Protein AF-A0A1Y1WA46-F1 (afdb_monomer)

Solvent-accessible surface area (backbone atoms only — not comparable to full-atom values): 32528 Å² total; per-residue (Å²): 135,78,88,81,89,86,88,85,86,88,88,86,87,84,89,87,91,90,84,84,90,85,84,89,85,92,87,79,87,80,86,77,83,84,78,88,76,91,78,93,69,84,84,76,90,78,91,78,88,82,84,89,82,82,90,83,85,89,84,91,80,88,83,84,90,81,93,73,90,75,83,74,86,72,78,56,71,71,57,58,51,51,46,50,51,51,49,46,57,53,45,61,74,39,61,92,44,48,68,56,47,67,73,54,54,39,68,34,69,89,63,50,43,64,75,47,77,94,68,40,56,94,51,101,62,41,62,51,64,69,60,49,49,52,42,43,47,55,36,42,78,74,29,31,91,82,60,15,30,29,38,36,39,32,34,37,41,27,74,64,73,43,27,69,66,79,66,68,62,46,77,50,83,59,58,94,76,49,45,66,65,48,49,53,40,39,48,52,47,46,45,58,56,50,54,51,38,47,77,74,78,40,67,54,23,41,22,32,42,38,38,32,59,43,25,40,40,66,48,53,49,70,56,50,49,51,46,53,54,58,68,49,58,84,42,45,73,36,96,83,44,52,24,33,35,37,36,40,51,94,56,50,47,69,62,43,53,49,54,42,41,78,73,56,34,38,34,38,34,36,64,58,44,61,66,42,65,72,36,18,59,67,32,47,54,83,70,55,71,66,50,46,49,50,47,51,54,48,39,50,73,80,58,46,80,40,42,29,36,36,32,47,41,48,43,49,69,56,44,68,65,52,49,52,51,33,51,51,54,48,58,76,68,59,57,43,26,38,36,54,37,78,59,74,90,48,46,88,84,38,62,59,40,61,76,54,58,75,87,43,34,46,51,74,69,50,31,51,45,45,47,53,53,48,54,51,53,40,43,77,73,56,33,40,84,68,49,92,42,36,32,22,28,73,88,30,59,55,38,45,14,40,76,71,62,42,30,27,73,42,83,92,40,79,34,40,66,65,64,56,30,32,50,35,35,39,49,50,17,58,24,40,23,78,54,31,38,41,26,29,24,80,42,65,68,63,21,45,55,32,33,75,71,76,37,75,38,54,60,34,35,40,78,53,49,76,66,45,52,53,40,34,47,47,36,48,32,33,73,38,60,34,31,37,72,38,42,74,74,52,48,74,71,53,56,77,65,40,60,54,54,51,50,49,36,38,78,71,59,30,31,47,78,50,68,49,82,43,81,55,97,95,38,78,42,64,39,33,44,39,36,41,33,79,89,55,51,17,55,57,44,41,44,56,59,36,48,60,66,42,67,63,64,76,77,46,93,70,87,86,43,54,60,38,102

Organism: NCBI:txid1314790

Mean predicted aligned error: 10.81 Å

pLDDT: mean 82.88, std 23.45, range [22.2, 98.94]

Nearest PDB structures (foldseek):
  1olt-assembly1_A  TM=9.021E-01  e=1.214E-40  Escherichia coli K-12
  9ccb-assembly1_A  TM=7.208E-01  e=1.149E-09  Methanothermobacter marburgensis
  6fd2-assembly1_B  TM=6.438E-01  e=1.276E-07  Streptoalloteichus tenebrarius
  5exi-assembly1_A  TM=5.657E-01  e=6.135E-07  Mycobacterium tuberculosis H37Rv
  7kdy-assembly1_A  TM=5.017E-01  e=7.232E-06  Streptomyces tokunonensis

Foldseek 3Di:
DDDDDDDDDDDDDDDDDDDDDDDDDDDDDDDDDDDDDDDPDDDDDDDDDDDDDDDDDDDDDDDDDDDDDPPPPDPDPVVVVVQVVLLCVLVVVCPLCPVVCVVFQAFFFPPLDVVPPVPQPPDVFFDFPVVVLVLLLVLCQVAQVPQFAEEEEAPAEDCWAFLLDPFQHDHDPCQVVPLVLQLVLLLLLLCLNQVSCCVPPRAGAYQEYEYETHAPLSHDLVSVLVSLCSNCVRHHYDPNHEYEYEHELVSDDLSNLLSVVVSPHQEYEYEPQFQDPVLCVLRVHDDHLVSVLVNLVSNVVSPRDAYEYEYEFQGFQDGLVRLLVRLVSVLVSDGQKYQYYYRDDDCVSPVSNVSDDCVRTDDPSRSVSSVSSNVVSCVVSQWDDQFDRMTGHCPDLSVVLQVVVQWFRHSVGIDSHDHQWYHYTGAQTWTHSLQKIWGAHSDRVLSSVQSVVVHGRTGTMHGDDPLSSLLSVQLGCCRRHQKGWCDPVLQVSADPVLVVVVVVCVVVVQKDWDFDWDDDPNDTTTGTMIGGDPPPRVRLQSSVNSVSSRVPCVVDPDRPGRTSD

Radius of gyration: 28.4 Å; Cα contacts (8 Å, |Δi|>4): 881; chains: 1; bounding box: 71×106×75 Å

Secondary structure (DSSP, 8-state):
--------------------------------PPPP------------PPPP------------------------HHHHHHHHHHHHHHHHTTGGGHHHHHHH--B----SSSS-GGG--SSSSPPPHHHHHHHHHHHHHHHTTTT-EEEEEEE-EESS--TT--S--EE---HHHHHHHHHHHHHHHHHHHHHHHHHHT---EEEEEEEEES-GGGS-HHHHHHHHHHHHTTPEEEEEEEEEEEE-GGG--HHHHHHHHHTTEEEEEEEEE---HHHHHHTT----HHHHHHHHHHHHHHT--EEEEEEEES-TT--HHHHHHHHHHHHHH--SEEEEEEP---TTT-GGGGGS-GGGSPPHHHHHHHHHHHHHHHHHTT-EEEETTEEE-TTSHHHHHHHTT--EEETTEEESS--S-EEEESTT-EEE-SSEEEEE-SSHHHHHHHHHTT---EEEEEEPPHHHHHHHHHHHHHHHHSEEEE-HHHHHHS-HHHHHHHHHHHHTTSEEEEEEEEEETTEEEEEEEEEE--SSHHHHTHHHHHHHT-HHHHHS--TTSPB--

Sequence (565 aa):
MDETVGRTSTFTISFYILLGTVVLSYLIPRLFTAKEKDSTQCPKSVSTQFPEVKDNADAKTSEQTTEGSKIKKHKPARSLEAERKLKKSVLDSLADIEDLVCKYDVPAPRYTSYPPVPFWNKTETAPTQDDWLKVVKKCFDETNDDIGMAIYVHLPYCEQLCHYCACTKVITKYHDKVEDPYIDTVLKEWAIYRDYLISTSGKPNICEIYLGGGTPTFFSPSNLQRLINGLLEGCSLHPSHEFSFEAHPNSTSEEHLQILYDLGFRKLSLGIQDFDPDVQQIINRVQTYETVDNVMNMARRIGYTSICFDLIYGLPNQTMETTQQTITMVGSLQPDRIAYYSYAHVPWVNPRQRNFTEHHLPSKTDKRALYELGKKLFADMGYRDVGMDHFALPTDQLFIGKQNGTLHRNFMGYVAKKTQLLVGLGMSAISDAKYGYAQNEKNVKDYTKRVENGELPLIKGHEMTREDLIIKKAILDVACQGKVVITKELAQLLPDEFYVELKEMKEEGIVEFSGSPVTRDDKVLLEGELVVLSDYLGTIFLRNVCKLFDPTLRKVKYGGFSQAI

Structure (mmCIF, N/CA/C/O backbone):
data_AF-A0A1Y1WA46-F1
#
_entry.id   AF-A0A1Y1WA46-F1
#
loop_
_atom_site.group_PDB
_atom_site.id
_atom_site.type_symbol
_atom_site.label_atom_id
_atom_site.label_alt_id
_atom_site.label_comp_id
_atom_site.label_asym_id
_atom_site.label_entity_id
_atom_site.label_seq_id
_atom_site.pdbx_PDB_ins_code
_atom_site.Cartn_x
_atom_site.Cartn_y
_atom_site.Cartn_z
_atom_site.occupancy
_atom_site.B_iso_or_equiv
_atom_site.auth_seq_id
_atom_site.auth_comp_id
_atom_site.auth_asym_id
_atom_site.auth_atom_id
_atom_site.pdbx_PDB_model_num
ATOM 1 N N . MET A 1 1 ? -4.768 56.664 39.875 1.00 31.95 1 MET A N 1
ATOM 2 C CA . MET A 1 1 ? -3.767 57.360 40.700 1.00 31.95 1 MET A CA 1
ATOM 3 C C . MET A 1 1 ? -2.508 56.519 40.676 1.00 31.95 1 MET A C 1
ATOM 5 O O . MET A 1 1 ? -2.532 55.422 41.213 1.00 31.95 1 MET A O 1
ATOM 9 N N . ASP A 1 2 ? -1.536 57.009 39.909 1.00 30.56 2 ASP A N 1
ATOM 10 C CA . ASP A 1 2 ? -0.076 56.930 40.060 1.00 30.56 2 ASP A CA 1
ATOM 11 C C . ASP A 1 2 ? 0.615 55.629 40.510 1.00 30.56 2 ASP A C 1
ATOM 13 O O . ASP A 1 2 ? 0.498 55.178 41.646 1.00 30.56 2 ASP A O 1
ATOM 17 N N . GLU A 1 3 ? 1.407 55.080 39.576 1.00 33.97 3 GLU A N 1
ATOM 18 C CA . GLU A 1 3 ? 2.885 54.989 39.630 1.00 33.97 3 GLU A CA 1
ATOM 19 C C . GLU A 1 3 ? 3.552 55.343 40.986 1.00 33.97 3 GLU A C 1
ATOM 21 O O . GLU A 1 3 ? 3.301 56.398 41.549 1.00 33.97 3 GLU A O 1
ATOM 26 N N . THR A 1 4 ? 4.513 54.602 41.558 1.00 36.44 4 THR A N 1
ATOM 27 C CA . THR A 1 4 ? 5.897 54.410 41.064 1.00 36.44 4 THR A CA 1
ATOM 28 C C . THR A 1 4 ? 6.763 53.637 42.098 1.00 36.44 4 THR A C 1
ATOM 30 O O . THR A 1 4 ? 6.548 53.790 43.295 1.00 36.44 4 THR A O 1
ATOM 33 N N . VAL A 1 5 ? 7.819 52.944 41.605 1.00 34.16 5 VAL A N 1
ATOM 34 C CA . VAL A 1 5 ? 9.159 52.664 42.226 1.00 34.16 5 VAL A CA 1
ATOM 35 C C . VAL A 1 5 ? 9.195 51.691 43.432 1.00 34.16 5 VAL A C 1
ATOM 37 O O . VAL A 1 5 ? 8.457 51.845 44.386 1.00 34.16 5 VAL A O 1
ATOM 40 N N . GLY A 1 6 ? 10.051 50.666 43.567 1.00 27.52 6 GLY A N 1
ATOM 41 C CA . GLY A 1 6 ? 11.266 50.198 42.889 1.00 27.52 6 GLY A CA 1
ATOM 42 C C . GLY A 1 6 ? 12.272 49.695 43.950 1.00 27.52 6 GLY A C 1
ATOM 43 O O . GLY A 1 6 ? 12.509 50.418 44.911 1.00 27.52 6 GLY A O 1
ATOM 44 N N . ARG A 1 7 ? 12.866 48.492 43.809 1.00 28.58 7 ARG A N 1
ATOM 45 C CA . ARG A 1 7 ? 14.262 48.169 44.217 1.00 28.58 7 ARG A CA 1
ATOM 46 C C . ARG A 1 7 ? 14.667 46.707 43.969 1.00 28.58 7 ARG A C 1
ATOM 48 O O . ARG A 1 7 ? 13.933 45.764 44.227 1.00 28.58 7 ARG A O 1
ATOM 55 N N . THR A 1 8 ? 15.898 46.604 43.490 1.00 28.97 8 THR A N 1
ATOM 56 C CA . THR A 1 8 ? 16.772 45.469 43.167 1.00 28.97 8 THR A CA 1
ATOM 57 C C . THR A 1 8 ? 17.406 44.794 44.391 1.00 28.97 8 THR A C 1
ATOM 59 O O . THR A 1 8 ? 17.786 45.505 45.319 1.00 28.97 8 THR A O 1
ATOM 62 N N . SER A 1 9 ? 17.717 43.491 44.311 1.00 26.94 9 SER A N 1
ATOM 63 C CA . SER A 1 9 ? 18.953 42.937 44.900 1.00 26.94 9 SER A CA 1
ATOM 64 C C . SER A 1 9 ? 19.363 41.589 44.290 1.00 26.94 9 SER A C 1
ATOM 66 O O . SER A 1 9 ? 18.625 40.608 44.318 1.00 26.94 9 SER A O 1
ATOM 68 N N . THR A 1 10 ? 20.582 41.603 43.773 1.00 26.81 10 THR A N 1
ATOM 69 C CA . THR A 1 10 ? 21.476 40.546 43.296 1.00 26.81 10 THR A CA 1
ATOM 70 C C . THR A 1 10 ? 21.852 39.546 44.399 1.00 26.81 10 THR A C 1
ATOM 72 O O . THR A 1 10 ? 22.046 39.947 45.543 1.00 26.81 10 THR A O 1
ATOM 75 N N . PHE A 1 11 ? 22.079 38.277 44.042 1.00 27.33 11 PHE A N 1
ATOM 76 C CA . PHE A 1 11 ? 22.907 37.357 44.830 1.00 27.33 11 PHE A CA 1
ATOM 77 C C . PHE A 1 11 ? 23.934 36.674 43.920 1.00 27.33 11 PHE A C 1
ATOM 79 O O . PHE A 1 11 ? 23.584 35.999 42.955 1.00 27.33 11 PHE A O 1
ATOM 86 N N . THR A 1 12 ? 25.203 36.867 44.269 1.00 24.92 12 THR A N 1
ATOM 87 C CA . THR A 1 12 ? 26.395 36.242 43.692 1.00 24.92 12 THR A CA 1
ATOM 88 C C . THR A 1 12 ? 27.141 35.595 44.852 1.00 24.92 12 THR A C 1
ATOM 90 O O . THR A 1 12 ? 27.498 36.332 45.766 1.00 24.92 12 THR A O 1
ATOM 93 N N . ILE A 1 13 ? 27.417 34.284 44.833 1.00 27.67 13 ILE A N 1
ATOM 94 C CA . ILE A 1 13 ? 28.510 33.675 45.619 1.00 27.67 13 ILE A CA 1
ATOM 95 C C . ILE A 1 13 ? 29.182 32.560 44.799 1.00 27.67 13 ILE A C 1
ATOM 97 O O . ILE A 1 13 ? 28.527 31.768 44.128 1.00 27.67 13 ILE A O 1
ATOM 101 N N . SER A 1 14 ? 30.514 32.587 44.859 1.00 24.19 14 SER A N 1
ATOM 102 C CA . SER A 1 14 ? 31.522 31.927 44.030 1.00 24.19 14 SER A CA 1
ATOM 103 C C . SER A 1 14 ? 31.907 30.485 44.415 1.00 24.19 14 SER A C 1
ATOM 105 O O . SER A 1 14 ? 31.702 30.029 45.534 1.00 24.19 14 SER A O 1
ATOM 107 N N . PHE A 1 15 ? 32.564 29.850 43.436 1.00 23.75 15 PHE A N 1
ATOM 108 C CA . PHE A 1 15 ? 33.422 28.648 43.390 1.00 23.75 15 PHE A CA 1
ATOM 109 C C . PHE A 1 15 ? 34.445 28.423 44.536 1.00 23.75 15 PHE A C 1
ATOM 111 O O . PHE A 1 15 ? 35.015 29.398 45.012 1.00 23.75 15 PHE A O 1
ATOM 118 N N . TYR A 1 16 ? 34.783 27.146 44.846 1.00 24.69 16 TYR A N 1
ATOM 119 C CA . TYR A 1 16 ? 36.100 26.463 44.620 1.00 24.69 16 TYR A CA 1
ATOM 120 C C . TYR A 1 16 ? 36.059 24.957 45.070 1.00 24.69 16 TYR A C 1
ATOM 122 O O . TYR A 1 16 ? 35.662 24.698 46.197 1.00 24.69 16 TYR A O 1
ATOM 130 N N . ILE A 1 17 ? 36.134 23.940 44.179 1.00 24.34 17 ILE A N 1
ATOM 131 C CA . ILE A 1 17 ? 37.219 22.986 43.739 1.00 24.34 17 ILE A CA 1
ATOM 132 C C . ILE A 1 17 ? 37.752 21.902 44.741 1.00 24.34 17 ILE A C 1
ATOM 134 O O . ILE A 1 17 ? 38.137 22.220 45.858 1.00 24.34 17 ILE A O 1
ATOM 138 N N . LEU A 1 18 ? 37.920 20.671 44.184 1.00 23.16 18 LEU A N 1
ATOM 139 C CA . LEU A 1 18 ? 38.728 19.458 44.533 1.00 23.16 18 LEU A CA 1
ATOM 140 C C . LEU A 1 18 ? 37.993 18.395 45.385 1.00 23.16 18 LEU A C 1
ATOM 142 O O . LEU A 1 18 ? 37.372 18.743 46.373 1.00 23.16 18 LEU A O 1
ATOM 146 N N . LEU A 1 19 ? 37.990 17.077 45.123 1.00 23.58 19 LEU A N 1
ATOM 147 C CA . LEU A 1 19 ? 38.799 16.116 44.343 1.00 23.58 19 LEU A CA 1
ATOM 148 C C . LEU A 1 19 ? 37.899 14.873 44.107 1.00 23.58 19 LEU A C 1
ATOM 150 O O . LEU A 1 19 ? 37.212 14.452 45.027 1.00 23.58 19 LEU A O 1
ATOM 154 N N . GLY A 1 20 ? 37.836 14.270 42.917 1.00 22.48 20 GLY A N 1
ATOM 155 C CA . GLY A 1 20 ? 38.660 13.087 42.652 1.00 22.48 20 GLY A CA 1
ATOM 156 C C . GLY A 1 20 ? 37.894 11.923 41.990 1.00 22.48 20 GLY A C 1
ATOM 157 O O . GLY A 1 20 ? 37.098 11.262 42.640 1.00 22.48 20 GLY A O 1
ATOM 158 N N . THR A 1 21 ? 38.261 11.652 40.727 1.00 26.30 21 THR A N 1
ATOM 159 C CA . THR A 1 21 ? 38.381 10.339 40.032 1.00 26.30 21 THR A CA 1
ATOM 160 C C . THR A 1 21 ? 37.163 9.417 39.834 1.00 26.30 21 THR A C 1
ATOM 162 O O . THR A 1 21 ? 36.373 9.247 40.743 1.00 26.30 21 THR A O 1
ATOM 165 N N . VAL A 1 22 ? 36.950 8.666 38.741 1.00 25.00 22 VAL A N 1
ATOM 166 C CA . VAL A 1 22 ? 37.538 8.389 37.399 1.00 25.00 22 VAL A CA 1
ATOM 167 C C . VAL A 1 22 ? 36.406 7.601 36.674 1.00 25.00 22 VAL A C 1
ATOM 169 O O . VAL A 1 22 ? 35.674 6.882 37.344 1.00 25.00 22 VAL A O 1
ATOM 172 N N . VAL A 1 23 ? 36.077 7.825 35.395 1.00 26.11 23 VAL A N 1
ATOM 173 C CA . VAL A 1 23 ? 36.367 6.926 34.251 1.00 26.11 23 VAL A CA 1
ATOM 174 C C . VAL A 1 23 ? 35.982 7.648 32.938 1.00 26.11 23 VAL A C 1
ATOM 176 O O . VAL A 1 23 ? 34.813 7.903 32.662 1.00 26.11 23 VAL A O 1
ATOM 179 N N . LEU A 1 24 ? 37.034 7.997 32.181 1.00 24.20 24 LEU A N 1
ATOM 180 C CA . LEU A 1 24 ? 37.197 8.076 30.714 1.00 24.20 24 LEU A CA 1
ATOM 181 C C . LEU A 1 24 ? 36.238 7.170 29.904 1.00 24.20 24 LEU A C 1
ATOM 183 O O . LEU A 1 24 ? 35.910 6.088 30.358 1.00 24.20 24 LEU A O 1
ATOM 187 N N . SER A 1 25 ? 35.877 7.351 28.636 1.00 24.75 25 SER A N 1
ATOM 188 C CA . SER A 1 25 ? 36.167 8.264 27.520 1.00 24.75 25 SER A CA 1
ATOM 189 C C . SER A 1 25 ? 35.460 7.635 26.310 1.00 24.75 25 SER A C 1
ATOM 191 O O . SER A 1 25 ? 35.390 6.415 26.261 1.00 24.75 25 SER A O 1
ATOM 193 N N . TYR A 1 26 ? 34.987 8.417 25.336 1.00 23.86 26 TYR A N 1
ATOM 194 C CA . TYR A 1 26 ? 35.204 8.222 23.884 1.00 23.86 26 TYR A CA 1
ATOM 195 C C . TYR A 1 26 ? 34.255 9.139 23.098 1.00 23.86 26 TYR A C 1
ATOM 197 O O . TYR A 1 26 ? 33.095 8.823 22.859 1.00 23.86 26 TYR A O 1
ATOM 205 N N . LEU A 1 27 ? 34.788 10.282 22.665 1.00 23.67 27 LEU A N 1
ATOM 206 C CA . LEU A 1 27 ? 34.209 11.164 21.653 1.00 23.67 27 LEU A CA 1
ATOM 207 C C . LEU A 1 27 ? 35.374 11.700 20.813 1.00 23.67 27 LEU A C 1
ATOM 209 O O . LEU A 1 27 ? 36.090 12.597 21.244 1.00 23.67 27 LEU A O 1
ATOM 213 N N . ILE A 1 28 ? 35.592 11.108 19.636 1.00 24.83 28 ILE A N 1
ATOM 214 C CA . ILE A 1 28 ? 36.322 11.725 18.518 1.00 24.83 28 ILE A CA 1
ATOM 215 C C . ILE A 1 28 ? 35.594 11.318 17.227 1.00 24.83 28 ILE A C 1
ATOM 217 O O . ILE A 1 28 ? 35.454 10.118 16.976 1.00 24.83 28 ILE A O 1
ATOM 221 N N . PRO A 1 29 ? 35.162 12.269 16.383 1.00 28.17 29 PRO A N 1
ATOM 222 C CA . PRO A 1 29 ? 34.649 11.970 15.055 1.00 28.17 29 PRO A CA 1
ATOM 223 C C . PRO A 1 29 ? 35.823 11.743 14.090 1.00 28.17 29 PRO A C 1
ATOM 225 O O . PRO A 1 29 ? 36.667 12.620 13.899 1.00 28.17 29 PRO A O 1
ATOM 228 N N . ARG A 1 30 ? 35.902 10.559 13.469 1.00 25.72 30 ARG A N 1
ATOM 229 C CA . ARG A 1 30 ? 36.842 10.311 12.366 1.00 25.72 30 ARG A CA 1
ATOM 230 C C . ARG A 1 30 ? 36.246 10.807 11.051 1.00 25.72 30 ARG A C 1
ATOM 232 O O . ARG A 1 30 ? 35.327 10.203 10.508 1.00 25.72 30 ARG A O 1
ATOM 239 N N . LEU A 1 31 ? 36.845 11.880 10.542 1.00 24.62 31 LEU A N 1
ATOM 240 C CA . LEU A 1 31 ? 36.906 12.224 9.124 1.00 24.62 31 LEU A CA 1
ATOM 241 C C . LEU A 1 31 ? 37.415 11.014 8.325 1.00 24.62 31 LEU A C 1
ATOM 243 O O . LEU A 1 31 ? 38.509 10.518 8.594 1.00 24.62 31 LEU A O 1
ATOM 247 N N . PHE A 1 32 ? 36.651 10.569 7.329 1.00 25.58 32 PHE A N 1
ATOM 248 C CA . PHE A 1 32 ? 37.162 9.729 6.248 1.00 25.58 32 PHE A CA 1
ATOM 249 C C . PHE A 1 32 ? 36.901 10.427 4.919 1.00 25.58 32 PHE A C 1
ATOM 251 O O . PHE A 1 32 ? 35.763 10.601 4.488 1.00 25.58 32 PHE A O 1
ATOM 258 N N . THR A 1 33 ? 37.994 10.840 4.290 1.00 25.30 33 THR A N 1
ATOM 259 C CA . THR A 1 33 ? 38.073 11.232 2.890 1.00 25.30 33 THR A CA 1
ATOM 260 C C . THR A 1 33 ? 37.850 9.996 2.018 1.00 25.30 33 THR A C 1
ATOM 262 O O . THR A 1 33 ? 38.561 8.997 2.133 1.00 25.30 33 THR A O 1
ATOM 265 N N . ALA A 1 34 ? 36.842 10.049 1.149 1.00 24.97 34 ALA A N 1
ATOM 266 C CA . ALA A 1 34 ? 36.646 9.055 0.104 1.00 24.97 34 ALA A CA 1
ATOM 267 C C . ALA A 1 34 ? 37.747 9.232 -0.953 1.00 24.97 34 ALA A C 1
ATOM 269 O O . ALA A 1 34 ? 37.847 10.283 -1.581 1.00 24.97 34 ALA A O 1
ATOM 270 N N . LYS A 1 35 ? 38.590 8.211 -1.126 1.00 24.33 35 LYS A N 1
ATOM 271 C CA . LYS A 1 35 ? 39.428 8.063 -2.318 1.00 24.33 35 LYS A CA 1
ATOM 272 C C . LYS A 1 35 ? 38.575 7.427 -3.410 1.00 24.33 35 LYS A C 1
ATOM 274 O O . LYS A 1 35 ? 38.045 6.335 -3.215 1.00 24.33 35 LYS A O 1
ATOM 279 N N . GLU A 1 36 ? 38.466 8.128 -4.528 1.00 27.05 36 GLU A N 1
ATOM 280 C CA . GLU A 1 36 ? 37.880 7.658 -5.778 1.00 27.05 36 GLU A CA 1
ATOM 281 C C . GLU A 1 36 ? 38.516 6.335 -6.229 1.00 27.05 36 GLU A C 1
ATOM 283 O O . GLU A 1 36 ? 39.741 6.178 -6.245 1.00 27.05 36 GLU A O 1
ATOM 288 N N . LYS A 1 37 ? 37.664 5.391 -6.631 1.00 26.30 37 LYS A N 1
ATOM 289 C CA . LYS A 1 37 ? 37.997 4.363 -7.614 1.00 26.30 37 LYS A CA 1
ATOM 290 C C . LYS A 1 37 ? 36.846 4.283 -8.604 1.00 26.30 37 LYS A C 1
ATOM 292 O O . LYS A 1 37 ? 35.781 3.757 -8.291 1.00 26.30 37 LYS A O 1
ATOM 297 N N . ASP A 1 38 ? 37.109 4.832 -9.781 1.00 27.72 38 ASP A N 1
ATOM 298 C CA . ASP A 1 38 ? 36.383 4.555 -11.010 1.00 27.72 38 ASP A CA 1
ATOM 299 C C . ASP A 1 38 ? 36.326 3.038 -11.237 1.00 27.72 38 ASP A C 1
ATOM 301 O O . ASP A 1 38 ? 37.346 2.346 -11.182 1.00 27.72 38 ASP A O 1
ATOM 305 N N . SER A 1 39 ? 35.126 2.509 -11.458 1.00 27.41 39 SER A N 1
ATOM 306 C CA . SER A 1 39 ? 34.926 1.138 -11.942 1.00 27.41 39 SER A CA 1
ATOM 307 C C . SER A 1 39 ? 33.695 1.075 -12.843 1.00 27.41 39 SER A C 1
ATOM 309 O O . SER A 1 39 ? 32.728 0.366 -12.594 1.00 27.41 39 SER A O 1
ATOM 311 N N . THR A 1 40 ? 33.739 1.838 -13.929 1.00 30.84 40 THR A N 1
ATOM 312 C CA . THR A 1 40 ? 32.910 1.625 -15.116 1.00 30.84 40 THR A CA 1
ATOM 313 C C . THR A 1 40 ? 33.592 0.591 -16.012 1.00 30.84 40 THR A C 1
ATOM 315 O O . THR A 1 40 ? 34.242 0.933 -16.993 1.00 30.84 40 THR A O 1
ATOM 318 N N . GLN A 1 41 ? 33.489 -0.697 -15.670 1.00 25.88 41 GLN A N 1
ATOM 319 C CA . GLN A 1 41 ? 33.748 -1.775 -16.633 1.00 25.88 41 GLN A CA 1
ATOM 320 C C . GLN A 1 41 ? 33.135 -3.104 -16.177 1.00 25.88 41 GLN A C 1
ATOM 322 O O . GLN A 1 41 ? 33.484 -3.655 -15.135 1.00 25.88 41 GLN A O 1
ATOM 327 N N . CYS A 1 42 ? 32.216 -3.615 -16.995 1.00 28.52 42 CYS A N 1
ATOM 328 C CA . CYS A 1 42 ? 31.620 -4.940 -16.867 1.00 28.52 42 CYS A CA 1
ATOM 329 C C . CYS A 1 42 ? 32.702 -6.017 -17.125 1.00 28.52 42 CYS A C 1
ATOM 331 O O . CYS A 1 42 ? 33.397 -5.931 -18.145 1.00 28.52 42 CYS A O 1
ATOM 333 N N . PRO A 1 43 ? 32.913 -7.013 -16.242 1.00 30.69 43 PRO A N 1
ATOM 334 C CA . PRO A 1 43 ? 33.958 -8.009 -16.451 1.00 30.69 43 PRO A CA 1
ATOM 335 C C . PRO A 1 43 ? 33.553 -9.009 -17.541 1.00 30.69 43 PRO A C 1
ATOM 337 O O . PRO A 1 43 ? 32.631 -9.804 -17.372 1.00 30.69 43 PRO A O 1
ATOM 340 N N . LYS A 1 44 ? 34.294 -9.007 -18.656 1.00 29.38 44 LYS A N 1
ATOM 341 C CA . LYS A 1 44 ? 34.264 -10.093 -19.646 1.00 29.38 44 LYS A CA 1
ATOM 342 C C . LYS A 1 44 ? 34.943 -11.339 -19.067 1.00 29.38 44 LYS A C 1
ATOM 344 O O . LYS A 1 44 ? 35.992 -11.253 -18.433 1.00 29.38 44 LYS A O 1
ATOM 349 N N . SER A 1 45 ? 34.331 -12.496 -19.308 1.00 28.14 45 SER A N 1
ATOM 350 C CA . SER A 1 45 ? 34.768 -13.826 -18.874 1.00 28.14 45 SER A CA 1
ATOM 351 C C . SER A 1 45 ? 36.235 -14.126 -19.209 1.00 28.14 45 SER A C 1
ATOM 353 O O . SER A 1 45 ? 36.621 -14.073 -20.377 1.00 28.14 45 SER A O 1
ATOM 355 N N . VAL A 1 46 ? 37.020 -14.537 -18.209 1.00 26.12 46 VAL A N 1
ATOM 356 C CA . VAL A 1 46 ? 38.350 -15.137 -18.401 1.00 26.12 46 VAL A CA 1
ATOM 357 C C . VAL A 1 46 ? 38.308 -16.585 -17.923 1.00 26.12 46 VAL A C 1
ATOM 359 O O . VAL A 1 46 ? 37.968 -16.868 -16.777 1.00 26.12 46 VAL A O 1
ATOM 362 N N . SER A 1 47 ? 38.644 -17.502 -18.829 1.00 26.25 47 SER A N 1
ATOM 363 C CA . SER A 1 47 ? 38.850 -18.923 -18.562 1.00 26.25 47 SER A CA 1
ATOM 364 C C . SER A 1 47 ? 40.142 -19.142 -17.776 1.00 26.25 47 SER A C 1
ATOM 366 O O . SER A 1 47 ? 41.209 -18.737 -18.242 1.00 26.25 47 SER A O 1
ATOM 368 N N . THR A 1 48 ? 40.086 -19.848 -16.650 1.00 26.27 48 THR A N 1
ATOM 369 C CA . THR A 1 48 ? 41.286 -20.344 -15.965 1.00 26.27 48 THR A CA 1
ATOM 370 C C . THR A 1 48 ? 41.195 -21.853 -15.758 1.00 26.27 48 THR A C 1
ATOM 372 O O . THR A 1 48 ? 40.289 -22.375 -15.112 1.00 26.27 48 THR A O 1
ATOM 375 N N . GLN A 1 49 ? 42.143 -22.557 -16.379 1.00 22.20 49 GLN A N 1
ATOM 376 C CA . GLN A 1 49 ? 42.438 -23.970 -16.163 1.00 22.20 49 GLN A CA 1
ATOM 377 C C . GLN A 1 49 ? 43.053 -24.154 -14.766 1.00 22.20 49 GLN A C 1
ATOM 379 O O . GLN A 1 49 ? 43.944 -23.398 -14.381 1.00 22.20 49 GLN A O 1
ATOM 384 N N . PHE A 1 50 ? 42.604 -25.169 -14.027 1.00 27.19 50 PHE A N 1
ATOM 385 C CA . PHE A 1 50 ? 43.234 -25.612 -12.780 1.00 27.19 50 PHE A CA 1
ATOM 386 C C . PHE A 1 50 ? 44.210 -26.766 -13.064 1.00 27.19 50 PHE A C 1
ATOM 388 O O . PHE A 1 50 ? 43.865 -27.637 -13.865 1.00 27.19 50 PHE A O 1
ATOM 395 N N . PRO A 1 51 ? 45.389 -26.825 -12.415 1.00 24.72 51 PRO A N 1
ATOM 396 C CA . PRO A 1 51 ? 46.251 -27.996 -12.476 1.00 24.72 51 PRO A CA 1
ATOM 397 C C . PRO A 1 51 ? 45.845 -29.050 -11.432 1.00 24.72 51 PRO A C 1
ATOM 399 O O . PRO A 1 51 ? 45.453 -28.729 -10.310 1.00 24.72 51 PRO A O 1
ATOM 402 N N . GLU A 1 52 ? 45.972 -30.316 -11.831 1.00 23.41 52 GLU A N 1
ATOM 403 C CA . GLU A 1 52 ? 45.812 -31.518 -11.009 1.00 23.41 52 GLU A CA 1
ATOM 404 C C . GLU A 1 52 ? 46.832 -31.572 -9.861 1.00 23.41 52 GLU A C 1
ATOM 406 O O . GLU A 1 52 ? 48.024 -31.326 -10.060 1.00 23.41 52 GLU A O 1
ATOM 411 N N . VAL A 1 53 ? 46.387 -31.995 -8.673 1.00 26.75 53 VAL A N 1
ATOM 412 C CA . VAL A 1 53 ? 47.273 -32.457 -7.596 1.00 26.75 53 VAL A CA 1
ATOM 413 C C . VAL A 1 53 ? 46.821 -33.842 -7.141 1.00 26.75 53 VAL A C 1
ATOM 415 O O . VAL A 1 53 ? 45.643 -34.082 -6.895 1.00 26.75 53 VAL A O 1
ATOM 418 N N . LYS A 1 54 ? 47.810 -34.737 -7.105 1.00 25.50 54 LYS A N 1
ATOM 419 C CA . LYS A 1 54 ? 47.747 -36.187 -6.920 1.00 25.50 54 LYS A CA 1
ATOM 420 C C . LYS A 1 54 ? 47.371 -36.615 -5.500 1.00 25.50 54 LYS A C 1
ATOM 422 O O . LYS A 1 54 ? 47.790 -35.994 -4.525 1.00 25.50 54 LYS A O 1
ATOM 427 N N . ASP A 1 55 ? 46.686 -37.754 -5.447 1.00 26.23 55 ASP A N 1
ATOM 428 C CA . ASP A 1 55 ? 46.448 -38.594 -4.275 1.00 26.23 55 ASP A CA 1
ATOM 429 C C . ASP A 1 55 ? 47.738 -39.002 -3.550 1.00 26.23 55 ASP A C 1
ATOM 431 O O . ASP A 1 55 ? 48.758 -39.292 -4.180 1.00 26.23 55 ASP A O 1
ATOM 435 N N . ASN A 1 56 ? 47.650 -39.130 -2.224 1.00 26.72 56 ASN A N 1
ATOM 436 C CA . ASN A 1 56 ? 48.446 -40.094 -1.472 1.00 26.72 56 ASN A CA 1
ATOM 437 C C . ASN A 1 56 ? 47.684 -40.590 -0.238 1.00 26.72 56 ASN A C 1
ATOM 439 O O . ASN A 1 56 ? 46.956 -39.848 0.419 1.00 26.72 56 ASN A O 1
ATOM 443 N N . ALA A 1 57 ? 47.856 -41.884 0.002 1.00 26.56 57 ALA A N 1
ATOM 444 C CA . ALA A 1 57 ? 47.040 -42.751 0.829 1.00 26.56 57 ALA A CA 1
ATOM 445 C C . ALA A 1 57 ? 47.492 -42.860 2.301 1.00 26.56 57 ALA A C 1
ATOM 447 O O . ALA A 1 57 ? 48.581 -42.439 2.679 1.00 26.56 57 ALA A O 1
ATOM 448 N N . ASP A 1 58 ? 46.627 -43.556 3.047 1.00 24.98 58 ASP A N 1
ATOM 449 C CA . ASP A 1 58 ? 46.869 -44.388 4.233 1.00 24.98 58 ASP A CA 1
ATOM 450 C C . ASP A 1 58 ? 46.957 -43.750 5.629 1.00 24.98 58 ASP A C 1
ATOM 452 O O . ASP A 1 58 ? 47.991 -43.253 6.062 1.00 24.98 58 ASP A O 1
ATOM 456 N N . ALA A 1 59 ? 45.895 -43.975 6.417 1.00 27.17 59 ALA A N 1
ATOM 457 C CA . ALA A 1 59 ? 46.008 -44.553 7.760 1.00 27.17 59 ALA A CA 1
ATOM 458 C C . ALA A 1 59 ? 44.667 -45.176 8.203 1.00 27.17 59 ALA A C 1
ATOM 460 O O . ALA A 1 59 ? 43.632 -44.514 8.247 1.00 27.17 59 ALA A O 1
ATOM 461 N N . LYS A 1 60 ? 44.703 -46.473 8.531 1.00 25.14 60 LYS A N 1
ATOM 462 C CA . LYS A 1 60 ? 43.621 -47.249 9.156 1.00 25.14 60 LYS A CA 1
ATOM 463 C C . LYS A 1 60 ? 43.568 -46.983 10.662 1.00 25.14 60 LYS A C 1
ATOM 465 O O . LYS A 1 60 ? 44.603 -47.118 11.304 1.00 25.14 60 LYS A O 1
ATOM 470 N N . THR A 1 61 ? 42.363 -46.839 11.213 1.00 26.80 61 THR A N 1
ATOM 471 C CA . THR A 1 61 ? 41.978 -47.386 12.530 1.00 26.80 61 THR A CA 1
ATOM 472 C C . THR A 1 61 ? 40.451 -47.513 12.632 1.00 26.80 61 THR A C 1
ATOM 474 O O . THR A 1 61 ? 39.708 -46.591 12.312 1.00 26.80 61 THR A O 1
ATOM 477 N N . SER A 1 62 ? 40.003 -48.703 13.035 1.00 23.61 62 SER A N 1
ATOM 478 C CA . SER A 1 62 ? 38.651 -49.085 13.483 1.00 23.61 62 SER A CA 1
ATOM 479 C C . SER A 1 62 ? 38.298 -48.368 14.804 1.00 23.61 62 SER A C 1
ATOM 481 O O . SER A 1 62 ? 39.211 -48.049 15.554 1.00 23.61 62 SER A O 1
ATOM 483 N N . GLU A 1 63 ? 37.054 -48.015 15.148 1.00 26.19 63 GLU A N 1
ATOM 484 C CA . GLU A 1 63 ? 35.937 -48.898 15.522 1.00 26.19 63 GLU A CA 1
ATOM 485 C C . GLU A 1 63 ? 34.598 -48.124 15.674 1.00 26.19 63 GLU A C 1
ATOM 487 O O . GLU A 1 63 ? 34.572 -46.983 16.119 1.00 26.19 63 GLU A O 1
ATOM 492 N N . GLN A 1 64 ? 33.507 -48.842 15.367 1.00 24.27 64 GLN A N 1
ATOM 493 C CA . GLN A 1 64 ? 32.184 -48.878 16.027 1.00 24.27 64 GLN A CA 1
ATOM 494 C C . GLN A 1 64 ? 31.188 -47.687 15.976 1.00 24.27 64 GLN A C 1
ATOM 496 O O . GLN A 1 64 ? 31.211 -46.750 16.762 1.00 24.27 64 GLN A O 1
ATOM 501 N N . THR A 1 65 ? 30.200 -47.885 15.087 1.00 25.75 65 THR A N 1
ATOM 502 C CA . THR A 1 65 ? 28.731 -47.779 15.266 1.00 25.75 65 THR A CA 1
ATOM 503 C C . THR A 1 65 ? 28.104 -46.535 15.906 1.00 25.75 65 THR A C 1
ATOM 505 O O . THR A 1 65 ? 28.176 -46.331 17.111 1.00 25.75 65 THR A O 1
ATOM 508 N N . THR A 1 66 ? 27.272 -45.839 15.125 1.00 26.52 66 THR A N 1
ATOM 509 C CA . THR A 1 66 ? 25.873 -45.523 15.488 1.00 26.52 66 THR A CA 1
ATOM 510 C C . THR A 1 66 ? 25.088 -45.132 14.231 1.00 26.52 66 THR A C 1
ATOM 512 O O . THR A 1 66 ? 25.569 -44.387 13.377 1.00 26.52 66 THR A O 1
ATOM 515 N N . GLU A 1 67 ? 23.897 -45.710 14.090 1.00 30.00 67 GLU A N 1
ATOM 516 C CA . GLU A 1 67 ? 22.949 -45.484 13.000 1.00 30.00 67 GLU A CA 1
ATOM 517 C C . GLU A 1 67 ? 22.467 -44.029 12.956 1.00 30.00 67 GLU A C 1
ATOM 519 O O . GLU A 1 67 ? 22.036 -43.459 13.955 1.00 30.00 67 GLU A O 1
ATOM 524 N N . GLY A 1 68 ? 22.489 -43.443 11.761 1.00 26.44 68 GLY A N 1
ATOM 525 C CA . GLY A 1 68 ? 21.902 -42.143 11.471 1.00 26.44 68 GLY A CA 1
ATOM 526 C C . GLY A 1 68 ? 21.615 -42.053 9.980 1.00 26.44 68 GLY A C 1
ATOM 527 O O . GLY A 1 68 ? 22.526 -41.858 9.175 1.00 26.44 68 GLY A O 1
ATOM 528 N N . SER A 1 69 ? 20.347 -42.242 9.614 1.00 26.89 69 SER 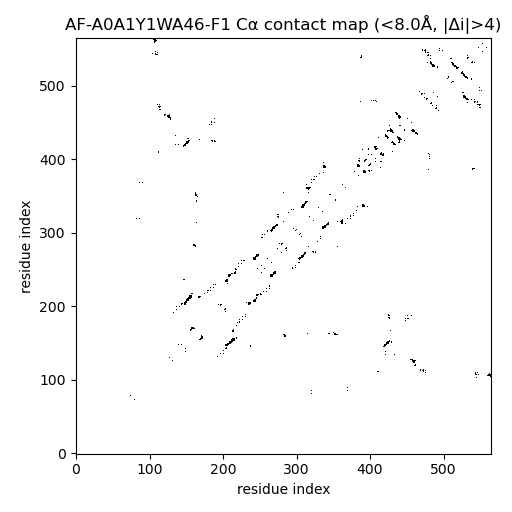A N 1
ATOM 529 C CA . SER A 1 69 ? 19.824 -42.101 8.254 1.00 26.89 69 SER A CA 1
ATOM 530 C C . SER A 1 69 ? 20.169 -40.718 7.685 1.00 26.89 69 SER A C 1
ATOM 532 O O . SER A 1 69 ? 19.519 -39.716 7.977 1.00 26.89 69 SER A O 1
ATOM 534 N N . LYS A 1 70 ? 21.229 -40.648 6.873 1.00 27.94 70 LYS A N 1
ATOM 535 C CA . LYS A 1 70 ? 21.529 -39.490 6.030 1.00 27.94 70 LYS A CA 1
ATOM 536 C C . LYS A 1 70 ? 20.661 -39.583 4.782 1.00 27.94 70 LYS A C 1
ATOM 538 O O . LYS A 1 70 ? 21.021 -40.264 3.822 1.00 27.94 70 LYS A O 1
ATOM 543 N N . ILE A 1 71 ? 19.554 -38.848 4.768 1.00 29.61 71 ILE A N 1
ATOM 544 C CA . ILE A 1 71 ? 18.859 -38.503 3.527 1.00 29.61 71 ILE A CA 1
ATOM 545 C C . ILE A 1 71 ? 19.811 -37.609 2.720 1.00 29.61 71 ILE A C 1
ATOM 547 O O . ILE A 1 71 ? 19.913 -36.403 2.940 1.00 29.61 71 ILE A O 1
ATOM 551 N N . LYS A 1 72 ? 20.568 -38.209 1.798 1.00 30.31 72 LYS A N 1
ATOM 552 C CA . LYS A 1 72 ? 21.294 -37.470 0.762 1.00 30.31 72 LYS A CA 1
ATOM 553 C C . LYS A 1 72 ? 20.260 -36.914 -0.222 1.00 30.31 72 LYS A C 1
ATOM 555 O O . LYS A 1 72 ? 19.756 -37.659 -1.058 1.00 30.31 72 LYS A O 1
ATOM 560 N N . LYS A 1 73 ? 19.967 -35.610 -0.153 1.00 40.78 73 LYS A N 1
ATOM 561 C CA . LYS A 1 73 ? 19.297 -34.868 -1.238 1.00 40.78 73 LYS A CA 1
ATOM 562 C C . LYS A 1 73 ? 20.238 -34.835 -2.459 1.00 40.78 73 LYS A C 1
ATOM 564 O O . LYS A 1 73 ? 20.984 -33.882 -2.652 1.00 40.78 73 LYS A O 1
ATOM 569 N N . HIS A 1 74 ? 20.247 -35.889 -3.274 1.00 38.38 74 HIS A N 1
ATOM 570 C CA . HIS A 1 74 ? 20.777 -35.816 -4.636 1.00 38.38 74 HIS A CA 1
ATOM 571 C C . HIS A 1 74 ? 19.668 -35.256 -5.535 1.00 38.38 74 HIS A C 1
ATOM 573 O O . HIS A 1 74 ? 18.745 -35.987 -5.886 1.00 38.38 74 HIS A O 1
ATOM 579 N N . LYS A 1 75 ? 19.747 -33.973 -5.923 1.00 45.31 75 LYS A N 1
ATOM 580 C CA . LYS A 1 75 ? 18.971 -33.487 -7.077 1.00 45.31 75 LYS A CA 1
ATOM 581 C C . LYS A 1 75 ? 19.463 -34.263 -8.315 1.00 45.31 75 LYS A C 1
ATOM 583 O O . LYS A 1 75 ? 20.668 -34.236 -8.586 1.00 45.31 75 LYS A O 1
ATOM 588 N N . PRO A 1 76 ? 18.605 -35.006 -9.036 1.00 45.22 76 PRO A N 1
ATOM 589 C CA . PRO A 1 76 ? 19.037 -35.793 -10.186 1.00 45.22 76 PRO A CA 1
ATOM 590 C C . PRO A 1 76 ? 19.542 -34.860 -11.294 1.00 45.22 76 PRO A C 1
ATOM 592 O O . PRO A 1 76 ? 18.910 -33.854 -11.591 1.00 45.22 76 PRO A O 1
ATOM 595 N N . ALA A 1 77 ? 20.657 -35.196 -11.953 1.00 49.25 77 ALA A N 1
ATOM 596 C CA . ALA A 1 77 ? 21.300 -34.359 -12.981 1.00 49.25 77 ALA A CA 1
ATOM 597 C C . ALA A 1 77 ? 20.352 -33.874 -14.107 1.00 49.25 77 ALA A C 1
ATOM 599 O O . ALA A 1 77 ? 20.580 -32.823 -14.705 1.00 49.25 77 ALA A O 1
ATOM 600 N N . ARG A 1 78 ? 19.252 -34.605 -14.346 1.00 45.09 78 ARG A N 1
ATOM 601 C CA . ARG A 1 78 ? 18.172 -34.249 -15.279 1.00 45.09 78 ARG A CA 1
ATOM 602 C C . ARG A 1 78 ? 17.396 -32.984 -14.877 1.00 45.09 78 ARG A C 1
ATOM 604 O O . ARG A 1 78 ? 16.974 -32.257 -15.771 1.00 45.09 78 ARG A O 1
ATOM 611 N N . SER A 1 79 ? 17.225 -32.703 -13.579 1.00 58.84 79 SER A N 1
ATOM 612 C CA . SER A 1 79 ? 16.535 -31.490 -13.113 1.00 58.84 79 SER A CA 1
ATOM 613 C C . SER A 1 79 ? 17.414 -30.247 -13.264 1.00 58.84 79 SER A C 1
ATOM 615 O O . SER A 1 79 ? 16.939 -29.220 -13.732 1.00 58.84 79 SER A O 1
ATOM 617 N N . LEU A 1 80 ? 18.723 -30.366 -13.011 1.00 66.06 80 LEU A N 1
ATOM 618 C CA . LEU A 1 80 ? 19.684 -29.267 -13.174 1.00 66.06 80 LEU A CA 1
ATOM 619 C C . LEU A 1 80 ? 19.855 -28.832 -14.638 1.00 66.06 80 LEU A C 1
ATOM 621 O O . LEU A 1 80 ? 20.029 -27.648 -14.918 1.00 66.06 80 LEU A O 1
ATOM 625 N N . GLU A 1 81 ? 19.824 -29.767 -15.591 1.00 71.56 81 GLU A N 1
ATOM 626 C CA . GLU A 1 81 ? 19.907 -29.426 -17.017 1.00 71.56 81 GLU A CA 1
ATOM 627 C C . GLU A 1 81 ? 18.624 -28.747 -17.521 1.00 71.56 81 GLU A C 1
ATOM 629 O O . GLU A 1 81 ? 18.699 -27.773 -18.273 1.00 71.56 81 GLU A O 1
ATOM 634 N N . ALA A 1 82 ? 17.455 -29.222 -17.081 1.00 71.88 82 ALA A N 1
ATOM 635 C CA . ALA A 1 82 ? 16.172 -28.591 -17.383 1.00 71.88 82 ALA A CA 1
ATOM 636 C C . ALA A 1 82 ? 16.095 -27.175 -16.795 1.00 71.88 82 ALA A C 1
ATOM 638 O O . ALA A 1 82 ? 15.718 -26.238 -17.498 1.00 71.88 82 ALA A O 1
ATOM 639 N N . GLU A 1 83 ? 16.547 -27.000 -15.552 1.00 70.62 83 GLU A N 1
ATOM 640 C CA . GLU A 1 83 ? 16.616 -25.701 -14.886 1.00 70.62 83 GLU A CA 1
ATOM 641 C C . GLU A 1 83 ? 17.551 -24.734 -15.626 1.00 70.62 83 GLU A C 1
ATOM 643 O O . GLU A 1 83 ? 17.183 -23.591 -15.897 1.00 70.62 83 GLU A O 1
ATOM 648 N N . ARG A 1 84 ? 18.732 -25.205 -16.049 1.00 75.75 84 ARG A N 1
ATOM 649 C CA . ARG A 1 84 ? 19.662 -24.412 -16.870 1.00 75.75 84 ARG A CA 1
ATOM 650 C C . ARG A 1 84 ? 19.058 -24.017 -18.214 1.00 75.75 84 ARG A C 1
ATOM 652 O O . ARG A 1 84 ? 19.258 -22.882 -18.633 1.00 75.75 84 ARG A O 1
ATOM 659 N N . LYS A 1 85 ? 18.332 -24.916 -18.886 1.00 76.44 85 LYS A N 1
ATOM 660 C CA . LYS A 1 85 ? 17.653 -24.619 -20.160 1.00 76.44 85 LYS A CA 1
ATOM 661 C C . LYS A 1 85 ? 16.531 -23.601 -19.981 1.00 76.44 85 LYS A C 1
ATOM 663 O O . LYS A 1 85 ? 16.453 -22.667 -20.771 1.00 76.44 85 LYS A O 1
ATOM 668 N N . LEU A 1 86 ? 15.712 -23.744 -18.939 1.00 75.25 86 LEU A N 1
ATOM 669 C CA . LEU A 1 86 ? 14.643 -22.796 -18.620 1.00 75.25 86 LEU A CA 1
ATOM 670 C C . LEU A 1 86 ? 15.216 -21.417 -18.283 1.00 75.25 86 LEU A C 1
ATOM 672 O O . LEU A 1 86 ? 14.806 -20.424 -18.877 1.00 75.25 86 LEU A O 1
ATOM 676 N N . LYS A 1 87 ? 16.214 -21.364 -17.393 1.00 74.38 87 LYS A N 1
ATOM 677 C CA . LYS A 1 87 ? 16.930 -20.130 -17.053 1.00 74.38 87 LYS A CA 1
ATOM 678 C C . LYS A 1 87 ? 17.533 -19.486 -18.292 1.00 74.38 87 LYS A C 1
ATOM 680 O O . LYS A 1 87 ? 17.339 -18.296 -18.498 1.00 74.38 87 LYS A O 1
ATOM 685 N N . LYS A 1 88 ? 18.225 -20.264 -19.126 1.00 75.00 88 LYS A N 1
ATOM 686 C CA . LYS A 1 88 ? 18.799 -19.761 -20.372 1.00 75.00 88 LYS A CA 1
ATOM 687 C C . LYS A 1 88 ? 17.716 -19.197 -21.291 1.00 75.00 88 LYS A C 1
ATOM 689 O O . LYS A 1 88 ? 17.862 -18.079 -21.735 1.00 75.00 88 LYS A O 1
ATOM 694 N N . SER A 1 89 ? 16.601 -19.897 -21.498 1.00 74.81 89 SER A N 1
ATOM 695 C CA . SER A 1 89 ? 15.499 -19.393 -22.329 1.00 74.81 89 SER A CA 1
ATOM 696 C C . SER A 1 89 ? 14.900 -18.080 -21.813 1.00 74.81 89 SER A C 1
ATOM 698 O O . SER A 1 89 ? 14.524 -17.240 -22.624 1.00 74.81 89 SER A O 1
ATOM 700 N N . VAL A 1 90 ? 14.785 -17.911 -20.492 1.00 73.25 90 VAL A N 1
ATOM 701 C CA . VAL A 1 90 ? 14.292 -16.667 -19.878 1.00 73.25 90 VAL A CA 1
ATOM 702 C C . VAL A 1 90 ? 15.325 -15.546 -20.020 1.00 73.25 90 VAL A C 1
ATOM 704 O O . VAL A 1 90 ? 14.978 -14.438 -20.410 1.00 73.25 90 VAL A O 1
ATOM 707 N N . LEU A 1 91 ? 16.602 -15.825 -19.756 1.00 70.19 91 LEU A N 1
ATOM 708 C CA . LEU A 1 91 ? 17.671 -14.833 -19.894 1.00 70.19 91 LEU A CA 1
ATOM 709 C C . LEU A 1 91 ? 17.937 -14.449 -21.354 1.00 70.19 91 LEU A C 1
ATOM 711 O O . LEU A 1 91 ? 18.175 -13.282 -21.628 1.00 70.19 91 LEU A O 1
ATOM 715 N N . ASP A 1 92 ? 17.836 -15.388 -22.293 1.00 73.25 92 ASP A N 1
ATOM 716 C CA . ASP A 1 92 ? 17.977 -15.121 -23.727 1.00 73.25 92 ASP A CA 1
ATOM 717 C C . ASP A 1 92 ? 16.876 -14.150 -24.198 1.00 73.25 92 ASP A C 1
ATOM 719 O O . ASP A 1 92 ? 17.146 -13.286 -25.024 1.00 73.25 92 ASP A O 1
ATOM 723 N N . SER A 1 93 ? 15.666 -14.209 -23.618 1.00 66.50 93 SER A N 1
ATOM 724 C CA . SER A 1 93 ? 14.610 -13.213 -23.885 1.00 66.50 93 SER A CA 1
ATOM 725 C C . SER A 1 93 ? 14.878 -11.825 -23.285 1.00 66.50 93 SER A C 1
ATOM 727 O O . SER A 1 93 ? 14.200 -10.867 -23.642 1.00 66.50 93 SER A O 1
ATOM 729 N N . LEU A 1 94 ? 15.866 -11.709 -22.391 1.00 65.81 94 LEU A N 1
ATOM 730 C CA . LEU A 1 94 ? 16.320 -10.451 -21.791 1.00 65.81 94 LEU A CA 1
ATOM 731 C C . LEU A 1 94 ? 17.611 -9.911 -22.414 1.00 65.81 94 LEU A C 1
ATOM 733 O O . LEU A 1 94 ? 17.998 -8.792 -22.084 1.00 65.81 94 LEU A O 1
ATOM 737 N N . ALA A 1 95 ? 18.292 -10.683 -23.268 1.00 65.00 95 ALA A N 1
ATOM 738 C CA . ALA A 1 95 ? 19.599 -10.314 -23.813 1.00 65.00 95 ALA A CA 1
ATOM 739 C C . ALA A 1 95 ? 19.559 -8.958 -24.538 1.00 65.00 95 ALA A C 1
ATOM 741 O O . ALA A 1 95 ? 20.498 -8.174 -24.442 1.00 65.00 95 ALA A O 1
ATOM 742 N N . ASP A 1 96 ? 18.426 -8.647 -25.167 1.00 70.88 96 ASP A N 1
ATOM 743 C CA . ASP A 1 96 ? 18.203 -7.392 -25.886 1.00 70.88 96 ASP A CA 1
ATOM 744 C C . ASP A 1 96 ? 18.037 -6.171 -24.957 1.00 70.88 96 ASP A C 1
ATOM 746 O O . ASP A 1 96 ? 18.025 -5.036 -25.430 1.00 70.88 96 ASP A O 1
ATOM 750 N N . ILE A 1 97 ? 17.914 -6.375 -23.636 1.00 78.56 97 ILE A N 1
ATOM 751 C CA . ILE A 1 97 ? 17.694 -5.307 -22.644 1.00 78.56 97 ILE A CA 1
ATOM 752 C C . ILE A 1 97 ? 18.680 -5.340 -21.470 1.00 78.56 97 ILE A C 1
ATOM 754 O O . ILE A 1 97 ? 18.540 -4.547 -20.538 1.00 78.56 97 ILE A O 1
ATOM 758 N N . GLU A 1 98 ? 19.670 -6.236 -21.480 1.00 80.19 98 GLU A N 1
ATOM 759 C CA . GLU A 1 98 ? 20.622 -6.408 -20.372 1.00 80.19 98 GLU A CA 1
ATOM 760 C C . GLU A 1 98 ? 21.401 -5.116 -20.083 1.00 80.19 98 GLU A C 1
ATOM 762 O O . GLU A 1 98 ? 21.526 -4.710 -18.924 1.00 80.19 98 GLU A O 1
ATOM 767 N N . ASP A 1 99 ? 21.831 -4.416 -21.135 1.00 85.12 99 ASP A N 1
ATOM 768 C CA . ASP A 1 99 ? 22.513 -3.125 -21.020 1.00 85.12 99 ASP A CA 1
ATOM 769 C C . ASP A 1 99 ? 21.607 -2.056 -20.385 1.00 85.12 99 ASP A C 1
ATOM 771 O O . ASP A 1 99 ? 22.049 -1.306 -19.509 1.00 85.12 99 ASP A O 1
ATOM 775 N N . LEU A 1 100 ? 20.319 -2.026 -20.750 1.00 88.06 100 LEU A N 1
ATOM 776 C CA . LEU A 1 100 ? 19.338 -1.103 -20.166 1.00 88.06 100 LEU A CA 1
ATOM 777 C C . LEU A 1 100 ? 19.076 -1.426 -18.695 1.00 88.06 100 LEU A C 1
ATOM 779 O O . LEU A 1 100 ? 19.046 -0.524 -17.857 1.00 88.06 100 LEU A O 1
ATOM 783 N N . VAL A 1 101 ? 18.932 -2.708 -18.353 1.00 84.44 101 VAL A N 1
ATOM 784 C CA . VAL A 1 101 ? 18.791 -3.146 -16.960 1.00 84.44 101 VAL A CA 1
ATOM 785 C C . VAL A 1 101 ? 20.019 -2.731 -16.156 1.00 84.44 101 VAL A C 1
ATOM 787 O O . VAL A 1 101 ? 19.869 -2.137 -15.093 1.00 84.44 101 VAL A O 1
ATOM 790 N N . CYS A 1 102 ? 21.231 -2.943 -16.668 1.00 85.06 102 CYS A N 1
ATOM 791 C CA . CYS A 1 102 ? 22.452 -2.518 -15.985 1.00 85.06 102 CYS A CA 1
ATOM 792 C C . CYS A 1 102 ? 22.532 -0.990 -15.812 1.00 85.06 102 CYS A C 1
ATOM 794 O O . CYS A 1 102 ? 22.983 -0.519 -14.766 1.00 85.06 102 CYS A O 1
ATOM 796 N N . LYS A 1 103 ? 22.095 -0.213 -16.813 1.00 89.25 103 LYS A N 1
ATOM 797 C CA . LYS A 1 103 ? 22.067 1.260 -16.772 1.00 89.25 103 LYS A CA 1
ATOM 798 C C . LYS A 1 103 ? 21.071 1.785 -15.735 1.00 89.25 103 LYS A C 1
ATOM 800 O O . LYS A 1 103 ? 21.373 2.735 -15.010 1.00 89.25 103 LYS A O 1
ATOM 805 N N . TYR A 1 104 ? 19.885 1.184 -15.665 1.00 90.06 104 TYR A N 1
ATOM 806 C CA . TYR A 1 104 ? 18.751 1.713 -14.907 1.00 90.06 104 TYR A CA 1
ATOM 807 C C . TYR A 1 104 ? 18.464 0.993 -13.584 1.00 90.06 104 TYR A C 1
ATOM 809 O O . TYR A 1 104 ? 17.616 1.475 -12.827 1.00 90.06 104 TYR A O 1
ATOM 817 N N . ASP A 1 105 ? 19.183 -0.081 -13.243 1.00 87.38 105 ASP A N 1
ATOM 818 C CA . ASP A 1 105 ? 19.138 -0.739 -11.926 1.00 87.38 105 ASP A CA 1
ATOM 819 C C . ASP A 1 105 ? 19.841 0.122 -10.862 1.00 87.38 105 ASP A C 1
ATOM 821 O O . ASP A 1 105 ? 20.915 -0.191 -10.344 1.00 87.38 105 ASP A O 1
ATOM 825 N N . VAL A 1 106 ? 19.241 1.281 -10.591 1.00 87.56 106 VAL A N 1
ATOM 826 C CA . VAL A 1 106 ? 19.729 2.292 -9.655 1.00 87.56 106 VAL A CA 1
ATOM 827 C C . VAL A 1 106 ? 18.729 2.485 -8.516 1.00 87.56 106 VAL A C 1
ATOM 829 O O . VAL A 1 106 ? 17.529 2.275 -8.705 1.00 87.56 106 VAL A O 1
ATOM 832 N N . PRO A 1 107 ? 19.164 2.953 -7.331 1.00 86.50 107 PRO A N 1
ATOM 833 C CA . PRO A 1 107 ? 18.242 3.258 -6.246 1.00 86.50 107 PRO A CA 1
ATOM 834 C C . PRO A 1 107 ? 17.197 4.300 -6.670 1.00 86.50 107 PRO A C 1
ATOM 836 O O . PRO A 1 107 ? 17.542 5.396 -7.130 1.00 86.50 107 PRO A O 1
ATOM 839 N N . ALA A 1 108 ? 15.919 3.965 -6.491 1.00 88.06 108 ALA A N 1
ATOM 840 C CA . ALA A 1 108 ? 14.797 4.854 -6.777 1.00 88.06 108 ALA A CA 1
ATOM 841 C C . ALA A 1 108 ? 13.658 4.646 -5.764 1.00 88.06 108 ALA A C 1
ATOM 843 O O . ALA A 1 108 ? 13.396 3.506 -5.351 1.00 88.06 108 ALA A O 1
ATOM 844 N N . PRO A 1 109 ? 12.948 5.716 -5.359 1.00 89.12 109 PRO A N 1
ATOM 845 C CA . PRO A 1 109 ? 11.759 5.582 -4.535 1.00 89.12 109 PRO A CA 1
ATOM 846 C C . PRO A 1 109 ? 10.731 4.657 -5.191 1.00 89.12 109 PRO A C 1
ATOM 848 O O . PRO A 1 109 ? 10.559 4.632 -6.406 1.00 89.12 109 PRO A O 1
ATOM 851 N N . ARG A 1 110 ? 9.965 3.943 -4.364 1.00 86.88 110 ARG A N 1
ATOM 852 C CA . ARG A 1 110 ? 8.761 3.227 -4.820 1.00 86.88 110 ARG A CA 1
ATOM 853 C C . ARG A 1 110 ? 7.586 4.165 -5.121 1.00 86.88 110 ARG A C 1
ATOM 855 O O . ARG A 1 110 ? 6.513 3.685 -5.472 1.00 86.88 110 ARG A O 1
ATOM 862 N N . TYR A 1 111 ? 7.783 5.471 -4.913 1.00 90.81 111 TYR A N 1
ATOM 863 C CA . TYR A 1 111 ? 6.784 6.524 -5.089 1.00 90.81 111 TYR A CA 1
ATOM 864 C C . TYR A 1 111 ? 5.423 6.174 -4.471 1.00 90.81 111 TYR A C 1
ATOM 866 O O . TYR A 1 111 ? 4.373 6.438 -5.041 1.00 90.81 111 TYR A O 1
ATOM 874 N N . THR A 1 112 ? 5.450 5.585 -3.269 1.00 88.62 112 THR A N 1
ATOM 875 C CA . 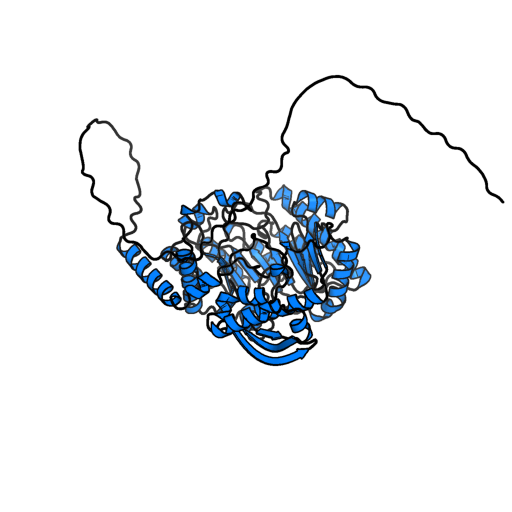THR A 1 112 ? 4.266 5.475 -2.397 1.00 88.62 112 THR A CA 1
ATOM 876 C C . THR A 1 112 ? 3.813 6.851 -1.907 1.00 88.62 112 THR A C 1
ATOM 878 O O . THR A 1 112 ? 2.662 7.030 -1.535 1.00 88.62 112 THR A O 1
ATOM 881 N N . SER A 1 113 ? 4.728 7.824 -1.932 1.00 91.69 113 SER A N 1
ATOM 882 C CA . SER A 1 113 ? 4.463 9.245 -1.771 1.00 91.69 113 SER A CA 1
ATOM 883 C C . SER A 1 113 ? 5.444 10.066 -2.595 1.00 91.69 113 SER A C 1
ATOM 885 O O . SER A 1 113 ? 6.571 9.636 -2.867 1.00 91.69 113 SER A O 1
ATOM 887 N N . TYR A 1 114 ? 5.032 11.286 -2.919 1.00 93.12 114 TYR A N 1
ATOM 888 C CA . TYR A 1 114 ? 5.938 12.361 -3.297 1.00 93.12 114 TYR A CA 1
ATOM 889 C C . TYR A 1 114 ? 5.665 13.595 -2.418 1.00 93.12 114 TYR A C 1
ATOM 891 O O . TYR A 1 114 ? 4.492 13.960 -2.302 1.00 93.12 114 TYR A O 1
ATOM 899 N N . PRO A 1 115 ? 6.692 14.220 -1.810 1.00 92.88 115 PRO A N 1
ATOM 900 C CA . PRO A 1 115 ? 8.064 13.717 -1.732 1.00 92.88 115 PRO A CA 1
ATOM 901 C C . PRO A 1 115 ? 8.146 12.366 -0.990 1.00 92.88 115 PRO A C 1
ATOM 903 O O . PRO A 1 115 ? 7.266 12.047 -0.179 1.00 92.88 115 PRO A O 1
ATOM 906 N N . PRO A 1 116 ? 9.168 11.536 -1.254 1.00 91.88 116 PRO A N 1
ATOM 907 C CA . PRO A 1 116 ? 9.409 10.322 -0.475 1.00 91.88 116 PRO A CA 1
ATOM 908 C C . PRO A 1 116 ? 9.657 10.612 1.017 1.00 91.88 116 PRO A C 1
ATOM 910 O O . PRO A 1 116 ? 10.302 11.602 1.360 1.00 91.88 116 PRO A O 1
ATOM 913 N N . VAL A 1 117 ? 9.225 9.703 1.903 1.00 90.19 117 VAL A N 1
ATOM 914 C CA . VAL A 1 117 ? 9.308 9.840 3.379 1.00 90.19 117 VAL A CA 1
ATOM 915 C C . VAL A 1 117 ? 10.670 10.315 3.918 1.00 90.19 117 VAL A C 1
ATOM 917 O O . VAL A 1 117 ? 10.676 11.135 4.843 1.00 90.19 117 VAL A O 1
ATOM 920 N N . PRO A 1 118 ? 11.842 9.866 3.412 1.00 87.81 118 PRO A N 1
ATOM 921 C CA . PRO A 1 118 ? 13.134 10.379 3.880 1.00 87.81 118 PRO A CA 1
ATOM 922 C C . PRO A 1 118 ? 13.286 11.903 3.773 1.00 87.81 118 PRO A C 1
ATOM 924 O O . PRO A 1 118 ? 13.992 12.492 4.588 1.00 87.81 118 PRO A O 1
ATOM 927 N N . PHE A 1 119 ? 12.575 12.539 2.840 1.00 88.12 119 PHE A N 1
ATOM 928 C CA . PHE A 1 119 ? 12.650 13.975 2.568 1.00 88.12 119 PHE A CA 1
ATOM 929 C C . PHE A 1 119 ? 11.612 14.820 3.322 1.00 88.12 119 PHE A C 1
ATOM 931 O O . PHE A 1 119 ? 11.595 16.037 3.164 1.00 88.12 119 PHE A O 1
ATOM 938 N N . TRP A 1 120 ? 10.780 14.213 4.174 1.00 87.88 120 TRP A N 1
ATOM 939 C CA . TRP A 1 120 ? 9.793 14.912 5.013 1.00 87.88 120 TRP A CA 1
ATOM 940 C C . TRP A 1 120 ? 10.444 15.626 6.209 1.00 87.88 120 TRP A C 1
ATOM 942 O O . TRP A 1 120 ? 10.156 15.301 7.345 1.00 87.88 120 TRP A O 1
ATOM 952 N N . ASN A 1 121 ? 11.423 16.497 5.998 1.00 64.38 121 ASN A N 1
ATOM 953 C CA . ASN A 1 121 ? 12.203 17.097 7.094 1.00 64.38 121 ASN A CA 1
ATOM 954 C C . ASN A 1 121 ? 12.631 18.535 6.772 1.00 64.38 121 ASN A C 1
ATOM 956 O O . ASN A 1 121 ? 13.712 18.963 7.166 1.00 64.38 121 ASN A O 1
ATOM 960 N N . LYS A 1 122 ? 11.822 19.296 6.021 1.00 57.91 122 LYS A N 1
ATOM 961 C CA . LYS A 1 122 ? 12.119 20.727 5.825 1.00 57.91 122 LYS A CA 1
ATOM 962 C C . LYS A 1 122 ? 12.029 21.515 7.146 1.00 57.91 122 LYS A C 1
ATOM 964 O O . LYS A 1 122 ? 12.627 22.579 7.244 1.00 57.91 122 LYS A O 1
ATOM 969 N N . THR A 1 123 ? 11.343 20.975 8.156 1.00 53.66 123 THR A N 1
ATOM 970 C CA . THR A 1 123 ? 11.265 21.504 9.522 1.00 53.66 123 THR A CA 1
ATOM 971 C C . THR A 1 123 ? 11.790 20.458 10.509 1.00 53.66 123 THR A C 1
ATOM 973 O O . THR A 1 123 ? 11.477 19.276 10.382 1.00 53.66 123 THR A O 1
ATOM 976 N N . GLU A 1 124 ? 12.593 20.869 11.495 1.00 59.38 124 GLU A N 1
ATOM 977 C CA . GLU A 1 124 ? 13.145 19.970 12.531 1.00 59.38 124 GLU A CA 1
ATOM 978 C C . GLU A 1 124 ? 12.070 19.409 13.487 1.00 59.38 124 GLU A C 1
ATOM 980 O O . GLU A 1 124 ? 12.347 18.523 14.293 1.00 59.38 124 GLU A O 1
ATOM 985 N N . THR A 1 125 ? 10.833 19.903 13.391 1.00 68.38 125 THR A N 1
ATOM 986 C CA . THR A 1 125 ? 9.708 19.564 14.266 1.00 68.38 125 THR A CA 1
ATOM 987 C C . THR A 1 125 ? 8.550 18.935 13.493 1.00 68.38 125 THR A C 1
ATOM 989 O O . THR A 1 125 ? 8.246 19.340 12.367 1.00 68.38 125 THR A O 1
ATOM 992 N N . ALA A 1 126 ? 7.875 17.971 14.129 1.00 82.56 126 ALA A N 1
ATOM 993 C CA . ALA A 1 126 ? 6.602 17.417 13.670 1.00 82.56 126 ALA A CA 1
ATOM 994 C C . ALA A 1 126 ? 5.529 18.520 13.524 1.00 82.56 126 ALA A C 1
ATOM 996 O O . ALA A 1 126 ? 5.611 19.530 14.231 1.00 82.56 126 ALA A O 1
ATOM 997 N N . PRO A 1 127 ? 4.523 18.346 12.642 1.00 89.81 127 PRO A N 1
ATOM 998 C CA . PRO A 1 127 ? 3.404 19.280 12.570 1.00 89.81 127 PRO A CA 1
ATOM 999 C C . PRO A 1 127 ? 2.665 19.341 13.911 1.00 89.81 127 PRO A C 1
ATOM 1001 O O . PRO A 1 127 ? 2.529 18.329 14.605 1.00 89.81 127 PRO A O 1
ATOM 1004 N N . THR A 1 128 ? 2.173 20.528 14.268 1.00 93.50 128 THR A N 1
ATOM 1005 C CA . THR A 1 128 ? 1.277 20.668 15.419 1.00 93.50 128 THR A CA 1
ATOM 1006 C C . THR A 1 128 ? -0.059 19.985 15.117 1.00 93.50 128 THR A C 1
ATOM 1008 O O . THR A 1 128 ? -0.449 19.846 13.954 1.00 93.50 128 THR A O 1
ATOM 1011 N N . GLN A 1 129 ? -0.776 19.568 16.162 1.00 96.06 129 GLN A N 1
ATOM 1012 C CA . GLN A 1 129 ? -2.113 18.990 16.016 1.00 96.06 129 GLN A CA 1
ATOM 1013 C C . GLN A 1 129 ? -3.061 19.938 15.271 1.00 96.06 129 GLN A C 1
ATOM 1015 O O . GLN A 1 129 ? -3.726 19.512 14.332 1.00 96.06 129 GLN A O 1
ATOM 1020 N N . ASP A 1 130 ? -3.081 21.220 15.639 1.00 96.38 130 ASP A N 1
ATOM 1021 C CA . ASP A 1 130 ? -3.977 22.206 15.030 1.00 96.38 130 ASP A CA 1
ATOM 1022 C C . ASP A 1 130 ? -3.666 22.435 13.551 1.00 96.38 130 ASP A C 1
ATOM 1024 O O . ASP A 1 130 ? -4.580 22.509 12.729 1.00 96.38 130 ASP A O 1
ATOM 1028 N N . ASP A 1 131 ? -2.387 22.536 13.185 1.00 95.00 131 ASP A N 1
ATOM 1029 C CA . ASP A 1 131 ? -2.006 22.744 11.787 1.00 95.00 131 ASP A CA 1
ATOM 1030 C C . ASP A 1 131 ? -2.302 21.506 10.943 1.00 95.00 131 ASP A C 1
ATOM 1032 O O . ASP A 1 131 ? -2.828 21.623 9.834 1.00 95.00 131 ASP A O 1
ATOM 1036 N N . TRP A 1 132 ? -2.064 20.312 11.490 1.00 97.31 132 TRP A N 1
ATOM 1037 C CA . TRP A 1 132 ? -2.430 19.071 10.821 1.00 97.31 132 TRP A CA 1
ATOM 1038 C C . TRP A 1 132 ? -3.947 18.939 10.632 1.00 97.31 132 TRP A C 1
ATOM 1040 O O . TRP A 1 132 ? -4.411 18.633 9.532 1.00 97.31 132 TRP A O 1
ATOM 1050 N N . LEU A 1 133 ? -4.740 19.238 11.661 1.00 98.25 133 LEU A N 1
ATOM 1051 C CA . LEU A 1 133 ? -6.198 19.189 11.578 1.00 98.25 133 LEU A CA 1
ATOM 1052 C C . LEU A 1 133 ? -6.759 20.199 10.566 1.00 98.25 133 LEU A C 1
ATOM 1054 O O . LEU A 1 133 ? -7.700 19.861 9.848 1.00 98.25 133 LEU A O 1
ATOM 1058 N N . LYS A 1 134 ? -6.156 21.387 10.409 1.00 97.75 134 LYS A N 1
ATOM 1059 C CA . LYS A 1 134 ? -6.525 22.335 9.334 1.00 97.75 134 LYS A CA 1
ATOM 1060 C C . LYS A 1 134 ? -6.282 21.748 7.941 1.00 97.75 134 LYS A C 1
ATOM 1062 O O . LYS A 1 134 ? -7.118 21.922 7.053 1.00 97.75 134 LYS A O 1
ATOM 1067 N N . VAL A 1 135 ? -5.161 21.049 7.742 1.00 97.31 135 VAL A N 1
ATOM 1068 C CA . VAL A 1 135 ? -4.840 20.370 6.473 1.00 97.31 135 VAL A CA 1
ATOM 1069 C C . VAL A 1 135 ? -5.860 19.267 6.178 1.00 97.31 135 VAL A C 1
ATOM 1071 O O . VAL A 1 135 ? -6.402 19.213 5.070 1.00 97.31 135 VAL A O 1
ATOM 1074 N N . VAL A 1 136 ? -6.170 18.439 7.179 1.00 98.38 136 VAL A N 1
ATOM 1075 C CA . VAL A 1 136 ? -7.193 17.386 7.090 1.00 98.38 136 VAL A CA 1
ATOM 1076 C C . VAL A 1 136 ? -8.555 17.984 6.753 1.00 98.38 136 VAL A C 1
ATOM 1078 O O . VAL A 1 136 ? -9.175 17.550 5.784 1.00 98.38 136 VAL A O 1
ATOM 1081 N N . LYS A 1 137 ? -8.989 19.021 7.481 1.00 98.25 137 LYS A N 1
ATOM 1082 C CA . LYS A 1 137 ? -10.267 19.706 7.250 1.00 98.25 137 LYS A CA 1
ATOM 1083 C C . LYS A 1 137 ? -10.377 20.243 5.832 1.00 98.25 137 LYS A C 1
ATOM 1085 O O . LYS A 1 137 ? -11.383 20.029 5.174 1.00 98.25 137 LYS A O 1
ATOM 1090 N N . LYS A 1 138 ? -9.333 20.910 5.335 1.00 98.00 138 LYS A N 1
ATOM 1091 C CA . LYS A 1 138 ? -9.338 21.457 3.976 1.00 98.00 138 LYS A CA 1
ATOM 1092 C C . LYS A 1 138 ? -9.569 20.361 2.935 1.00 98.00 138 LYS A C 1
ATOM 1094 O O . LYS A 1 138 ? -10.366 20.537 2.022 1.00 98.00 138 LYS A O 1
ATOM 1099 N N . CYS A 1 139 ? -8.877 19.228 3.062 1.00 97.31 139 CYS A N 1
ATOM 1100 C CA . CYS A 1 139 ? -9.074 18.109 2.143 1.00 97.31 139 CYS A CA 1
ATOM 1101 C C . CYS A 1 139 ? -10.459 17.462 2.313 1.00 97.31 139 CYS A C 1
ATOM 1103 O O . CYS A 1 139 ? -11.090 17.098 1.321 1.00 97.31 139 CYS A O 1
ATOM 1105 N N . PHE A 1 140 ? -10.938 17.368 3.554 1.00 98.12 140 PHE A N 1
ATOM 1106 C CA . PHE A 1 140 ? -12.266 16.874 3.898 1.00 98.12 140 PHE A CA 1
ATOM 1107 C C . PHE A 1 140 ? -13.373 17.713 3.245 1.00 98.12 140 PHE A C 1
ATOM 1109 O O . PHE A 1 140 ? -14.172 17.164 2.490 1.00 98.12 140 PHE A O 1
ATOM 1116 N N . ASP A 1 141 ? -13.362 19.033 3.448 1.00 97.88 141 ASP A N 1
ATOM 1117 C CA . ASP A 1 141 ? -14.338 19.976 2.884 1.00 97.88 141 ASP A CA 1
ATOM 1118 C C . ASP A 1 141 ? -14.409 19.886 1.349 1.00 97.88 141 ASP A C 1
ATOM 1120 O O . ASP A 1 141 ? -15.472 20.044 0.758 1.00 97.88 141 ASP A O 1
ATOM 1124 N N . GLU A 1 142 ? -13.277 19.623 0.690 1.00 96.62 142 GLU A N 1
ATOM 1125 C CA . GLU A 1 142 ? -13.200 19.517 -0.770 1.00 96.62 142 GLU A CA 1
ATOM 1126 C C . GLU A 1 142 ? -13.732 18.189 -1.332 1.00 96.62 142 GLU A C 1
ATOM 1128 O O . GLU A 1 142 ? -14.027 18.127 -2.525 1.00 96.62 142 GLU A O 1
ATOM 1133 N N . THR A 1 143 ? -13.764 17.106 -0.543 1.00 95.25 143 THR A N 1
ATOM 1134 C CA . THR A 1 143 ? -13.881 15.744 -1.107 1.00 95.25 143 THR A CA 1
ATOM 1135 C C . THR A 1 143 ? -14.860 14.804 -0.411 1.00 95.25 143 THR A C 1
ATOM 1137 O O . THR A 1 143 ? -15.251 13.809 -1.025 1.00 95.25 143 THR A O 1
ATOM 1140 N N . ASN A 1 144 ? -15.287 15.092 0.821 1.00 96.00 144 ASN A N 1
ATOM 1141 C CA . ASN A 1 144 ? -16.078 14.169 1.641 1.00 96.00 144 ASN A CA 1
ATOM 1142 C C . ASN A 1 144 ? -17.414 13.759 0.994 1.00 96.00 144 ASN A C 1
ATOM 1144 O O . ASN A 1 144 ? -17.765 12.579 0.993 1.00 96.00 144 ASN A O 1
ATOM 1148 N N . ASP A 1 145 ? -18.139 14.713 0.414 1.00 93.69 145 ASP A N 1
ATOM 1149 C CA . ASP A 1 145 ? -19.500 14.465 -0.076 1.00 93.69 145 ASP A CA 1
ATOM 1150 C C . ASP A 1 145 ? -19.535 13.699 -1.411 1.00 93.69 145 ASP A C 1
ATOM 1152 O O . ASP A 1 145 ? -20.501 12.989 -1.680 1.00 93.69 145 ASP A O 1
ATOM 1156 N N . ASP A 1 146 ? -18.477 13.803 -2.223 1.00 91.62 146 ASP A N 1
ATOM 1157 C CA . ASP A 1 146 ? -18.382 13.165 -3.546 1.00 91.62 146 ASP A CA 1
ATOM 1158 C C . ASP A 1 146 ? -17.532 11.885 -3.508 1.00 91.62 146 ASP A C 1
ATOM 1160 O O . ASP A 1 146 ? -17.979 10.790 -3.842 1.00 91.62 146 ASP A O 1
ATOM 1164 N N . ILE A 1 147 ? -16.286 11.998 -3.050 1.00 92.44 147 ILE A N 1
ATOM 1165 C CA . ILE A 1 147 ? -15.311 10.903 -3.104 1.00 92.44 147 ILE A CA 1
ATOM 1166 C C . ILE A 1 147 ? -15.324 10.087 -1.804 1.00 92.44 147 ILE A C 1
ATOM 1168 O O . ILE A 1 147 ? -15.108 8.867 -1.842 1.00 92.44 147 ILE A O 1
ATOM 1172 N N . GLY A 1 148 ? -15.597 10.754 -0.680 1.00 95.06 148 GLY A N 1
ATOM 1173 C CA . GLY A 1 148 ? -15.432 10.227 0.671 1.00 95.06 148 GLY A CA 1
ATOM 1174 C C . GLY A 1 148 ? -13.972 10.212 1.131 1.00 95.06 148 GLY A C 1
ATOM 1175 O O . GLY A 1 148 ? -13.058 10.632 0.415 1.00 95.06 148 GLY A O 1
ATOM 1176 N N . MET A 1 149 ? -13.751 9.700 2.339 1.00 95.75 149 MET A N 1
ATOM 1177 C CA . MET A 1 149 ? -12.423 9.536 2.934 1.00 95.75 149 MET A CA 1
ATOM 1178 C C . MET A 1 149 ? -12.062 8.067 3.168 1.00 95.75 149 MET A C 1
ATOM 1180 O O . MET A 1 149 ? -12.934 7.203 3.303 1.00 95.75 149 MET A O 1
ATOM 1184 N N . ALA A 1 150 ? -10.761 7.797 3.223 1.00 96.69 150 ALA A N 1
ATOM 1185 C CA . ALA A 1 150 ? -10.192 6.506 3.574 1.00 96.69 150 ALA A CA 1
ATOM 1186 C C . ALA A 1 150 ? -9.672 6.509 5.016 1.00 96.69 150 ALA A C 1
ATOM 1188 O O . ALA A 1 150 ? -9.149 7.516 5.503 1.00 96.69 150 ALA A O 1
ATOM 1189 N N . ILE A 1 151 ? -9.757 5.357 5.671 1.00 98.12 151 ILE A N 1
ATOM 1190 C CA . ILE A 1 151 ? -9.111 5.087 6.952 1.00 98.12 151 ILE A CA 1
ATOM 1191 C C . ILE A 1 151 ? -8.140 3.926 6.758 1.00 98.12 151 ILE A C 1
ATOM 1193 O O . ILE A 1 151 ? -8.524 2.842 6.323 1.00 98.12 151 ILE A O 1
ATOM 1197 N N . TYR A 1 152 ? -6.880 4.139 7.112 1.00 98.44 152 TYR A N 1
ATOM 1198 C CA . TYR A 1 152 ? -5.914 3.061 7.283 1.00 98.44 152 TYR A CA 1
ATOM 1199 C C . TYR A 1 152 ? -5.724 2.810 8.772 1.00 98.44 152 TYR A C 1
ATOM 1201 O O . TYR A 1 152 ? -5.483 3.755 9.518 1.00 98.44 152 TYR A O 1
ATOM 1209 N N . VAL A 1 153 ? -5.777 1.555 9.206 1.00 98.81 153 VAL A N 1
ATOM 1210 C CA . VAL A 1 153 ? -5.454 1.183 10.585 1.00 98.81 153 VAL A CA 1
ATOM 1211 C C . VAL A 1 153 ? -4.243 0.269 10.587 1.00 98.81 153 VAL A C 1
ATOM 1213 O O . VAL A 1 153 ? -4.270 -0.834 10.035 1.00 98.81 153 VAL A O 1
ATOM 1216 N N . HIS A 1 154 ? -3.179 0.723 11.241 1.00 98.69 154 HIS A N 1
ATOM 1217 C CA . HIS A 1 154 ? -1.997 -0.087 11.475 1.00 98.69 154 HIS A CA 1
ATOM 1218 C C . HIS A 1 154 ? -2.206 -0.974 12.707 1.00 98.69 154 HIS A C 1
ATOM 1220 O O . HIS A 1 154 ? -2.210 -0.490 13.834 1.00 98.69 154 HIS A O 1
ATOM 1226 N N . LEU A 1 155 ? -2.345 -2.280 12.498 1.00 98.56 155 LEU A N 1
ATOM 1227 C CA . LEU A 1 155 ? -2.470 -3.310 13.529 1.00 98.56 155 LEU A CA 1
ATOM 1228 C C . LEU A 1 155 ? -1.121 -4.040 13.665 1.00 98.56 155 LEU A C 1
ATOM 1230 O O . LEU A 1 155 ? -0.813 -4.925 12.866 1.00 98.56 155 LEU A O 1
ATOM 1234 N N . PRO A 1 156 ? -0.261 -3.671 14.633 1.00 97.75 156 PRO A N 1
ATOM 1235 C CA . PRO A 1 156 ? 1.178 -3.928 14.558 1.00 97.75 156 PRO A CA 1
ATOM 1236 C C . PRO A 1 156 ? 1.593 -5.334 14.997 1.00 97.75 156 PRO A C 1
ATOM 1238 O O . PRO A 1 156 ? 2.777 -5.657 14.922 1.00 97.75 156 PRO A O 1
ATOM 1241 N N . TYR A 1 157 ? 0.688 -6.153 15.529 1.00 98.31 157 TYR A N 1
ATOM 1242 C CA . TYR A 1 157 ? 1.065 -7.389 16.210 1.00 98.31 157 TYR A CA 1
ATOM 1243 C C . TYR A 1 157 ? 1.199 -8.578 15.255 1.00 98.31 157 TYR A C 1
ATOM 1245 O O . TYR A 1 157 ? 0.406 -8.744 14.333 1.00 98.31 157 TYR A O 1
ATOM 1253 N N . CYS A 1 158 ? 2.207 -9.415 15.503 1.00 97.12 158 CYS A N 1
ATOM 1254 C CA . CYS A 1 158 ? 2.371 -10.730 14.883 1.00 97.12 158 CYS A CA 1
ATOM 1255 C C . CYS A 1 158 ? 2.776 -11.751 15.956 1.00 97.12 158 CYS A C 1
ATOM 1257 O O . CYS A 1 158 ? 3.614 -11.450 16.809 1.00 97.12 158 CYS A O 1
ATOM 1259 N N . GLU A 1 159 ? 2.282 -12.986 15.874 1.00 94.75 159 GLU A N 1
ATOM 1260 C CA . GLU A 1 159 ? 2.699 -14.055 16.799 1.00 94.75 159 GLU A CA 1
ATOM 1261 C C . GLU A 1 159 ? 4.125 -14.554 16.557 1.00 94.75 159 GLU A C 1
ATOM 1263 O O . GLU A 1 159 ? 4.811 -15.027 17.471 1.00 94.75 159 GLU A O 1
ATOM 1268 N N . GLN A 1 160 ? 4.559 -14.493 15.299 1.00 93.62 160 GLN A N 1
ATOM 1269 C CA . GLN A 1 160 ? 5.808 -15.078 14.844 1.00 93.62 160 GLN A CA 1
ATOM 1270 C C . GLN A 1 160 ? 6.634 -14.077 14.054 1.00 93.62 160 GLN A C 1
ATOM 1272 O O . GLN A 1 160 ? 6.128 -13.229 13.317 1.00 93.62 160 GLN A O 1
ATOM 1277 N N . LEU A 1 161 ? 7.949 -14.194 14.221 1.00 94.12 161 LEU A N 1
ATOM 1278 C CA . LEU A 1 161 ? 8.902 -13.353 13.530 1.00 94.12 161 LEU A CA 1
ATOM 1279 C C . LEU A 1 161 ? 9.310 -13.982 12.197 1.00 94.12 161 LEU A C 1
ATOM 1281 O O . LEU A 1 161 ? 10.174 -14.855 12.166 1.00 94.12 161 LEU A O 1
ATOM 1285 N N . CYS A 1 162 ? 8.783 -13.461 11.094 1.00 96.62 162 CYS A N 1
ATOM 1286 C CA . CYS A 1 162 ? 9.294 -13.799 9.770 1.00 96.62 162 CYS A CA 1
ATOM 1287 C C . CYS A 1 162 ? 10.652 -13.119 9.527 1.00 96.62 162 CYS A C 1
ATOM 1289 O O . CYS A 1 162 ? 10.766 -11.891 9.610 1.00 96.62 162 CYS A O 1
ATOM 1291 N N . HIS A 1 163 ? 11.679 -13.898 9.191 1.00 96.31 163 HIS A N 1
ATOM 1292 C CA . HIS A 1 163 ? 13.058 -13.420 9.052 1.00 96.31 163 HIS A CA 1
ATOM 1293 C C . HIS A 1 163 ? 13.239 -12.430 7.895 1.00 96.31 163 HIS A C 1
ATOM 1295 O O . HIS A 1 163 ? 14.065 -11.529 7.994 1.00 96.31 163 HIS A O 1
ATOM 1301 N N . TYR A 1 164 ? 12.441 -12.545 6.830 1.00 94.62 164 TYR A N 1
ATOM 1302 C CA . TYR A 1 164 ? 12.480 -11.630 5.683 1.00 94.62 164 TYR A CA 1
ATOM 1303 C C . TYR A 1 164 ? 11.794 -10.279 5.958 1.00 94.62 164 TYR A C 1
ATOM 1305 O O . TYR A 1 164 ? 12.125 -9.275 5.329 1.00 94.62 164 TYR A O 1
ATOM 1313 N N . CYS A 1 165 ? 10.817 -10.235 6.870 1.00 94.12 165 CYS A N 1
ATOM 1314 C CA . CYS A 1 165 ? 9.845 -9.146 6.944 1.00 94.12 165 CYS A CA 1
ATOM 1315 C C . CYS A 1 165 ? 10.476 -7.845 7.455 1.00 94.12 165 CYS A C 1
ATOM 1317 O O . CYS A 1 165 ? 10.973 -7.795 8.584 1.00 94.12 165 CYS A O 1
ATOM 1319 N N . ALA A 1 166 ? 10.379 -6.773 6.662 1.00 90.00 166 ALA A N 1
ATOM 1320 C CA . ALA A 1 166 ? 10.841 -5.421 6.994 1.00 90.00 166 ALA A CA 1
ATOM 1321 C C . ALA A 1 166 ? 9.732 -4.461 7.458 1.00 90.00 166 ALA A C 1
ATOM 1323 O O . ALA A 1 166 ? 10.039 -3.320 7.791 1.00 90.00 166 ALA A O 1
ATOM 1324 N N . CYS A 1 167 ? 8.480 -4.919 7.555 1.00 91.62 167 CYS A N 1
ATOM 1325 C CA . CYS A 1 167 ? 7.365 -4.098 8.033 1.00 91.62 167 CYS A CA 1
ATOM 1326 C C . CYS A 1 167 ? 7.615 -3.580 9.457 1.00 91.62 167 CYS A C 1
ATOM 1328 O O . CYS A 1 167 ? 8.415 -4.153 10.209 1.00 91.62 167 CYS A O 1
ATOM 1330 N N . THR A 1 168 ? 6.921 -2.519 9.852 1.00 93.00 168 THR A N 1
ATOM 1331 C CA . THR A 1 168 ? 6.843 -2.126 11.262 1.00 93.00 168 THR A CA 1
ATOM 1332 C C . THR A 1 168 ? 5.894 -3.089 11.969 1.00 93.00 168 THR A C 1
ATOM 1334 O O . THR A 1 168 ? 4.770 -3.264 11.524 1.00 93.00 168 THR A O 1
ATOM 1337 N N . LYS A 1 169 ? 6.373 -3.779 13.010 1.00 95.00 169 LYS A N 1
ATOM 1338 C CA . LYS A 1 169 ? 5.599 -4.784 13.758 1.00 95.00 169 LYS A CA 1
ATOM 1339 C C . LYS A 1 169 ? 6.175 -5.049 15.140 1.00 95.00 169 LYS A C 1
ATOM 1341 O O . LYS A 1 169 ? 7.384 -4.891 15.367 1.00 95.00 169 LYS A O 1
ATOM 1346 N N . VAL A 1 170 ? 5.319 -5.550 16.018 1.00 96.75 170 VAL A N 1
ATOM 1347 C CA . VAL A 1 170 ? 5.611 -6.008 17.373 1.00 96.75 170 VAL A CA 1
ATOM 1348 C C . VAL A 1 170 ? 5.312 -7.501 17.458 1.00 96.75 170 VAL A C 1
ATOM 1350 O O . VAL A 1 170 ? 4.218 -7.943 17.131 1.00 96.75 170 VAL A O 1
ATOM 1353 N N . ILE A 1 171 ? 6.295 -8.287 17.899 1.00 96.50 171 ILE A N 1
ATOM 1354 C CA . ILE A 1 171 ? 6.129 -9.737 18.042 1.00 96.50 171 ILE A CA 1
ATOM 1355 C C . ILE A 1 171 ? 5.670 -10.048 19.464 1.00 96.50 171 ILE A C 1
ATOM 1357 O O . ILE A 1 171 ? 6.351 -9.667 20.417 1.00 96.50 171 ILE A O 1
ATOM 1361 N N . THR A 1 172 ? 4.532 -10.718 19.612 1.00 96.56 172 THR A N 1
ATOM 1362 C CA . THR A 1 172 ? 3.958 -11.097 20.912 1.00 96.56 172 THR A CA 1
ATOM 1363 C C . THR A 1 172 ? 2.958 -12.236 20.746 1.00 96.56 172 THR A C 1
ATOM 1365 O O . THR A 1 172 ? 2.362 -12.377 19.689 1.00 96.56 172 THR A O 1
ATOM 1368 N N . LYS A 1 173 ? 2.760 -13.030 21.801 1.00 95.75 173 LYS A N 1
ATOM 1369 C CA . LYS A 1 173 ? 1.705 -14.058 21.891 1.00 95.75 173 LYS A CA 1
ATOM 1370 C C . LYS A 1 173 ? 0.682 -13.758 22.995 1.00 95.75 173 LYS A C 1
ATOM 1372 O O . LYS A 1 173 ? -0.154 -14.591 23.312 1.00 95.75 173 LYS A O 1
ATOM 1377 N N . TYR A 1 174 ? 0.795 -12.595 23.639 1.00 96.00 174 TYR A N 1
ATOM 1378 C CA . TYR A 1 174 ? -0.048 -12.198 24.769 1.00 96.00 174 TYR A CA 1
ATOM 1379 C C . TYR A 1 174 ? -1.270 -11.411 24.287 1.00 96.00 174 TYR A C 1
ATOM 1381 O O . TYR A 1 174 ? -1.313 -10.193 24.455 1.00 96.00 174 TYR A O 1
ATOM 1389 N N . HIS A 1 175 ? -2.218 -12.094 23.645 1.00 96.00 175 HIS A N 1
ATOM 1390 C CA . HIS A 1 175 ? -3.445 -11.496 23.098 1.00 96.00 175 HIS A CA 1
ATOM 1391 C C . HIS A 1 175 ? -4.226 -10.701 24.154 1.00 96.00 175 HIS A C 1
ATOM 1393 O O . HIS A 1 175 ? -4.509 -9.517 23.971 1.00 96.00 175 HIS A O 1
ATOM 1399 N N . ASP A 1 176 ? -4.435 -11.322 25.316 1.00 94.31 176 ASP A N 1
ATOM 1400 C CA . ASP A 1 176 ? -5.118 -10.785 26.499 1.00 94.31 176 ASP A CA 1
ATOM 1401 C C . ASP A 1 176 ? -4.540 -9.460 27.019 1.00 94.31 176 ASP A C 1
ATOM 1403 O O . ASP A 1 176 ? -5.231 -8.690 27.680 1.00 94.31 176 ASP A O 1
ATOM 1407 N N . LYS A 1 177 ? -3.265 -9.178 26.732 1.00 95.69 177 LYS A N 1
ATOM 1408 C CA . LYS A 1 177 ? -2.573 -7.978 27.224 1.00 95.69 177 LYS A CA 1
ATOM 1409 C C . LYS A 1 177 ? -2.508 -6.845 26.217 1.00 95.69 177 LYS A C 1
ATOM 1411 O O . LYS A 1 177 ? -2.167 -5.730 26.610 1.00 95.69 177 LYS A O 1
ATOM 1416 N N . VAL A 1 178 ? -2.712 -7.129 24.932 1.00 97.75 178 VAL A N 1
ATOM 1417 C CA . VAL A 1 178 ? -2.382 -6.173 23.866 1.00 97.75 178 VAL A CA 1
ATOM 1418 C C . VAL A 1 178 ? -3.561 -5.809 22.987 1.00 97.75 178 VAL A C 1
ATOM 1420 O O . VAL A 1 178 ? -3.557 -4.701 22.467 1.00 97.75 178 VAL A O 1
ATOM 1423 N N . GLU A 1 179 ? -4.559 -6.678 22.820 1.00 98.38 179 GLU A N 1
ATOM 1424 C CA . GLU A 1 179 ? -5.651 -6.386 21.892 1.00 98.38 179 GLU A CA 1
ATOM 1425 C C . GLU A 1 179 ? -6.539 -5.246 22.395 1.00 98.38 179 GLU A C 1
ATOM 1427 O O . GLU A 1 179 ? -6.573 -4.186 21.771 1.00 98.38 179 GLU A O 1
ATOM 1432 N N . ASP A 1 180 ? -7.203 -5.428 23.543 1.00 98.50 180 ASP A N 1
ATOM 1433 C CA . ASP A 1 180 ? -8.161 -4.444 24.063 1.00 98.50 180 ASP A CA 1
ATOM 1434 C C . ASP A 1 180 ? -7.546 -3.053 24.266 1.00 98.50 180 ASP A C 1
ATOM 1436 O O . ASP A 1 180 ? -8.110 -2.090 23.736 1.00 98.50 180 ASP A O 1
ATOM 1440 N N . PRO A 1 181 ? -6.379 -2.906 24.936 1.00 98.31 181 PRO A N 1
ATOM 1441 C CA . PRO A 1 181 ? -5.795 -1.585 25.159 1.00 98.31 181 PRO A CA 1
ATOM 1442 C C . PRO A 1 181 ? -5.395 -0.898 23.852 1.00 98.31 181 PRO A C 1
ATOM 1444 O O . PRO A 1 181 ? -5.457 0.329 23.740 1.00 98.31 181 PRO A O 1
ATOM 1447 N N . TYR A 1 182 ? -4.980 -1.674 22.847 1.00 98.69 182 TYR A N 1
ATOM 1448 C CA . TYR A 1 182 ? -4.618 -1.118 21.552 1.00 98.69 182 TYR A CA 1
ATOM 1449 C C . TYR A 1 182 ? -5.848 -0.652 20.776 1.00 98.69 182 TYR A C 1
ATOM 1451 O O . TYR A 1 182 ? -5.831 0.462 20.253 1.00 98.69 182 TYR A O 1
ATOM 1459 N N . ILE A 1 183 ? -6.929 -1.443 20.756 1.00 98.75 183 ILE A N 1
ATOM 1460 C CA . ILE A 1 183 ? -8.201 -1.031 20.142 1.00 98.75 183 ILE A CA 1
ATOM 1461 C C . ILE A 1 183 ? -8.751 0.226 20.825 1.00 98.75 183 ILE A C 1
ATOM 1463 O O . ILE A 1 183 ? -9.129 1.167 20.131 1.00 98.75 183 ILE A O 1
ATOM 1467 N N . ASP A 1 184 ? -8.720 0.300 22.159 1.00 98.75 184 ASP A N 1
ATOM 1468 C CA . ASP A 1 184 ? -9.116 1.508 22.897 1.00 98.75 184 ASP A CA 1
ATOM 1469 C C . ASP A 1 184 ? -8.296 2.729 22.488 1.00 98.75 184 ASP A C 1
ATOM 1471 O O . ASP A 1 184 ? -8.838 3.818 22.303 1.00 98.75 184 ASP A O 1
ATOM 1475 N N . THR A 1 185 ? -6.985 2.553 22.329 1.00 98.81 185 THR A N 1
ATOM 1476 C CA . THR A 1 185 ? -6.095 3.637 21.910 1.00 98.81 185 THR A CA 1
ATOM 1477 C C . THR A 1 185 ? -6.435 4.103 20.493 1.00 98.81 185 THR A C 1
ATOM 1479 O O . THR A 1 185 ? -6.610 5.298 20.273 1.00 98.81 185 THR A O 1
ATOM 1482 N N . VAL A 1 186 ? -6.599 3.183 19.539 1.00 98.94 186 VAL A N 1
ATOM 1483 C CA . VAL A 1 186 ? -6.946 3.523 18.147 1.00 98.94 186 VAL A CA 1
ATOM 1484 C C . VAL A 1 186 ? -8.291 4.251 18.068 1.00 98.94 186 VAL A C 1
ATOM 1486 O O . VAL A 1 186 ? -8.415 5.239 17.347 1.00 98.94 186 VAL A O 1
ATOM 1489 N N . LEU A 1 187 ? -9.293 3.810 18.831 1.00 98.88 187 LEU A N 1
ATOM 1490 C CA . LEU A 1 187 ? -10.606 4.459 18.856 1.00 98.88 187 LEU A CA 1
ATOM 1491 C C . LEU A 1 187 ? -10.562 5.847 19.512 1.00 98.88 187 LEU A C 1
ATOM 1493 O O . LEU A 1 187 ? -11.241 6.759 19.043 1.00 98.88 187 LEU A O 1
ATOM 1497 N N . LYS A 1 188 ? -9.732 6.044 20.545 1.00 98.88 188 LYS A N 1
ATOM 1498 C CA . LYS A 1 188 ? -9.477 7.376 21.123 1.00 98.88 188 LYS A CA 1
ATOM 1499 C C . LYS A 1 188 ? -8.792 8.309 20.127 1.00 98.88 188 LYS A C 1
ATOM 1501 O O . LYS A 1 188 ? -9.183 9.466 20.026 1.00 98.88 188 LYS A O 1
ATOM 1506 N N . GLU A 1 189 ? -7.809 7.815 19.375 1.00 98.88 189 GLU A N 1
ATOM 1507 C CA . GLU A 1 189 ? -7.173 8.590 18.304 1.00 98.88 189 GLU A CA 1
ATOM 1508 C C . GLU A 1 189 ? -8.203 8.994 17.242 1.00 98.88 189 GLU A C 1
ATOM 1510 O O . GLU A 1 189 ? -8.274 10.160 16.852 1.00 98.88 189 GLU A O 1
ATOM 1515 N N . TRP A 1 190 ? -9.039 8.047 16.806 1.00 98.88 190 TRP A N 1
ATOM 1516 C CA . TRP A 1 190 ? -10.093 8.323 15.835 1.00 98.88 190 TRP A CA 1
ATOM 1517 C C . TRP A 1 190 ? -11.080 9.381 16.329 1.00 98.88 190 TRP A C 1
ATOM 1519 O O . TRP A 1 190 ? -11.441 10.275 15.564 1.00 98.88 190 TRP A O 1
ATOM 1529 N N . ALA A 1 191 ? -11.473 9.328 17.604 1.00 98.75 191 ALA A N 1
ATOM 1530 C CA . ALA A 1 191 ? -12.388 10.301 18.191 1.00 98.75 191 ALA A CA 1
ATOM 1531 C C . ALA A 1 191 ? -11.876 11.746 18.043 1.00 98.75 191 ALA A C 1
ATOM 1533 O O . ALA A 1 191 ? -12.669 12.626 17.723 1.00 98.75 191 ALA A O 1
ATOM 1534 N N . ILE A 1 192 ? -10.562 11.990 18.159 1.00 98.62 192 ILE A N 1
ATOM 1535 C CA . ILE A 1 192 ? -9.973 13.327 17.956 1.00 98.62 192 ILE A CA 1
ATOM 1536 C C . ILE A 1 192 ? -10.282 13.849 16.544 1.00 98.62 192 ILE A C 1
ATOM 1538 O O . ILE A 1 192 ? -10.774 14.968 16.389 1.00 98.62 192 ILE A O 1
ATOM 1542 N N . TYR A 1 193 ? -10.032 13.038 15.511 1.00 98.69 193 TYR A N 1
ATOM 1543 C CA . TYR A 1 193 ? -10.328 13.411 14.124 1.00 98.69 193 TYR A CA 1
ATOM 1544 C C . TYR A 1 193 ? -11.830 13.553 13.881 1.00 98.69 193 TYR A C 1
ATOM 1546 O O . TYR A 1 193 ? -12.278 14.563 13.335 1.00 98.69 193 TYR A O 1
ATOM 1554 N N . ARG A 1 194 ? -12.609 12.546 14.282 1.00 98.56 194 ARG A N 1
ATOM 1555 C CA . ARG A 1 194 ? -14.053 12.475 14.056 1.00 98.56 194 ARG A CA 1
ATOM 1556 C C . ARG A 1 194 ? -14.771 13.664 14.682 1.00 98.56 194 ARG A C 1
ATOM 1558 O O . ARG A 1 194 ? -15.542 14.337 14.000 1.00 98.56 194 ARG A O 1
ATOM 1565 N N . ASP A 1 195 ? -14.509 13.943 15.953 1.00 98.38 195 ASP A N 1
ATOM 1566 C CA . ASP A 1 195 ? -15.220 14.976 16.703 1.00 98.38 195 ASP A CA 1
ATOM 1567 C C . ASP A 1 195 ? -14.837 16.378 16.191 1.00 98.38 195 ASP A C 1
ATOM 1569 O O . ASP A 1 195 ? -15.693 17.261 16.061 1.00 98.38 195 ASP A O 1
ATOM 1573 N N . TYR A 1 196 ? -13.574 16.572 15.793 1.00 98.50 196 TYR A N 1
ATOM 1574 C CA . TYR A 1 196 ? -13.133 17.792 15.117 1.00 98.50 196 TYR A CA 1
ATOM 1575 C C . TYR A 1 196 ? -13.829 17.993 13.761 1.00 98.50 196 TYR A C 1
ATOM 1577 O O . TYR A 1 196 ? -14.334 19.080 13.478 1.00 98.50 196 TYR A O 1
ATOM 1585 N N . LEU A 1 197 ? -13.913 16.959 12.920 1.00 98.44 197 LEU A N 1
ATOM 1586 C CA . LEU A 1 197 ? -14.567 17.051 11.609 1.00 98.44 197 LEU A CA 1
ATOM 1587 C C . LEU A 1 197 ? -16.076 17.298 11.732 1.00 98.44 197 LEU A C 1
ATOM 1589 O O . LEU A 1 197 ? -16.602 18.182 11.054 1.00 98.44 197 LEU A O 1
ATOM 1593 N N . ILE A 1 198 ? -16.757 16.594 12.642 1.00 98.19 198 ILE A N 1
ATOM 1594 C CA . ILE A 1 198 ? -18.195 16.771 12.894 1.00 98.19 198 ILE A CA 1
ATOM 1595 C C . ILE A 1 198 ? -18.499 18.182 13.398 1.00 98.19 198 ILE A C 1
ATOM 1597 O O . ILE A 1 198 ? -19.454 18.802 12.932 1.00 98.19 198 ILE A O 1
ATOM 1601 N N . SER A 1 199 ? -17.700 18.704 14.331 1.00 98.00 199 SER A N 1
ATOM 1602 C CA . SER A 1 199 ? -17.938 20.032 14.914 1.00 98.00 199 SER A CA 1
ATOM 1603 C C . SER A 1 199 ? -17.625 21.191 13.964 1.00 98.00 199 SER A C 1
ATOM 1605 O O . SER A 1 199 ? -18.167 22.281 14.144 1.00 98.00 199 SER A O 1
ATOM 1607 N N . THR A 1 200 ? -16.776 20.979 12.955 1.00 97.69 200 THR A N 1
ATOM 1608 C CA . THR A 1 200 ? -16.286 22.060 12.081 1.00 97.69 200 THR A CA 1
ATOM 1609 C C . THR A 1 200 ? -16.763 21.980 10.633 1.00 97.69 200 THR A C 1
ATOM 1611 O O . THR A 1 200 ? -16.660 22.978 9.916 1.00 97.69 200 THR A O 1
ATOM 1614 N N . SER A 1 201 ? -17.224 20.814 10.178 1.00 96.06 201 SER A N 1
ATOM 1615 C CA . SER A 1 201 ? -17.477 20.551 8.755 1.00 96.06 201 SER A CA 1
ATOM 1616 C C . SER A 1 201 ? -18.734 19.710 8.545 1.00 96.06 201 SER A C 1
ATOM 1618 O O . SER A 1 201 ? -19.699 20.180 7.949 1.00 96.06 201 SER A O 1
ATOM 1620 N N . GLY A 1 202 ? -18.757 18.478 9.054 1.00 96.00 202 GLY A N 1
ATOM 1621 C CA . GLY A 1 202 ? -19.859 17.550 8.827 1.00 96.00 202 GLY A CA 1
ATOM 1622 C C . GLY A 1 202 ? -19.501 16.107 9.158 1.00 96.00 202 GLY A C 1
ATOM 1623 O O . GLY A 1 202 ? -18.420 15.812 9.668 1.00 96.00 202 GLY A O 1
ATOM 1624 N N . LYS A 1 203 ? -20.432 15.190 8.879 1.00 97.06 203 LYS A N 1
ATOM 1625 C CA . LYS A 1 203 ? -20.231 13.762 9.152 1.00 97.06 203 LYS A CA 1
ATOM 1626 C C . LYS A 1 203 ? -19.195 13.164 8.193 1.00 97.06 203 LYS A C 1
ATOM 1628 O O . LYS A 1 203 ? -19.349 13.335 6.981 1.00 97.06 203 LYS A O 1
ATOM 1633 N N . PRO A 1 204 ? -18.193 12.425 8.703 1.00 98.25 204 PRO A N 1
ATOM 1634 C CA . PRO A 1 204 ? -17.282 11.682 7.851 1.00 98.25 204 PRO A CA 1
ATOM 1635 C C . PRO A 1 204 ? -18.013 10.666 6.982 1.00 98.25 204 PRO A C 1
ATOM 1637 O O . PRO A 1 204 ? -18.790 9.857 7.487 1.00 98.25 204 PRO A O 1
ATOM 1640 N N . ASN A 1 205 ? -17.749 10.710 5.681 1.00 97.81 205 ASN A N 1
ATOM 1641 C CA . ASN A 1 205 ? -18.282 9.784 4.697 1.00 97.81 205 ASN A CA 1
ATOM 1642 C C . ASN A 1 205 ? -17.199 8.772 4.314 1.00 97.81 205 ASN A C 1
ATOM 1644 O O . ASN A 1 205 ? -16.303 9.059 3.517 1.00 97.81 205 ASN A O 1
ATOM 1648 N N . ILE A 1 206 ? -17.247 7.591 4.925 1.00 97.69 206 ILE A N 1
ATOM 1649 C CA . ILE A 1 206 ? -16.192 6.587 4.802 1.00 97.69 206 ILE A CA 1
ATOM 1650 C C . ILE A 1 206 ? -16.376 5.807 3.505 1.00 97.69 206 ILE A C 1
ATOM 1652 O O . ILE A 1 206 ? -17.405 5.167 3.282 1.00 97.69 206 ILE A O 1
ATOM 1656 N N . CYS A 1 207 ? -15.360 5.854 2.648 1.00 95.25 207 CYS A N 1
ATOM 1657 C CA . CYS A 1 207 ? -15.330 5.121 1.388 1.00 95.25 207 CYS A CA 1
ATOM 1658 C C . CYS A 1 207 ? -14.343 3.951 1.399 1.00 95.25 207 CYS A C 1
ATOM 1660 O O . CYS A 1 207 ? -14.510 3.015 0.623 1.00 95.25 207 CYS A O 1
ATOM 1662 N N . GLU A 1 208 ? -13.328 3.971 2.256 1.00 95.62 208 GLU A N 1
ATOM 1663 C CA . GLU A 1 208 ? -12.340 2.897 2.325 1.00 95.62 208 GLU A CA 1
ATOM 1664 C C . GLU A 1 208 ? -11.903 2.681 3.771 1.00 95.62 208 GLU A C 1
ATOM 1666 O O . GLU A 1 208 ? -11.668 3.638 4.508 1.00 95.62 208 GLU A O 1
ATOM 1671 N N . ILE A 1 209 ? -11.789 1.417 4.164 1.00 97.62 209 ILE A N 1
ATOM 1672 C CA . ILE A 1 209 ? -11.120 0.999 5.392 1.00 97.62 209 ILE A CA 1
ATOM 1673 C C . ILE A 1 209 ? -10.113 -0.068 4.997 1.00 97.62 209 ILE A C 1
ATOM 1675 O O . ILE A 1 209 ? -10.479 -1.101 4.429 1.00 97.62 209 ILE A O 1
ATOM 1679 N N . TYR A 1 210 ? -8.850 0.184 5.319 1.00 97.88 210 TYR A N 1
ATOM 1680 C CA . TYR A 1 210 ? -7.766 -0.762 5.134 1.00 97.88 210 TYR A CA 1
ATOM 1681 C C . TYR A 1 210 ? -7.167 -1.145 6.485 1.00 97.88 210 TYR A C 1
ATOM 1683 O O . TYR A 1 210 ? -6.599 -0.299 7.178 1.00 97.88 210 TYR A O 1
ATOM 1691 N N . LEU A 1 211 ? -7.244 -2.426 6.846 1.00 98.69 211 LEU A N 1
ATOM 1692 C CA . LEU A 1 211 ? -6.535 -2.965 8.008 1.00 98.69 211 LEU A CA 1
ATOM 1693 C C . LEU A 1 211 ? -5.222 -3.603 7.549 1.00 98.69 211 LEU A C 1
ATOM 1695 O O . LEU A 1 211 ? -5.243 -4.560 6.776 1.00 98.69 211 LEU A O 1
ATOM 1699 N N . GLY A 1 212 ? -4.085 -3.111 8.037 1.00 97.12 212 GLY A N 1
ATOM 1700 C CA . GLY A 1 212 ? -2.770 -3.644 7.664 1.00 97.12 212 GLY A CA 1
ATOM 1701 C C . GLY A 1 212 ? -1.743 -3.573 8.781 1.00 97.12 212 GLY A C 1
ATOM 1702 O O . GLY A 1 212 ? -2.080 -3.319 9.935 1.00 97.12 212 GLY A O 1
ATOM 1703 N N . GLY A 1 213 ? -0.469 -3.753 8.434 1.00 92.62 213 GLY A N 1
ATOM 1704 C CA . GLY A 1 213 ? 0.658 -3.525 9.345 1.00 92.62 213 GLY A CA 1
ATOM 1705 C C . GLY A 1 213 ? 1.414 -4.796 9.719 1.00 92.62 213 GLY A C 1
ATOM 1706 O O . GLY A 1 213 ? 2.306 -5.225 8.989 1.00 92.62 213 GLY A O 1
ATOM 1707 N N . GLY A 1 214 ? 1.124 -5.342 10.899 1.00 92.75 214 GLY A N 1
ATOM 1708 C CA . GLY A 1 214 ? 1.634 -6.633 11.344 1.00 92.75 214 GLY A CA 1
ATOM 1709 C C . GLY A 1 214 ? 0.765 -7.757 10.794 1.00 92.75 214 GLY A C 1
ATOM 1710 O O . GLY A 1 214 ? 1.012 -8.300 9.721 1.00 92.75 214 GLY A O 1
ATOM 1711 N N . THR A 1 215 ? -0.248 -8.155 11.552 1.00 96.56 215 THR A N 1
ATOM 1712 C CA . THR A 1 215 ? -1.239 -9.141 11.119 1.00 96.56 215 THR A CA 1
ATOM 1713 C C . THR A 1 215 ? -2.593 -8.734 11.695 1.00 96.56 215 THR A C 1
ATOM 1715 O O . THR A 1 215 ? -2.819 -8.958 12.877 1.00 96.56 215 THR A O 1
ATOM 1718 N N . PRO A 1 216 ? -3.505 -8.130 10.912 1.00 98.00 216 PRO A N 1
ATOM 1719 C CA . PRO A 1 216 ? -4.850 -7.787 11.381 1.00 98.00 216 PRO A CA 1
ATOM 1720 C C . PRO A 1 216 ? -5.578 -8.957 12.050 1.00 98.00 216 PRO A C 1
ATOM 1722 O O . PRO A 1 216 ? -6.102 -8.807 13.148 1.00 98.00 216 PRO A O 1
ATOM 1725 N N . THR A 1 217 ? -5.490 -10.151 11.458 1.00 97.50 217 THR A N 1
ATOM 1726 C CA . THR A 1 217 ? -6.033 -11.414 11.995 1.00 97.50 217 THR A CA 1
ATOM 1727 C C . THR A 1 217 ? -5.223 -11.994 13.166 1.00 97.50 217 THR A C 1
ATOM 1729 O O . THR A 1 217 ? -5.310 -13.184 13.449 1.00 97.50 217 THR A O 1
ATOM 1732 N N . PHE A 1 218 ? -4.363 -11.196 13.805 1.00 97.81 218 PHE A N 1
ATOM 1733 C CA . PHE A 1 218 ? -3.880 -11.448 15.165 1.00 97.81 218 PHE A CA 1
ATOM 1734 C C . PHE A 1 218 ? -4.975 -11.121 16.182 1.00 97.81 218 PHE A C 1
ATOM 1736 O O . PHE A 1 218 ? -5.098 -11.803 17.191 1.00 97.81 218 PHE A O 1
ATOM 1743 N N . PHE A 1 219 ? -5.739 -10.057 15.925 1.00 98.50 219 PHE A N 1
ATOM 1744 C CA . PHE A 1 219 ? -6.809 -9.626 16.810 1.00 98.50 219 PHE A CA 1
ATOM 1745 C C . PHE A 1 219 ? -7.985 -10.577 16.684 1.00 98.50 219 PHE A C 1
ATOM 1747 O O . PHE A 1 219 ? -8.375 -10.921 15.570 1.00 98.50 219 PHE A O 1
ATOM 1754 N N . SER A 1 220 ? -8.574 -10.934 17.820 1.00 98.38 220 SER A N 1
ATOM 1755 C CA . SER A 1 220 ? -9.785 -11.742 17.871 1.00 98.38 220 SER A CA 1
ATOM 1756 C C . SER A 1 220 ? -10.915 -11.139 17.022 1.00 98.38 220 SER A C 1
ATOM 1758 O O . SER A 1 220 ? -11.019 -9.909 16.896 1.00 98.38 220 SER A O 1
ATOM 1760 N N . PRO A 1 221 ? -11.826 -11.975 16.488 1.00 98.62 221 PRO A N 1
ATOM 1761 C CA . PRO A 1 221 ? -12.940 -11.494 15.677 1.00 98.62 221 PRO A CA 1
ATOM 1762 C C . PRO A 1 221 ? -13.793 -10.433 16.394 1.00 98.62 221 PRO A C 1
ATOM 1764 O O . PRO A 1 221 ? -14.163 -9.425 15.794 1.00 98.62 221 PRO A O 1
ATOM 1767 N N . SER A 1 222 ? -14.028 -10.593 17.701 1.00 98.56 222 SER A N 1
ATOM 1768 C CA . SER A 1 222 ? -14.751 -9.617 18.525 1.00 98.56 222 SER A CA 1
ATOM 1769 C C . SER A 1 222 ? -14.037 -8.268 18.634 1.00 98.56 222 SER A C 1
ATOM 1771 O O . SER A 1 222 ? -14.693 -7.225 18.618 1.00 98.56 222 SER A O 1
ATOM 1773 N N . ASN A 1 223 ? -12.702 -8.256 18.715 1.00 98.69 223 ASN A N 1
ATOM 1774 C CA . ASN A 1 223 ? -11.945 -7.006 18.767 1.00 98.69 223 ASN A CA 1
ATOM 1775 C C . ASN A 1 223 ? -11.920 -6.289 17.423 1.00 98.69 223 ASN A C 1
ATOM 1777 O O . ASN A 1 223 ? -12.055 -5.065 17.389 1.00 98.69 223 ASN A O 1
ATOM 1781 N N . LEU A 1 224 ? -11.842 -7.030 16.317 1.00 98.75 224 LEU A N 1
ATOM 1782 C CA . LEU A 1 224 ? -12.021 -6.447 14.989 1.00 98.75 224 LEU A CA 1
ATOM 1783 C C . LEU A 1 224 ? -13.435 -5.882 14.819 1.00 98.75 224 LEU A C 1
ATOM 1785 O O . LEU A 1 224 ? -13.584 -4.763 14.334 1.00 98.75 224 LEU A O 1
ATOM 1789 N N . GLN A 1 225 ? -14.468 -6.584 15.289 1.00 98.81 225 GLN A N 1
ATOM 1790 C CA . GLN A 1 225 ? -15.837 -6.069 15.259 1.00 98.81 225 GLN A CA 1
ATOM 1791 C C . GLN A 1 225 ? -15.983 -4.765 16.047 1.00 98.81 225 GLN A C 1
ATOM 1793 O O . GLN A 1 225 ? -16.540 -3.792 15.537 1.00 98.81 225 GLN A O 1
ATOM 1798 N N . ARG A 1 226 ? -15.452 -4.720 17.272 1.00 98.81 226 ARG A N 1
ATOM 1799 C CA . ARG A 1 226 ? -15.453 -3.513 18.109 1.00 98.81 226 ARG A CA 1
ATOM 1800 C C . ARG A 1 226 ? -14.703 -2.359 17.450 1.00 98.81 226 ARG A C 1
ATOM 1802 O O . ARG A 1 226 ? -15.214 -1.242 17.454 1.00 98.81 226 ARG A O 1
ATOM 1809 N N . LEU A 1 227 ? -13.536 -2.628 16.865 1.00 98.88 227 LEU A N 1
ATOM 1810 C CA . LEU A 1 227 ? -12.762 -1.630 16.132 1.00 98.88 227 LEU A CA 1
ATOM 1811 C C . LEU A 1 227 ? -13.589 -1.027 14.996 1.00 98.88 227 LEU A C 1
ATOM 1813 O O . LEU A 1 227 ? -13.760 0.186 14.949 1.00 98.88 227 LEU A O 1
ATOM 1817 N N . ILE A 1 228 ? -14.130 -1.853 14.099 1.00 98.81 228 ILE A N 1
ATOM 1818 C CA . ILE A 1 228 ? -14.853 -1.347 12.927 1.00 98.81 228 ILE A CA 1
ATOM 1819 C C . ILE A 1 228 ? -16.133 -0.618 13.334 1.00 98.81 228 ILE A C 1
ATOM 1821 O O . ILE A 1 228 ? -16.386 0.474 12.832 1.00 98.81 228 ILE A O 1
ATOM 1825 N N . ASN A 1 229 ? -16.899 -1.152 14.287 1.00 98.75 229 ASN A N 1
ATOM 1826 C CA . ASN A 1 229 ? -18.085 -0.464 14.794 1.00 98.75 229 ASN A CA 1
ATOM 1827 C C . ASN A 1 229 ? -17.738 0.910 15.388 1.00 98.75 229 ASN A C 1
ATOM 1829 O O . ASN A 1 229 ? -18.435 1.880 15.106 1.00 98.75 229 ASN A O 1
ATOM 1833 N N . GLY A 1 230 ? -16.645 1.014 16.151 1.00 98.75 230 GLY A N 1
ATOM 1834 C CA . GLY A 1 230 ? -16.187 2.291 16.703 1.00 98.75 230 GLY A CA 1
ATOM 1835 C C . GLY A 1 230 ? -15.675 3.271 15.640 1.00 98.75 230 GLY A C 1
ATOM 1836 O O . GLY A 1 230 ? -15.896 4.475 15.760 1.00 98.75 230 GLY A O 1
ATOM 1837 N N . LEU A 1 231 ? -15.042 2.780 14.569 1.00 98.75 231 LEU A N 1
ATOM 1838 C CA . LEU A 1 231 ? -14.639 3.620 13.435 1.00 98.75 231 LEU A CA 1
ATOM 1839 C C . LEU A 1 231 ? -15.851 4.169 12.671 1.00 98.75 231 LEU A C 1
ATOM 1841 O O . LEU A 1 231 ? -15.841 5.326 12.255 1.00 98.75 231 LEU A O 1
ATOM 1845 N N . LEU A 1 232 ? -16.896 3.356 12.503 1.00 98.56 232 LEU A N 1
ATOM 1846 C CA . LEU A 1 232 ? -18.109 3.727 11.768 1.00 98.56 232 LEU A CA 1
ATOM 1847 C C . LEU A 1 232 ? -19.111 4.532 12.606 1.00 98.56 232 LEU A C 1
ATOM 1849 O O . LEU A 1 232 ? -20.003 5.178 12.049 1.00 98.56 232 LEU A O 1
ATOM 1853 N N . GLU A 1 233 ? -18.974 4.536 13.930 1.00 97.75 233 GLU A N 1
ATOM 1854 C CA . GLU A 1 233 ? -19.839 5.301 14.822 1.00 97.75 233 GLU A CA 1
ATOM 1855 C C . GLU A 1 233 ? -19.790 6.804 14.497 1.00 97.75 233 GLU A C 1
ATOM 1857 O O . GLU A 1 233 ? -18.729 7.429 14.469 1.00 97.75 233 GLU A O 1
ATOM 1862 N N . GLY A 1 234 ? -20.964 7.399 14.260 1.00 96.50 234 GLY A N 1
ATOM 1863 C CA . GLY A 1 234 ? -21.100 8.819 13.919 1.00 96.5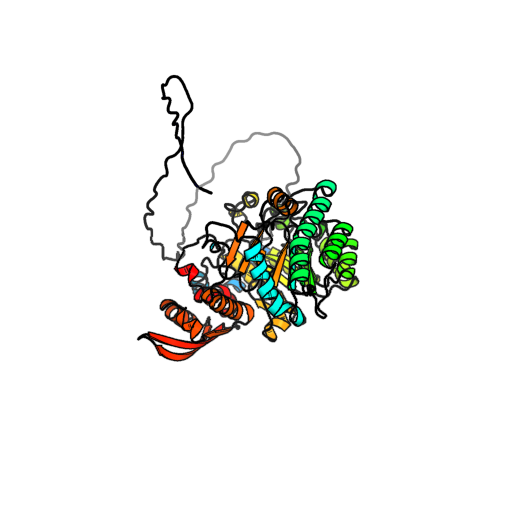0 234 GLY A CA 1
ATOM 1864 C C . GLY A 1 234 ? -20.780 9.167 12.459 1.00 96.50 234 GLY A C 1
ATOM 1865 O O . GLY A 1 234 ? -20.905 10.334 12.081 1.00 96.50 234 GLY A O 1
ATOM 1866 N N . CYS A 1 235 ? -20.432 8.177 11.635 1.00 98.12 235 CYS A N 1
ATOM 1867 C CA . CYS A 1 235 ? -20.072 8.350 10.228 1.00 98.12 235 CYS A CA 1
ATOM 1868 C C . CYS A 1 235 ? -21.208 7.926 9.279 1.00 98.12 235 CYS A C 1
ATOM 1870 O O . CYS A 1 235 ? -22.152 7.237 9.672 1.00 98.12 235 CYS A O 1
ATOM 1872 N N . SER A 1 236 ? -21.121 8.334 8.013 1.00 97.56 236 SER A N 1
ATOM 1873 C CA . SER A 1 236 ? -21.879 7.745 6.903 1.00 97.56 236 SER A CA 1
ATOM 1874 C C . SER A 1 236 ? -20.987 6.820 6.079 1.00 97.56 236 SER A C 1
ATOM 1876 O O . SER A 1 236 ? -19.767 6.975 6.056 1.00 97.56 236 SER A O 1
ATOM 1878 N N . LEU A 1 237 ? -21.597 5.861 5.381 1.00 97.25 237 LEU A N 1
ATOM 1879 C CA . LEU A 1 237 ? -20.904 5.017 4.413 1.00 97.25 237 LEU A CA 1
ATOM 1880 C C . LEU A 1 237 ? -21.151 5.533 3.003 1.00 97.25 237 LEU A C 1
ATOM 1882 O O . LEU A 1 237 ? -22.300 5.728 2.597 1.00 97.25 237 LEU A O 1
ATOM 1886 N N . HIS A 1 238 ? -20.074 5.687 2.242 1.00 95.75 238 HIS A N 1
ATOM 1887 C CA . HIS A 1 238 ? -20.178 6.004 0.830 1.00 95.75 238 HIS A CA 1
ATOM 1888 C C . HIS A 1 238 ? -20.873 4.828 0.100 1.00 95.75 238 HIS A C 1
ATOM 1890 O O . HIS A 1 238 ? -20.559 3.666 0.382 1.00 95.75 238 HIS A O 1
ATOM 1896 N N . PRO A 1 239 ? -21.783 5.066 -0.868 1.00 93.12 239 PRO A N 1
ATOM 1897 C CA . PRO A 1 239 ? -22.520 3.990 -1.550 1.00 93.12 239 PRO A CA 1
ATOM 1898 C C . PRO A 1 239 ? -21.627 2.944 -2.233 1.00 93.12 239 PRO A C 1
ATOM 1900 O O . PRO A 1 239 ? -21.976 1.774 -2.320 1.00 93.12 239 PRO A O 1
ATOM 1903 N N . SER A 1 240 ? -20.457 3.376 -2.698 1.00 89.88 240 SER A N 1
ATOM 1904 C CA . SER A 1 240 ? -19.416 2.536 -3.310 1.00 89.88 240 SER A CA 1
ATOM 1905 C C . SER A 1 240 ? -18.231 2.260 -2.372 1.00 89.88 240 SER A C 1
ATOM 1907 O O . SER A 1 240 ? -17.093 2.266 -2.835 1.00 89.88 240 SER A O 1
ATOM 1909 N N . HIS A 1 241 ? -18.456 2.149 -1.059 1.00 93.50 241 HIS A N 1
ATOM 1910 C CA . HIS A 1 241 ? -17.370 1.870 -0.119 1.00 93.50 241 HIS A CA 1
ATOM 1911 C C . HIS A 1 241 ? -16.728 0.502 -0.385 1.00 93.50 241 HIS A C 1
ATOM 1913 O O . HIS A 1 241 ? -17.396 -0.451 -0.785 1.00 93.50 241 HIS A O 1
ATOM 1919 N N . GLU A 1 242 ? -15.425 0.401 -0.140 1.00 91.44 242 GLU A N 1
ATOM 1920 C CA . GLU A 1 242 ? -14.665 -0.834 -0.296 1.00 91.44 242 GLU A CA 1
ATOM 1921 C C . GLU A 1 242 ? -13.755 -1.038 0.912 1.00 91.44 242 GLU A C 1
ATOM 1923 O O . GLU A 1 242 ? -12.840 -0.250 1.143 1.00 91.44 242 GLU A O 1
ATOM 1928 N N . PHE A 1 243 ? -13.987 -2.100 1.686 1.00 96.88 243 PHE A N 1
ATOM 1929 C CA . PHE A 1 243 ? -13.139 -2.430 2.832 1.00 96.88 243 PHE A CA 1
ATOM 1930 C C . PHE A 1 243 ? -12.266 -3.651 2.547 1.00 96.88 243 PHE A C 1
ATOM 1932 O O . PHE A 1 243 ? -12.696 -4.627 1.910 1.00 96.88 243 PHE A O 1
ATOM 1939 N N . SER A 1 244 ? -11.026 -3.581 3.025 1.00 97.12 244 SER A N 1
ATOM 1940 C CA . SER A 1 244 ? -9.981 -4.569 2.774 1.00 97.12 244 SER A CA 1
ATOM 1941 C C . SER A 1 244 ? -9.075 -4.781 3.980 1.00 97.12 244 SER A C 1
ATOM 1943 O O . SER A 1 244 ? -8.823 -3.852 4.743 1.00 97.12 244 SER A O 1
ATOM 1945 N N . PHE A 1 245 ? -8.544 -5.988 4.140 1.00 98.31 245 PHE A N 1
ATOM 1946 C CA . PHE A 1 245 ? -7.609 -6.291 5.220 1.00 98.31 245 PHE A CA 1
ATOM 1947 C C . PHE A 1 245 ? -6.504 -7.248 4.779 1.00 98.31 245 PHE A C 1
ATOM 1949 O O . PHE A 1 245 ? -6.698 -8.082 3.892 1.00 98.31 245 PHE A O 1
ATOM 1956 N N . GLU A 1 246 ? -5.344 -7.134 5.413 1.00 98.19 246 GLU A N 1
ATOM 1957 C CA . GLU A 1 246 ? -4.272 -8.124 5.327 1.00 98.19 246 GLU A CA 1
ATOM 1958 C C . GLU A 1 246 ? -4.546 -9.300 6.277 1.00 98.19 246 GLU A C 1
ATOM 1960 O O . GLU A 1 246 ? -5.051 -9.126 7.387 1.00 98.19 246 GLU A O 1
ATOM 1965 N N . ALA A 1 247 ? -4.175 -10.506 5.864 1.00 97.25 247 ALA A N 1
ATOM 1966 C CA . ALA A 1 247 ? -4.434 -11.731 6.603 1.00 97.25 247 ALA A CA 1
ATOM 1967 C C . ALA A 1 247 ? -3.257 -12.710 6.523 1.00 97.25 247 ALA A C 1
ATOM 1969 O O . ALA A 1 247 ? -2.571 -12.853 5.503 1.00 97.25 247 ALA A O 1
ATOM 1970 N N . HIS A 1 248 ? -3.034 -13.425 7.627 1.00 96.94 248 HIS A N 1
ATOM 1971 C CA . HIS A 1 248 ? -2.122 -14.563 7.667 1.00 96.94 248 HIS A CA 1
ATOM 1972 C C . HIS A 1 248 ? -2.937 -15.863 7.601 1.00 96.94 248 HIS A C 1
ATOM 1974 O O . HIS A 1 248 ? -3.786 -16.063 8.471 1.00 96.94 248 HIS A O 1
ATOM 1980 N N . PRO A 1 249 ? -2.655 -16.796 6.666 1.00 96.44 249 PRO A N 1
ATOM 1981 C CA . PRO A 1 249 ? -3.436 -18.029 6.525 1.00 96.44 249 PRO A CA 1
ATOM 1982 C C . PRO A 1 249 ? -3.586 -18.821 7.834 1.00 96.44 249 PRO A C 1
ATOM 1984 O O . PRO A 1 249 ? -4.690 -19.180 8.212 1.00 96.44 249 PRO A O 1
ATOM 1987 N N . ASN A 1 250 ? -2.492 -19.006 8.583 1.00 95.75 250 ASN A N 1
ATOM 1988 C CA . ASN A 1 250 ? -2.518 -19.737 9.859 1.00 95.75 250 ASN A CA 1
ATOM 1989 C C . ASN A 1 250 ? -3.346 -19.099 10.991 1.00 95.75 250 ASN A C 1
ATOM 1991 O O . ASN A 1 250 ? -3.697 -19.817 11.919 1.00 95.75 250 ASN A O 1
ATOM 1995 N N . SER A 1 251 ? -3.611 -17.787 10.969 1.00 94.75 251 SER A N 1
ATOM 1996 C CA . SER A 1 251 ? -4.364 -17.113 12.044 1.00 94.75 251 SER A CA 1
ATOM 1997 C C . SER A 1 251 ? -5.775 -16.696 11.618 1.00 94.75 251 SER A C 1
ATOM 1999 O O . SER A 1 251 ? -6.562 -16.229 12.434 1.00 94.75 251 SER A O 1
ATOM 2001 N N . THR A 1 252 ? -6.116 -16.872 10.339 1.00 97.81 252 THR A N 1
ATOM 2002 C CA . THR A 1 252 ? -7.413 -16.469 9.791 1.00 97.81 252 THR A CA 1
ATOM 2003 C C . THR A 1 252 ? -8.415 -17.608 9.938 1.00 97.81 252 THR A C 1
ATOM 2005 O O . THR A 1 252 ? -8.323 -18.620 9.249 1.00 97.81 252 THR A O 1
ATOM 2008 N N . SER A 1 253 ? -9.384 -17.435 10.834 1.00 98.25 253 SER A N 1
ATOM 2009 C CA . SER A 1 253 ? -10.498 -18.375 11.018 1.00 98.25 253 SER A CA 1
ATOM 2010 C C . SER A 1 253 ? -11.718 -17.994 10.170 1.00 98.25 253 SER A C 1
ATOM 2012 O O . SER A 1 253 ? -11.827 -16.865 9.688 1.00 98.25 253 SER A O 1
ATOM 2014 N N . GLU A 1 254 ? -12.670 -18.920 10.032 1.00 98.56 254 GLU A N 1
ATOM 2015 C CA . GLU A 1 254 ? -13.972 -18.639 9.408 1.00 98.56 254 GLU A CA 1
ATOM 2016 C C . GLU A 1 254 ? -14.710 -17.494 10.114 1.00 98.56 254 GLU A C 1
ATOM 2018 O O . GLU A 1 254 ? -15.298 -16.642 9.459 1.00 98.56 254 GLU A O 1
ATOM 2023 N N . GLU A 1 255 ? -14.614 -17.424 11.444 1.00 98.69 255 GLU A N 1
ATOM 2024 C CA . GLU A 1 255 ? -15.242 -16.371 12.244 1.00 98.69 255 GLU A CA 1
ATOM 2025 C C . GLU A 1 255 ? -14.670 -14.979 11.933 1.00 98.69 255 GLU A C 1
ATOM 2027 O O . GLU A 1 255 ? -15.436 -14.026 11.802 1.00 98.69 255 GLU A O 1
ATOM 2032 N N . HIS A 1 256 ? -13.348 -14.858 11.730 1.00 98.75 256 HIS A N 1
ATOM 2033 C CA . HIS A 1 256 ? -12.744 -13.599 11.273 1.00 98.75 256 HIS A CA 1
ATOM 2034 C C . HIS A 1 256 ? -13.331 -13.163 9.927 1.00 98.75 256 HIS A C 1
ATOM 2036 O O . HIS A 1 256 ? -13.709 -12.003 9.761 1.00 98.75 256 HIS A O 1
ATOM 2042 N N . LEU A 1 257 ? -13.407 -14.095 8.970 1.00 98.81 257 LEU A N 1
ATOM 2043 C CA . LEU A 1 257 ? -13.933 -13.829 7.632 1.00 98.81 257 LEU A CA 1
ATOM 2044 C C . LEU A 1 257 ? -15.412 -13.436 7.682 1.00 98.81 257 LEU A C 1
ATOM 2046 O O . LEU A 1 257 ? -15.803 -12.468 7.037 1.00 98.81 257 LEU A O 1
ATOM 2050 N N . GLN A 1 258 ? -16.228 -14.148 8.459 1.00 98.81 258 GLN A N 1
ATOM 2051 C CA . GLN A 1 258 ? -17.658 -13.870 8.555 1.00 98.81 258 GLN A CA 1
ATOM 2052 C C . GLN A 1 258 ? -17.920 -12.500 9.186 1.00 98.81 258 GLN A C 1
ATOM 2054 O O . GLN A 1 258 ? -18.633 -11.689 8.603 1.00 98.81 258 GLN A O 1
ATOM 2059 N N . ILE A 1 259 ? -17.287 -12.198 10.325 1.00 98.69 259 ILE A N 1
ATOM 2060 C CA . ILE A 1 259 ? -17.476 -10.914 11.011 1.00 98.69 259 ILE A CA 1
ATOM 2061 C C . ILE A 1 259 ? -17.041 -9.744 10.129 1.00 98.69 259 ILE A C 1
ATOM 2063 O O . ILE A 1 259 ? -17.772 -8.763 10.005 1.00 98.69 259 ILE A O 1
ATOM 2067 N N . LEU A 1 260 ? -15.872 -9.827 9.490 1.00 98.75 260 LEU A N 1
ATOM 2068 C CA . LEU A 1 260 ? -15.413 -8.756 8.606 1.00 98.75 260 LEU A CA 1
ATOM 2069 C C . LEU A 1 260 ? -16.328 -8.617 7.383 1.00 98.75 260 LEU A C 1
ATOM 2071 O O . LEU A 1 260 ? -16.624 -7.495 6.968 1.00 98.75 260 LEU A O 1
ATOM 2075 N N . TYR A 1 261 ? -16.825 -9.722 6.825 1.00 98.69 261 TYR A N 1
ATOM 2076 C CA . TYR A 1 261 ? -17.795 -9.673 5.734 1.00 98.69 261 TYR A CA 1
ATOM 2077 C C . TYR A 1 261 ? -19.089 -8.953 6.137 1.00 98.69 261 TYR A C 1
ATOM 2079 O O . TYR A 1 261 ? -19.559 -8.076 5.399 1.00 98.69 261 TYR A O 1
ATOM 2087 N N . ASP A 1 262 ? -19.626 -9.263 7.318 1.00 98.38 262 ASP A N 1
ATOM 2088 C CA . ASP A 1 262 ? -20.833 -8.635 7.872 1.00 98.38 262 ASP A CA 1
ATOM 2089 C C . ASP A 1 262 ? -20.639 -7.127 8.107 1.00 98.38 262 ASP A C 1
ATOM 2091 O O . ASP A 1 262 ? -21.582 -6.345 7.993 1.00 98.38 262 ASP A O 1
ATOM 2095 N N . LEU A 1 263 ? -19.397 -6.704 8.355 1.00 97.94 263 LEU A N 1
ATOM 2096 C CA . LEU A 1 263 ? -18.992 -5.306 8.534 1.00 97.94 263 LEU A CA 1
ATOM 2097 C C . LEU A 1 263 ? -18.661 -4.578 7.218 1.00 97.94 263 LEU A C 1
ATOM 2099 O O . LEU A 1 263 ? -18.214 -3.433 7.247 1.00 97.94 263 LEU A O 1
ATOM 2103 N N . GLY A 1 264 ? -18.866 -5.220 6.064 1.00 97.06 264 GLY A N 1
ATOM 2104 C CA . GLY A 1 264 ? -18.705 -4.605 4.740 1.00 97.06 264 GLY A CA 1
ATOM 2105 C C . GLY A 1 264 ? -17.390 -4.923 4.020 1.00 97.06 264 GLY A C 1
ATOM 2106 O O . GLY A 1 264 ? -17.162 -4.425 2.916 1.00 97.06 264 GLY A O 1
ATOM 2107 N N . PHE A 1 265 ? -16.524 -5.778 4.573 1.00 98.31 265 PHE A N 1
ATOM 2108 C CA . PHE A 1 265 ? -15.308 -6.202 3.875 1.00 98.31 265 PHE A CA 1
ATOM 2109 C C . PHE A 1 265 ? -15.633 -7.139 2.715 1.00 98.31 265 PHE A C 1
ATOM 2111 O O . PHE A 1 265 ? -16.410 -8.085 2.838 1.00 98.31 265 PHE A O 1
ATOM 2118 N N . ARG A 1 266 ? -15.024 -6.868 1.559 1.00 96.69 266 ARG A N 1
ATOM 2119 C CA . ARG A 1 266 ? -15.163 -7.689 0.339 1.00 96.69 266 ARG A CA 1
ATOM 2120 C C . ARG A 1 266 ? -13.826 -8.105 -0.251 1.00 96.69 266 ARG A C 1
ATOM 2122 O O . ARG A 1 266 ? -13.789 -8.944 -1.150 1.00 96.69 266 ARG A O 1
ATOM 2129 N N . LYS A 1 267 ? -12.733 -7.548 0.273 1.00 96.75 267 LYS A N 1
ATOM 2130 C CA . LYS A 1 267 ? -11.376 -7.777 -0.214 1.00 96.75 267 LYS A CA 1
ATOM 2131 C C . LYS A 1 267 ? -10.475 -8.230 0.921 1.00 96.75 267 LYS A C 1
ATOM 2133 O O . LYS A 1 267 ? -10.623 -7.765 2.051 1.00 96.75 267 LYS A O 1
ATOM 2138 N N . LEU A 1 268 ? -9.522 -9.096 0.612 1.00 96.88 268 LEU A N 1
ATOM 2139 C CA . LEU A 1 268 ? -8.488 -9.490 1.562 1.00 96.88 268 LEU A CA 1
ATOM 2140 C C . LEU A 1 268 ? -7.171 -9.796 0.842 1.00 96.88 268 LEU A C 1
ATOM 2142 O O . LEU A 1 268 ? -7.188 -10.220 -0.314 1.00 96.88 268 LEU A O 1
ATOM 2146 N N . SER A 1 269 ? -6.044 -9.574 1.515 1.00 97.56 269 SER A N 1
ATOM 2147 C CA . SER A 1 269 ? -4.711 -9.950 1.027 1.00 97.56 269 SER A CA 1
ATOM 2148 C C . SER A 1 269 ? -4.122 -11.045 1.904 1.00 97.56 269 SER A C 1
ATOM 2150 O O . SER A 1 269 ? -3.996 -10.858 3.113 1.00 97.56 269 SER A O 1
ATOM 2152 N N . LEU A 1 270 ? -3.773 -12.191 1.320 1.00 97.81 270 LEU A N 1
ATOM 2153 C CA . LEU A 1 270 ? -3.133 -13.302 2.016 1.00 97.81 270 LEU A CA 1
ATOM 2154 C C . LEU A 1 270 ? -1.626 -13.272 1.806 1.00 97.81 270 LEU A C 1
ATOM 2156 O O . LEU A 1 270 ? -1.124 -13.433 0.693 1.00 97.81 270 LEU A O 1
ATOM 2160 N N . GLY A 1 271 ? -0.898 -13.169 2.915 1.00 96.88 271 GLY A N 1
ATOM 2161 C CA . GLY A 1 271 ? 0.552 -13.286 2.907 1.00 96.88 271 GLY A CA 1
ATOM 2162 C C . GLY A 1 271 ? 1.014 -14.728 2.693 1.00 96.88 271 GLY A C 1
ATOM 2163 O O . GLY A 1 271 ? 1.168 -15.456 3.677 1.00 96.88 271 GLY A O 1
ATOM 2164 N N . ILE A 1 272 ? 1.291 -15.131 1.452 1.00 97.06 272 ILE A N 1
ATOM 2165 C CA . ILE A 1 272 ? 1.751 -16.493 1.117 1.00 97.06 272 ILE A CA 1
ATOM 2166 C C . ILE A 1 272 ? 3.271 -16.548 1.020 1.00 97.06 272 ILE A C 1
ATOM 2168 O O . ILE A 1 272 ? 3.907 -17.379 1.653 1.00 97.06 272 ILE A O 1
ATOM 2172 N N . GLN A 1 273 ? 3.871 -15.592 0.321 1.00 97.62 273 GLN A N 1
ATOM 2173 C CA . GLN A 1 273 ? 5.306 -15.442 0.081 1.00 97.62 273 GLN A CA 1
ATOM 2174 C C . GLN A 1 273 ? 5.905 -16.554 -0.789 1.00 97.62 273 GLN A C 1
ATOM 2176 O O . GLN A 1 273 ? 6.417 -16.245 -1.863 1.00 97.62 273 GLN A O 1
ATOM 2181 N N . ASP A 1 274 ? 5.826 -17.811 -0.342 1.00 98.38 274 ASP A N 1
ATOM 2182 C CA . ASP A 1 274 ? 6.300 -19.012 -1.037 1.00 98.38 274 ASP A CA 1
ATOM 2183 C C . ASP A 1 274 ? 5.607 -20.283 -0.489 1.00 98.38 274 ASP A C 1
ATOM 2185 O O . ASP A 1 274 ? 5.202 -20.319 0.678 1.00 98.38 274 ASP A O 1
ATOM 2189 N N . PHE A 1 275 ? 5.493 -21.332 -1.307 1.00 98.31 275 PHE A N 1
ATOM 2190 C CA . PHE A 1 275 ? 5.037 -22.671 -0.907 1.00 98.31 275 PHE A CA 1
ATOM 2191 C C . PHE A 1 275 ? 6.181 -23.676 -0.716 1.00 98.31 275 PHE A C 1
ATOM 2193 O O . PHE A 1 275 ? 5.953 -24.741 -0.143 1.00 98.31 275 PHE A O 1
ATOM 2200 N N . ASP A 1 276 ? 7.400 -23.360 -1.157 1.00 98.31 276 ASP A N 1
ATOM 2201 C CA . ASP A 1 276 ? 8.541 -24.256 -0.998 1.00 98.31 276 ASP A CA 1
ATOM 2202 C C . ASP A 1 276 ? 8.911 -24.432 0.492 1.00 98.31 276 ASP A C 1
ATOM 2204 O O . ASP A 1 276 ? 9.187 -23.442 1.182 1.00 98.31 276 ASP A O 1
ATOM 2208 N N . PRO A 1 277 ? 8.957 -25.673 1.016 1.00 97.62 277 PRO A N 1
ATOM 2209 C CA . PRO A 1 277 ? 9.246 -25.915 2.428 1.00 97.62 277 PRO A CA 1
ATOM 2210 C C . PRO A 1 277 ? 10.632 -25.440 2.883 1.00 97.62 277 PRO A C 1
ATOM 2212 O O . PRO A 1 277 ? 10.770 -24.974 4.017 1.00 97.62 277 PRO A O 1
ATOM 2215 N N . ASP A 1 278 ? 11.661 -25.534 2.030 1.00 97.38 278 ASP A N 1
ATOM 2216 C CA . ASP A 1 278 ? 13.019 -25.107 2.384 1.00 97.38 278 ASP A CA 1
ATOM 2217 C C . ASP A 1 278 ? 13.086 -23.566 2.460 1.00 97.38 278 ASP A C 1
ATOM 2219 O O . ASP A 1 278 ? 13.744 -23.027 3.359 1.00 97.38 278 ASP A O 1
ATOM 2223 N N . VAL A 1 279 ? 12.370 -22.855 1.576 1.00 98.12 279 VAL A N 1
ATOM 2224 C CA . VAL A 1 279 ? 12.193 -21.389 1.628 1.00 98.12 279 VAL A CA 1
ATOM 2225 C C . VAL A 1 279 ? 11.396 -20.982 2.872 1.00 98.12 279 VAL A C 1
ATOM 2227 O O . VAL A 1 279 ? 11.829 -20.111 3.629 1.00 98.12 279 VAL A O 1
ATOM 2230 N N . GLN A 1 280 ? 10.258 -21.621 3.144 1.00 98.19 280 GLN A N 1
ATOM 2231 C CA . GLN A 1 280 ? 9.423 -21.316 4.313 1.00 98.19 280 GLN A CA 1
ATOM 2232 C C . GLN A 1 280 ? 10.170 -21.501 5.639 1.00 98.19 280 GLN A C 1
ATOM 2234 O O . GLN A 1 280 ? 10.082 -20.658 6.543 1.00 98.19 280 GLN A O 1
ATOM 2239 N N . GLN A 1 281 ? 10.943 -22.583 5.751 1.00 97.88 281 GLN A N 1
ATOM 2240 C CA . GLN A 1 281 ? 11.707 -22.901 6.952 1.00 97.88 281 GLN A CA 1
ATOM 2241 C C . GLN A 1 281 ? 12.789 -21.853 7.235 1.00 97.88 281 GLN A C 1
ATOM 2243 O O . GLN A 1 281 ? 12.920 -21.402 8.376 1.00 97.88 281 GLN A O 1
ATOM 2248 N N . ILE A 1 282 ? 13.558 -21.438 6.221 1.00 97.44 282 ILE A N 1
ATOM 2249 C CA . ILE A 1 282 ? 14.650 -20.469 6.413 1.00 97.44 282 ILE A CA 1
ATOM 2250 C C . ILE A 1 282 ? 14.126 -19.057 6.697 1.00 97.44 282 ILE A C 1
ATOM 2252 O O . ILE A 1 282 ? 14.728 -18.313 7.481 1.00 97.44 282 ILE A O 1
ATOM 2256 N N . ILE A 1 283 ? 12.973 -18.692 6.131 1.00 97.06 283 ILE A N 1
ATOM 2257 C CA . ILE A 1 283 ? 12.343 -17.396 6.399 1.00 97.06 283 ILE A CA 1
ATOM 2258 C C . ILE A 1 283 ? 11.475 -17.384 7.668 1.00 97.06 283 ILE A C 1
ATOM 2260 O O . ILE A 1 283 ? 10.943 -16.326 8.017 1.00 97.06 283 ILE A O 1
ATOM 2264 N N . ASN A 1 284 ? 11.352 -18.525 8.355 1.00 97.12 284 ASN A N 1
ATOM 2265 C CA . ASN A 1 284 ? 10.522 -18.728 9.544 1.00 97.12 284 ASN A CA 1
ATOM 2266 C C . ASN A 1 284 ? 9.062 -18.297 9.329 1.00 97.12 284 ASN A C 1
ATOM 2268 O O . ASN A 1 284 ? 8.516 -17.459 10.053 1.00 97.12 284 ASN A O 1
ATOM 2272 N N . ARG A 1 285 ? 8.456 -18.833 8.269 1.00 96.12 285 ARG A N 1
ATOM 2273 C CA . ARG A 1 285 ? 7.050 -18.619 7.921 1.00 96.12 285 ARG A CA 1
ATOM 2274 C C . ARG A 1 285 ? 6.504 -19.896 7.289 1.00 96.12 285 ARG A C 1
ATOM 2276 O O . ARG A 1 285 ? 6.547 -20.047 6.075 1.00 96.12 285 ARG A O 1
ATOM 2283 N N . VAL A 1 286 ? 6.086 -20.831 8.138 1.00 96.38 286 VAL A N 1
ATOM 2284 C CA . VAL A 1 286 ? 5.575 -22.134 7.701 1.00 96.38 286 VAL A CA 1
ATOM 2285 C C . VAL A 1 286 ? 4.058 -22.070 7.571 1.00 96.38 286 VAL A C 1
ATOM 2287 O O . VAL A 1 286 ? 3.365 -21.790 8.551 1.00 96.38 286 VAL A O 1
ATOM 2290 N N . GLN A 1 287 ? 3.542 -22.370 6.384 1.00 94.94 287 GLN A N 1
ATOM 2291 C CA . GLN A 1 287 ? 2.121 -22.556 6.100 1.00 94.94 287 GLN A CA 1
ATOM 2292 C C . GLN A 1 287 ? 1.965 -23.572 4.973 1.00 94.94 287 GLN A C 1
ATOM 2294 O O . GLN A 1 287 ? 2.704 -23.542 3.990 1.00 94.94 287 GLN A O 1
ATOM 2299 N N . THR A 1 288 ? 0.998 -24.474 5.090 1.00 96.81 288 THR A N 1
ATOM 2300 C CA . THR A 1 288 ? 0.791 -25.491 4.057 1.00 96.81 288 THR A CA 1
ATOM 2301 C C . THR A 1 288 ? -0.126 -24.973 2.954 1.00 96.81 288 THR A C 1
ATOM 2303 O O . THR A 1 288 ? -0.888 -24.021 3.155 1.00 96.81 288 THR A O 1
ATOM 2306 N N . TYR A 1 289 ? -0.064 -25.611 1.785 1.00 98.00 289 TYR A N 1
ATOM 2307 C CA . TYR A 1 289 ? -0.994 -25.348 0.689 1.00 98.00 289 TYR A CA 1
ATOM 2308 C C . TYR A 1 289 ? -2.448 -25.524 1.146 1.00 98.00 289 TYR A C 1
ATOM 2310 O O . TYR A 1 289 ? -3.290 -24.674 0.873 1.00 98.00 289 TYR A O 1
ATOM 2318 N N . GLU A 1 290 ? -2.724 -26.576 1.916 1.00 98.31 290 GLU A N 1
ATOM 2319 C CA . GLU A 1 290 ? -4.059 -26.915 2.412 1.00 98.31 290 GLU A CA 1
ATOM 2320 C C . GLU A 1 290 ? -4.606 -25.840 3.354 1.00 98.31 290 GLU A C 1
ATOM 2322 O O . GLU A 1 290 ? -5.786 -25.508 3.285 1.00 98.31 290 GLU A O 1
ATOM 2327 N N . THR A 1 291 ? -3.766 -25.244 4.209 1.00 97.94 291 THR A N 1
ATOM 2328 C CA . THR A 1 291 ? -4.194 -24.114 5.048 1.00 97.94 291 THR A CA 1
ATOM 2329 C C . THR A 1 291 ? -4.643 -22.933 4.191 1.00 97.94 291 THR A C 1
ATOM 2331 O O . THR A 1 291 ? -5.668 -22.316 4.480 1.00 97.94 291 THR A O 1
ATOM 2334 N N . VAL A 1 292 ? -3.906 -22.621 3.124 1.00 98.25 292 VAL A N 1
ATOM 2335 C CA . VAL A 1 292 ? -4.261 -21.523 2.214 1.00 98.25 292 VAL A CA 1
ATOM 2336 C C . VAL A 1 292 ? -5.529 -21.848 1.428 1.00 98.25 292 VAL A C 1
ATOM 2338 O O . VAL A 1 292 ? -6.422 -21.005 1.355 1.00 98.25 292 VAL A O 1
ATOM 2341 N N . ASP A 1 293 ? -5.637 -23.064 0.894 1.00 98.50 293 ASP A N 1
ATOM 2342 C CA . ASP A 1 293 ? -6.822 -23.546 0.178 1.00 98.50 293 ASP A CA 1
ATOM 2343 C C . ASP A 1 293 ? -8.081 -23.476 1.052 1.00 98.50 293 ASP A C 1
ATOM 2345 O O . ASP A 1 293 ? -9.119 -22.970 0.628 1.00 98.50 293 ASP A O 1
ATOM 2349 N N . ASN A 1 294 ? -7.978 -23.877 2.320 1.00 98.38 294 ASN A N 1
ATOM 2350 C CA . ASN A 1 294 ? -9.080 -23.770 3.272 1.00 98.38 294 ASN A CA 1
ATOM 2351 C C . ASN A 1 294 ? -9.537 -22.317 3.458 1.00 98.38 294 ASN A C 1
ATOM 2353 O O . ASN A 1 294 ? -10.734 -22.040 3.359 1.00 98.38 294 ASN A O 1
ATOM 2357 N N . VAL A 1 295 ? -8.612 -21.375 3.679 1.00 98.38 295 VAL A N 1
ATOM 2358 C CA . VAL A 1 295 ? -8.950 -19.945 3.824 1.00 98.38 295 VAL A CA 1
ATOM 2359 C C . VAL A 1 295 ? -9.576 -19.390 2.545 1.00 98.38 295 VAL A C 1
ATOM 2361 O O . VAL A 1 295 ? -10.581 -18.682 2.617 1.00 98.38 295 VAL A O 1
ATOM 2364 N N . MET A 1 296 ? -9.047 -19.764 1.380 1.00 98.00 296 MET A N 1
ATOM 2365 C CA . MET A 1 296 ? -9.605 -19.393 0.076 1.00 98.00 296 MET A CA 1
ATOM 2366 C C . MET A 1 296 ? -11.043 -19.882 -0.098 1.00 98.00 296 MET A C 1
ATOM 2368 O O . MET A 1 296 ? -11.928 -19.105 -0.463 1.00 98.00 296 MET A O 1
ATOM 2372 N N . ASN A 1 297 ? -11.291 -21.158 0.193 1.00 98.25 297 ASN A N 1
ATOM 2373 C CA . ASN A 1 297 ? -12.608 -21.769 0.055 1.00 98.25 297 ASN A CA 1
ATOM 2374 C C . ASN A 1 297 ? -13.622 -21.163 1.034 1.00 98.25 297 ASN A C 1
ATOM 2376 O O . ASN A 1 297 ? -14.761 -20.901 0.643 1.00 98.25 297 ASN A O 1
ATOM 2380 N N . MET A 1 298 ? -13.213 -20.878 2.276 1.00 98.50 298 MET A N 1
ATOM 2381 C CA . MET A 1 298 ? -14.046 -20.157 3.245 1.00 98.50 298 MET A CA 1
ATOM 2382 C C . MET A 1 298 ? -14.392 -18.751 2.744 1.00 98.50 298 MET A C 1
ATOM 2384 O O . MET A 1 298 ? -15.569 -18.403 2.668 1.00 98.50 298 MET A O 1
ATOM 2388 N N . ALA A 1 299 ? -13.393 -17.963 2.337 1.00 98.44 299 ALA A N 1
ATOM 2389 C CA . ALA A 1 299 ? -13.599 -16.590 1.883 1.00 98.44 299 ALA A CA 1
ATOM 2390 C C . ALA A 1 299 ? -14.529 -16.517 0.660 1.00 98.44 299 ALA A C 1
ATOM 2392 O O . ALA A 1 299 ? -15.473 -15.724 0.636 1.00 98.44 299 ALA A O 1
ATOM 2393 N N . ARG A 1 300 ? -14.328 -17.387 -0.336 1.00 97.88 300 ARG A N 1
ATOM 2394 C CA . ARG A 1 300 ? -15.207 -17.459 -1.514 1.00 97.88 300 ARG A CA 1
ATOM 2395 C C . ARG A 1 300 ? -16.633 -17.860 -1.157 1.00 97.88 300 ARG A C 1
ATOM 2397 O O . ARG A 1 300 ? -17.569 -17.253 -1.665 1.00 97.88 300 ARG A O 1
ATOM 2404 N N . ARG A 1 301 ? -16.803 -18.854 -0.278 1.00 98.44 301 ARG A N 1
ATOM 2405 C CA . ARG A 1 301 ? -18.127 -19.306 0.178 1.00 98.44 301 ARG A CA 1
ATOM 2406 C C . ARG A 1 301 ? -18.892 -18.196 0.900 1.00 98.44 301 ARG A C 1
ATOM 2408 O O . ARG A 1 301 ? -20.092 -18.072 0.689 1.00 98.44 301 ARG A O 1
ATOM 2415 N N . ILE A 1 302 ? -18.202 -17.410 1.725 1.00 98.62 302 ILE A N 1
ATOM 2416 C CA . ILE A 1 302 ? -18.779 -16.266 2.450 1.00 98.62 302 ILE A CA 1
ATOM 2417 C C . ILE A 1 302 ? -19.142 -15.127 1.482 1.00 98.62 302 ILE A C 1
ATOM 2419 O O . ILE A 1 302 ? -20.133 -14.432 1.688 1.00 98.62 302 ILE A O 1
ATOM 2423 N N . GLY A 1 303 ? -18.386 -14.971 0.390 1.00 98.12 303 GLY A N 1
ATOM 2424 C CA . GLY A 1 303 ? -18.702 -14.040 -0.697 1.00 98.12 303 GLY A CA 1
ATOM 2425 C C . GLY A 1 303 ? -17.677 -12.927 -0.905 1.00 98.12 303 GLY A C 1
ATOM 2426 O O . GLY A 1 303 ? -18.022 -11.881 -1.456 1.00 98.12 303 GLY A O 1
ATOM 2427 N N . TYR A 1 304 ? -16.431 -13.113 -0.462 1.00 98.06 304 TYR A N 1
ATOM 2428 C CA . TYR A 1 304 ? -15.332 -12.218 -0.830 1.00 98.06 304 TYR A CA 1
ATOM 2429 C C . TYR A 1 304 ? -15.119 -12.229 -2.348 1.00 98.06 304 TYR A C 1
ATOM 2431 O O . TYR A 1 304 ? -15.133 -13.285 -2.977 1.00 98.06 304 TYR A O 1
ATOM 2439 N N . THR A 1 305 ? -14.913 -11.047 -2.932 1.00 94.94 305 THR A N 1
ATOM 2440 C CA . THR A 1 305 ? -14.908 -10.849 -4.394 1.00 94.94 305 THR A CA 1
ATOM 2441 C C . THR A 1 305 ? -13.549 -10.444 -4.954 1.00 94.94 305 THR A C 1
ATOM 2443 O O . THR A 1 305 ? -13.429 -10.210 -6.152 1.00 94.94 305 THR A O 1
ATOM 2446 N N . SER A 1 306 ? -12.550 -10.247 -4.095 1.00 95.31 306 SER A N 1
ATOM 2447 C CA . SER A 1 306 ? -11.198 -9.874 -4.510 1.00 95.31 306 SER A CA 1
ATOM 2448 C C . SER A 1 306 ? -10.189 -10.335 -3.463 1.00 95.31 306 SER A C 1
ATOM 2450 O O . SER A 1 306 ? -9.933 -9.634 -2.476 1.00 95.31 306 SER A O 1
ATOM 2452 N N . ILE A 1 307 ? -9.598 -11.500 -3.695 1.00 97.69 307 ILE A N 1
ATOM 2453 C CA . ILE A 1 307 ? -8.561 -12.089 -2.856 1.00 97.69 307 ILE A CA 1
ATOM 2454 C C . ILE A 1 307 ? -7.200 -11.900 -3.532 1.00 97.69 307 ILE A C 1
ATOM 2456 O O . ILE A 1 307 ? -6.972 -12.363 -4.649 1.00 97.69 307 ILE A O 1
ATOM 2460 N N . CYS A 1 308 ? -6.295 -11.201 -2.849 1.00 97.75 308 CYS A N 1
ATOM 2461 C CA . CYS A 1 308 ? -4.926 -10.966 -3.296 1.00 97.75 308 CYS A CA 1
ATOM 2462 C C . CYS A 1 308 ? -3.966 -11.953 -2.635 1.00 97.75 308 CYS A C 1
ATOM 2464 O O . CYS A 1 308 ? -4.089 -12.218 -1.441 1.00 97.75 308 CYS A O 1
ATOM 2466 N N . PHE A 1 309 ? -3.002 -12.481 -3.387 1.00 98.31 309 PHE A N 1
ATOM 2467 C CA . PHE A 1 309 ? -1.866 -13.214 -2.828 1.00 98.31 309 PHE A CA 1
ATOM 2468 C C . PHE A 1 309 ? -0.615 -12.348 -2.853 1.00 98.31 309 PHE A C 1
ATOM 2470 O O . PHE A 1 309 ? -0.174 -11.927 -3.923 1.00 98.31 309 PHE A O 1
ATOM 2477 N N . ASP A 1 310 ? -0.007 -12.157 -1.687 1.00 97.81 310 ASP A N 1
ATOM 2478 C CA . ASP A 1 310 ? 1.320 -11.562 -1.585 1.00 97.81 310 ASP A CA 1
ATOM 2479 C C . ASP A 1 310 ? 2.366 -12.669 -1.729 1.00 97.81 310 ASP A C 1
ATOM 2481 O O . ASP A 1 310 ? 2.408 -13.609 -0.930 1.00 97.81 310 ASP A O 1
ATOM 2485 N N . LEU A 1 311 ? 3.198 -12.560 -2.759 1.00 98.31 311 LEU A N 1
ATOM 2486 C CA . LEU A 1 311 ? 4.308 -13.445 -3.096 1.00 98.31 311 LEU A CA 1
ATOM 2487 C C . LEU A 1 311 ? 5.606 -12.639 -3.107 1.00 98.31 311 LEU A C 1
ATOM 2489 O O . LEU A 1 311 ? 5.598 -11.437 -3.380 1.00 98.31 311 LEU A O 1
ATOM 2493 N N . ILE A 1 312 ? 6.740 -13.289 -2.846 1.00 97.88 312 ILE A N 1
ATOM 2494 C CA . ILE A 1 312 ? 8.041 -12.612 -2.859 1.00 97.88 312 ILE A CA 1
ATOM 2495 C C . ILE A 1 312 ? 9.019 -13.405 -3.710 1.00 97.88 312 ILE A C 1
ATOM 2497 O O . ILE A 1 312 ? 9.192 -14.599 -3.495 1.00 97.88 312 ILE A O 1
ATOM 2501 N N . TYR A 1 313 ? 9.719 -12.728 -4.618 1.00 97.06 313 TYR A N 1
ATOM 2502 C CA . TYR A 1 313 ? 10.855 -13.303 -5.335 1.00 97.06 313 TYR A CA 1
ATOM 2503 C C . TYR A 1 313 ? 12.189 -12.775 -4.821 1.00 97.06 313 TYR A C 1
ATOM 2505 O O . TYR A 1 313 ? 12.323 -11.635 -4.365 1.00 97.06 313 TYR A O 1
ATOM 2513 N N . GLY A 1 314 ? 13.218 -13.603 -4.939 1.00 96.38 314 GLY A N 1
ATOM 2514 C CA . GLY A 1 314 ? 14.536 -13.331 -4.386 1.00 96.38 314 GLY A CA 1
ATOM 2515 C C . GLY A 1 314 ? 14.699 -13.751 -2.925 1.00 96.38 314 GLY A C 1
ATOM 2516 O O . GLY A 1 314 ? 15.652 -13.300 -2.292 1.00 96.38 314 GLY A O 1
ATOM 2517 N N . LEU A 1 315 ? 13.784 -14.555 -2.374 1.00 97.62 315 LEU A N 1
ATOM 2518 C CA . LEU A 1 315 ? 13.922 -15.116 -1.030 1.00 97.62 315 LEU A CA 1
ATOM 2519 C C . LEU A 1 315 ? 15.078 -16.132 -0.962 1.00 97.62 315 LEU A C 1
ATOM 2521 O O . LEU A 1 315 ? 15.500 -16.671 -1.989 1.00 97.62 315 LEU A O 1
ATOM 2525 N N . PRO A 1 316 ? 15.601 -16.412 0.245 1.00 97.31 316 PRO A N 1
ATOM 2526 C CA . PRO A 1 316 ? 16.642 -17.414 0.426 1.00 97.31 316 PRO A CA 1
ATOM 2527 C C . PRO A 1 316 ? 16.203 -18.792 -0.081 1.00 97.31 316 PRO A C 1
ATOM 2529 O O . PRO A 1 316 ? 15.067 -19.191 0.148 1.00 97.31 316 PRO A O 1
ATOM 2532 N N . ASN A 1 317 ? 17.118 -19.524 -0.717 1.00 96.81 317 ASN A N 1
ATOM 2533 C CA . ASN A 1 317 ? 16.925 -20.856 -1.307 1.00 96.81 317 ASN A CA 1
ATOM 2534 C C . ASN A 1 317 ? 15.950 -20.930 -2.497 1.00 96.81 317 ASN A C 1
ATOM 2536 O O . ASN A 1 317 ? 15.748 -22.021 -3.031 1.00 96.81 317 ASN A O 1
ATOM 2540 N N . GLN A 1 318 ? 15.381 -19.811 -2.960 1.00 97.56 318 GLN A N 1
ATOM 2541 C CA . GLN A 1 318 ? 14.557 -19.829 -4.166 1.00 97.56 318 GLN A CA 1
ATOM 2542 C C . GLN A 1 318 ? 15.377 -20.175 -5.409 1.00 97.56 318 GLN A C 1
ATOM 2544 O O . GLN A 1 318 ? 16.485 -19.682 -5.625 1.00 97.56 318 GLN A O 1
ATOM 2549 N N . THR A 1 319 ? 14.776 -20.996 -6.263 1.00 96.25 319 THR A N 1
ATOM 2550 C CA . THR A 1 319 ? 15.315 -21.437 -7.549 1.00 96.25 319 THR A CA 1
ATOM 2551 C C . THR A 1 319 ? 14.243 -21.304 -8.627 1.00 96.25 319 THR A C 1
ATOM 2553 O O . THR A 1 319 ? 13.074 -21.061 -8.313 1.00 96.25 319 THR A O 1
ATOM 2556 N N . MET A 1 320 ? 14.609 -21.474 -9.901 1.00 94.62 320 MET A N 1
ATOM 2557 C CA . MET A 1 320 ? 13.624 -21.428 -10.993 1.00 94.62 320 MET A CA 1
ATOM 2558 C C . MET A 1 320 ? 12.587 -22.548 -10.839 1.00 94.62 320 MET A C 1
ATOM 2560 O O . MET A 1 320 ? 11.397 -22.325 -11.037 1.00 94.62 320 MET A O 1
ATOM 2564 N N . GLU A 1 321 ? 13.042 -23.737 -10.438 1.00 96.25 321 GLU A N 1
ATOM 2565 C CA . GLU A 1 321 ? 12.198 -24.915 -10.216 1.00 96.25 321 GLU A CA 1
ATOM 2566 C C . GLU A 1 321 ? 11.190 -24.686 -9.081 1.00 96.25 321 GLU A C 1
ATOM 2568 O O . GLU A 1 321 ? 9.988 -24.857 -9.282 1.00 96.25 321 GLU A O 1
ATOM 2573 N N . THR A 1 322 ? 11.661 -24.248 -7.908 1.00 96.69 322 THR A N 1
ATOM 2574 C CA . THR A 1 322 ? 10.784 -24.027 -6.743 1.00 96.69 322 THR A CA 1
ATOM 2575 C C . THR A 1 322 ? 9.811 -22.876 -6.987 1.00 96.69 322 THR A C 1
ATOM 2577 O O . THR A 1 322 ? 8.632 -22.979 -6.664 1.00 96.69 322 THR A O 1
ATOM 2580 N N . THR A 1 323 ? 10.259 -21.817 -7.665 1.00 97.19 323 THR A N 1
ATOM 2581 C CA . THR A 1 323 ? 9.402 -20.684 -8.044 1.00 97.19 323 THR A CA 1
ATOM 2582 C C . THR A 1 323 ? 8.308 -21.114 -9.022 1.00 97.19 323 THR A C 1
ATOM 2584 O O . THR A 1 323 ? 7.143 -20.765 -8.832 1.00 97.19 323 THR A O 1
ATOM 2587 N N . GLN A 1 324 ? 8.640 -21.925 -10.033 1.00 97.44 324 GLN A N 1
ATOM 2588 C CA . GLN A 1 324 ? 7.649 -22.482 -10.957 1.00 97.44 324 GLN A CA 1
ATOM 2589 C C . GLN A 1 324 ? 6.600 -23.328 -10.223 1.00 97.44 324 GLN A C 1
ATOM 2591 O O . GLN A 1 324 ? 5.408 -23.212 -10.515 1.00 97.44 324 GLN A O 1
ATOM 2596 N N . GLN A 1 325 ? 7.025 -24.166 -9.274 1.00 97.62 325 GLN A N 1
ATOM 2597 C CA . GLN A 1 325 ? 6.121 -24.989 -8.466 1.00 97.62 325 GLN A CA 1
ATOM 2598 C C . GLN A 1 325 ? 5.185 -24.125 -7.618 1.00 97.62 325 GLN A C 1
ATOM 2600 O O . GLN A 1 325 ? 3.969 -24.309 -7.684 1.00 97.62 325 GLN A O 1
ATOM 2605 N N . THR A 1 326 ? 5.726 -23.135 -6.907 1.00 98.31 326 THR A N 1
ATOM 2606 C CA . THR A 1 326 ? 4.942 -22.183 -6.111 1.00 98.31 326 THR A CA 1
ATOM 2607 C C . THR A 1 326 ? 3.910 -21.458 -6.966 1.00 98.31 326 THR A C 1
ATOM 2609 O O . THR A 1 326 ? 2.737 -21.423 -6.603 1.00 98.31 326 THR A O 1
ATOM 2612 N N . ILE A 1 327 ? 4.288 -20.942 -8.137 1.00 97.94 327 ILE A N 1
ATOM 2613 C CA . ILE A 1 327 ? 3.344 -20.247 -9.024 1.00 97.94 327 ILE A CA 1
ATOM 2614 C C . ILE A 1 327 ? 2.289 -21.201 -9.593 1.00 97.94 327 ILE A C 1
ATOM 2616 O O . ILE A 1 327 ? 1.132 -20.816 -9.728 1.00 97.94 327 ILE A O 1
ATOM 2620 N N . THR A 1 328 ? 2.651 -22.453 -9.877 1.00 97.50 328 THR A N 1
ATOM 2621 C CA . THR A 1 328 ? 1.686 -23.471 -10.320 1.00 97.50 328 THR A CA 1
ATOM 2622 C C . THR A 1 328 ? 0.633 -23.736 -9.239 1.00 97.50 328 THR A C 1
ATOM 2624 O O . THR A 1 328 ? -0.555 -23.790 -9.547 1.00 97.50 328 THR A O 1
ATOM 2627 N N . MET A 1 329 ? 1.047 -23.831 -7.971 1.00 98.19 329 MET A N 1
ATOM 2628 C CA . MET A 1 329 ? 0.134 -23.957 -6.825 1.00 98.19 329 MET A CA 1
ATOM 2629 C C . MET A 1 329 ? -0.725 -22.701 -6.624 1.00 98.19 329 MET A C 1
ATOM 2631 O O . MET A 1 329 ? -1.915 -22.785 -6.340 1.00 98.19 329 MET A O 1
ATOM 2635 N N . VAL A 1 330 ? -0.159 -21.509 -6.811 1.00 97.94 330 VAL A N 1
ATOM 2636 C CA . VAL A 1 330 ? -0.945 -20.263 -6.812 1.00 97.94 330 VAL A CA 1
ATOM 2637 C C . VAL A 1 330 ? -2.006 -20.303 -7.916 1.00 97.94 330 VAL A C 1
ATOM 2639 O O . VAL A 1 330 ? -3.163 -19.966 -7.674 1.00 97.94 330 VAL A O 1
ATOM 2642 N N . GLY A 1 331 ? -1.635 -20.785 -9.102 1.00 96.50 331 GLY A N 1
ATOM 2643 C CA . GLY A 1 331 ? -2.531 -20.969 -10.238 1.00 96.50 331 GLY A CA 1
ATOM 2644 C C . GLY A 1 331 ? -3.690 -21.922 -9.968 1.00 96.50 331 GLY A C 1
ATOM 2645 O O . GLY A 1 331 ? -4.800 -21.653 -10.418 1.00 96.50 331 GLY A O 1
ATOM 2646 N N . SER A 1 332 ? -3.479 -23.000 -9.206 1.00 97.38 332 SER A N 1
ATOM 2647 C CA . SER A 1 332 ? -4.569 -23.912 -8.827 1.00 97.38 332 SER A CA 1
ATOM 2648 C C . SER A 1 332 ? -5.535 -23.305 -7.810 1.00 97.38 332 SER A C 1
ATOM 2650 O O . SER A 1 332 ? -6.705 -23.677 -7.796 1.00 97.38 332 SER A O 1
ATOM 2652 N N . LEU A 1 333 ? -5.077 -22.346 -7.001 1.00 97.81 333 LEU A N 1
ATOM 2653 C CA . LEU A 1 333 ? -5.918 -21.606 -6.055 1.00 97.81 333 LEU A CA 1
ATOM 2654 C C . LEU A 1 333 ? -6.665 -20.434 -6.709 1.00 97.81 333 LEU A C 1
ATOM 2656 O O . LEU A 1 333 ? -7.704 -20.021 -6.193 1.00 97.81 333 LEU A O 1
ATOM 2660 N N . GLN A 1 334 ? -6.180 -19.930 -7.848 1.00 96.19 334 GLN A N 1
ATOM 2661 C CA . GLN A 1 334 ? -6.801 -18.878 -8.668 1.00 96.19 334 GLN A CA 1
ATOM 2662 C C . GLN A 1 334 ? -7.150 -17.583 -7.898 1.00 96.19 334 GLN A C 1
ATOM 2664 O O . GLN A 1 334 ? -8.308 -17.163 -7.928 1.00 96.19 334 GLN A O 1
ATOM 2669 N N . PRO A 1 335 ? -6.221 -16.934 -7.167 1.00 97.81 335 PRO A N 1
ATOM 2670 C CA . PRO A 1 335 ? -6.521 -15.645 -6.533 1.00 97.81 335 PRO A CA 1
ATOM 2671 C C . PRO A 1 335 ? -6.930 -14.593 -7.577 1.00 97.81 335 PRO A C 1
ATOM 2673 O O . PRO A 1 335 ? -6.529 -14.674 -8.733 1.00 97.81 335 PRO A O 1
ATOM 2676 N N . ASP A 1 336 ? -7.690 -13.572 -7.196 1.00 97.50 336 ASP A N 1
ATOM 2677 C CA . ASP A 1 336 ? -8.125 -12.526 -8.138 1.00 97.50 336 ASP A CA 1
ATOM 2678 C C . ASP A 1 336 ? -6.977 -11.569 -8.500 1.00 97.50 336 ASP A C 1
ATOM 2680 O O . ASP A 1 336 ? -6.924 -10.995 -9.596 1.00 97.50 336 ASP A O 1
ATOM 2684 N N . ARG A 1 337 ? -6.036 -11.410 -7.562 1.00 96.75 337 ARG A N 1
ATOM 2685 C CA . ARG A 1 337 ? -4.865 -10.534 -7.661 1.00 96.75 337 ARG A CA 1
ATOM 2686 C C . ARG A 1 337 ? -3.622 -11.223 -7.127 1.00 96.75 337 ARG A C 1
ATOM 2688 O O . ARG A 1 337 ? -3.686 -12.055 -6.224 1.00 96.75 337 ARG A O 1
ATOM 2695 N N . ILE A 1 338 ? -2.479 -10.812 -7.647 1.00 97.81 338 ILE A N 1
ATOM 2696 C CA . ILE A 1 338 ? -1.169 -11.243 -7.182 1.00 97.81 338 ILE A CA 1
ATOM 2697 C C . ILE A 1 338 ? -0.308 -10.000 -7.010 1.00 97.81 338 ILE A C 1
ATOM 2699 O O . ILE A 1 338 ? -0.143 -9.216 -7.945 1.00 97.81 338 ILE A O 1
ATOM 2703 N N . ALA A 1 339 ? 0.270 -9.843 -5.829 1.00 96.06 339 ALA A N 1
ATOM 2704 C CA . ALA A 1 339 ? 1.336 -8.891 -5.590 1.00 96.06 339 ALA A CA 1
ATOM 2705 C C . ALA A 1 339 ? 2.655 -9.662 -5.457 1.00 96.06 339 ALA A C 1
ATOM 2707 O O . ALA A 1 339 ? 2.856 -10.409 -4.505 1.00 96.06 339 ALA A O 1
ATOM 2708 N N . TYR A 1 340 ? 3.541 -9.529 -6.442 1.00 96.25 340 TYR A N 1
ATOM 2709 C CA . TYR A 1 340 ? 4.784 -10.289 -6.553 1.00 96.25 340 TYR A CA 1
ATOM 2710 C C . TYR A 1 340 ? 5.991 -9.393 -6.283 1.00 96.25 340 TYR A C 1
ATOM 2712 O O . TYR A 1 340 ? 6.581 -8.803 -7.187 1.00 96.25 340 TYR A O 1
ATOM 2720 N N . TYR A 1 341 ? 6.336 -9.259 -5.007 1.00 93.50 341 TYR A N 1
ATOM 2721 C CA . TYR A 1 341 ? 7.304 -8.282 -4.532 1.00 93.50 341 TYR A CA 1
ATOM 2722 C C . TYR A 1 341 ? 8.754 -8.752 -4.666 1.00 93.50 341 TYR A C 1
ATOM 2724 O O . TYR A 1 341 ? 9.119 -9.869 -4.300 1.00 93.50 341 TYR A O 1
ATOM 2732 N N . SER A 1 342 ? 9.629 -7.832 -5.064 1.00 92.50 342 SER A N 1
ATOM 2733 C CA . SER A 1 342 ? 11.079 -8.018 -4.965 1.00 92.50 342 SER A CA 1
ATOM 2734 C C . SER A 1 342 ? 11.535 -8.053 -3.503 1.00 92.50 342 SER A C 1
ATOM 2736 O O . SER A 1 342 ? 11.331 -7.080 -2.768 1.00 92.50 342 SER A O 1
ATOM 2738 N N . TYR A 1 343 ? 12.225 -9.115 -3.075 1.00 94.44 343 TYR A N 1
ATOM 2739 C CA . TYR A 1 343 ? 12.793 -9.183 -1.727 1.00 94.44 343 TYR A CA 1
ATOM 2740 C C . TYR A 1 343 ? 13.854 -8.094 -1.508 1.00 94.44 343 TYR A C 1
ATOM 2742 O O . TYR A 1 343 ? 14.878 -8.051 -2.200 1.00 94.44 343 TYR A O 1
ATOM 2750 N N . ALA A 1 344 ? 13.630 -7.230 -0.516 1.00 89.56 344 ALA A N 1
ATOM 2751 C CA . ALA A 1 344 ? 14.584 -6.216 -0.083 1.00 89.56 344 ALA A CA 1
ATOM 2752 C C . ALA A 1 344 ? 15.406 -6.719 1.117 1.00 89.56 344 ALA A C 1
ATOM 2754 O O . ALA A 1 344 ? 14.931 -6.721 2.258 1.00 89.56 344 ALA A O 1
ATOM 2755 N N . HIS A 1 345 ? 16.655 -7.114 0.856 1.00 90.62 345 HIS A N 1
ATOM 2756 C CA . HIS A 1 345 ? 17.605 -7.487 1.900 1.00 90.62 345 HIS A CA 1
ATOM 2757 C C . HIS A 1 345 ? 18.330 -6.246 2.439 1.00 90.62 345 HIS A C 1
ATOM 2759 O O . HIS A 1 345 ? 19.187 -5.670 1.775 1.00 90.62 345 HIS A O 1
ATOM 2765 N N . VAL A 1 346 ? 17.954 -5.826 3.643 1.00 87.75 346 VAL A N 1
ATOM 2766 C CA . VAL A 1 346 ? 18.434 -4.635 4.351 1.00 87.75 346 VAL A CA 1
ATOM 2767 C C . VAL A 1 346 ? 18.801 -4.949 5.816 1.00 87.75 346 VAL A C 1
ATOM 2769 O O . VAL A 1 346 ? 18.292 -4.306 6.740 1.00 87.75 346 VAL A O 1
ATOM 2772 N N . PRO A 1 347 ? 19.704 -5.912 6.092 1.00 89.38 347 PRO A N 1
ATOM 2773 C CA . PRO A 1 347 ? 20.043 -6.347 7.455 1.00 89.38 347 PRO A CA 1
ATOM 2774 C C . PRO A 1 347 ? 20.671 -5.253 8.337 1.00 89.38 347 PRO A C 1
ATOM 2776 O O . PRO A 1 347 ? 20.799 -5.432 9.553 1.00 89.38 347 PRO A O 1
ATOM 2779 N N . TRP A 1 348 ? 21.080 -4.121 7.758 1.00 85.06 348 TRP A N 1
ATOM 2780 C CA . TRP A 1 348 ? 21.522 -2.930 8.492 1.00 85.06 348 TRP A CA 1
ATOM 2781 C C . TRP A 1 348 ? 20.353 -2.108 9.051 1.00 85.06 348 TRP A C 1
ATOM 2783 O O . TRP A 1 348 ? 20.478 -1.567 10.146 1.00 85.06 348 TRP A O 1
ATOM 2793 N N . VAL A 1 349 ? 19.213 -2.059 8.349 1.00 82.69 349 VAL A N 1
ATOM 2794 C CA . VAL A 1 349 ? 17.964 -1.439 8.836 1.00 82.69 349 VAL A CA 1
ATOM 2795 C C . VAL A 1 349 ? 17.185 -2.418 9.708 1.00 82.69 349 VAL A C 1
ATOM 2797 O O . VAL A 1 349 ? 16.640 -2.037 10.739 1.00 82.69 349 VAL A O 1
ATOM 2800 N N . ASN A 1 350 ? 17.139 -3.689 9.311 1.00 86.06 350 ASN A N 1
ATOM 2801 C CA . ASN A 1 350 ? 16.364 -4.718 9.987 1.00 86.06 350 ASN A CA 1
ATOM 2802 C C . ASN A 1 350 ? 17.244 -5.925 10.354 1.00 86.06 350 ASN A C 1
ATOM 2804 O O . ASN A 1 350 ? 17.335 -6.884 9.583 1.00 86.06 350 ASN A O 1
ATOM 2808 N N . PRO A 1 351 ? 17.860 -5.925 11.551 1.00 90.19 351 PRO A N 1
ATOM 2809 C CA . PRO A 1 351 ? 18.795 -6.968 11.982 1.00 90.19 351 PRO A CA 1
ATOM 2810 C C . PRO A 1 351 ? 18.241 -8.397 11.947 1.00 90.19 351 PRO A C 1
ATOM 2812 O O . PRO A 1 351 ? 19.013 -9.347 11.880 1.00 90.19 351 PRO A O 1
ATOM 2815 N N . ARG A 1 352 ? 16.915 -8.568 11.962 1.00 89.06 352 ARG A N 1
ATOM 2816 C CA . ARG A 1 352 ? 16.242 -9.877 11.916 1.00 89.06 352 ARG A CA 1
ATOM 2817 C C . ARG A 1 352 ? 16.476 -10.621 10.598 1.00 89.06 352 ARG A C 1
ATOM 2819 O O . ARG A 1 352 ? 16.397 -11.843 10.577 1.00 89.06 352 ARG A O 1
ATOM 2826 N N . GLN A 1 353 ? 16.829 -9.909 9.528 1.00 93.25 353 GLN A N 1
ATOM 2827 C CA . GLN A 1 353 ? 17.213 -10.524 8.255 1.00 93.25 353 GLN A CA 1
ATOM 2828 C C . GLN A 1 353 ? 18.598 -11.192 8.299 1.00 93.25 353 GLN A C 1
ATOM 2830 O O . GLN A 1 353 ? 18.963 -11.869 7.349 1.00 93.25 3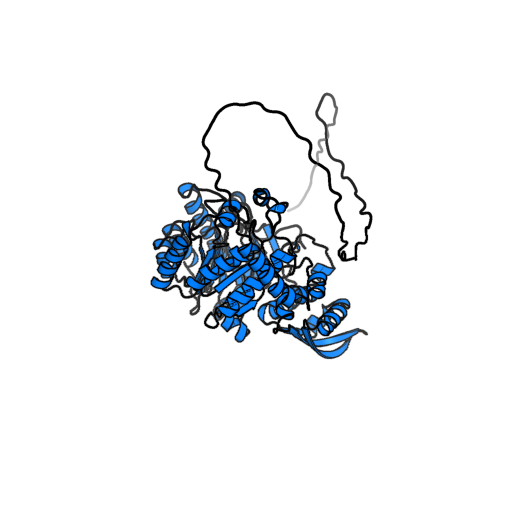53 GLN A O 1
ATOM 2835 N N . ARG A 1 354 ? 19.358 -11.067 9.400 1.00 93.44 354 ARG A N 1
ATOM 2836 C CA . ARG A 1 354 ? 20.644 -11.768 9.603 1.00 93.44 354 ARG A CA 1
ATOM 2837 C C . ARG A 1 354 ? 20.485 -13.242 9.996 1.00 93.44 354 ARG A C 1
ATOM 2839 O O . ARG A 1 354 ? 21.486 -13.922 10.183 1.00 93.44 354 ARG A O 1
ATOM 2846 N N . ASN A 1 355 ? 19.249 -13.734 10.128 1.00 93.25 355 ASN A N 1
ATOM 2847 C CA . ASN A 1 355 ? 18.971 -15.155 10.372 1.00 93.25 355 ASN A CA 1
ATOM 2848 C C . ASN A 1 355 ? 19.294 -16.053 9.162 1.00 93.25 355 ASN A C 1
ATOM 2850 O O . ASN A 1 355 ? 19.281 -17.273 9.280 1.00 93.25 355 ASN A O 1
ATOM 2854 N N . PHE A 1 356 ? 19.614 -15.459 8.014 1.00 93.25 356 PHE A N 1
ATOM 2855 C CA . PHE A 1 356 ? 20.245 -16.116 6.878 1.00 93.25 356 PHE A CA 1
ATOM 2856 C C . PHE A 1 356 ? 21.300 -15.183 6.277 1.00 93.25 356 PHE A C 1
ATOM 2858 O O . PHE A 1 356 ? 21.319 -13.980 6.538 1.00 93.25 356 PHE A O 1
ATOM 2865 N N . THR A 1 357 ? 22.207 -15.752 5.490 1.00 91.56 357 THR A N 1
ATOM 2866 C CA . THR A 1 357 ? 23.315 -15.028 4.851 1.00 91.56 357 THR A CA 1
ATOM 2867 C C . THR A 1 357 ? 23.054 -14.797 3.366 1.00 91.56 357 THR A C 1
ATOM 2869 O O . THR A 1 357 ? 22.233 -15.488 2.762 1.00 91.56 357 THR A O 1
ATOM 2872 N N . GLU A 1 358 ? 23.813 -13.884 2.757 1.00 89.75 358 GLU A N 1
ATOM 2873 C CA . GLU A 1 358 ? 23.750 -13.595 1.317 1.00 89.75 358 GLU A CA 1
ATOM 2874 C C . GLU A 1 358 ? 24.028 -14.823 0.437 1.00 89.75 358 GLU A C 1
ATOM 2876 O O . GLU A 1 358 ? 23.533 -14.888 -0.679 1.00 89.75 358 GLU A O 1
ATOM 2881 N N . HIS A 1 359 ? 24.734 -15.839 0.949 1.00 93.25 359 HIS A N 1
ATOM 2882 C CA . HIS A 1 359 ? 24.957 -17.104 0.237 1.00 93.25 359 HIS A CA 1
ATOM 2883 C C . HIS A 1 359 ? 23.678 -17.899 -0.037 1.00 93.25 359 HIS A C 1
ATOM 2885 O O . HIS A 1 359 ? 23.664 -18.726 -0.944 1.00 93.25 359 HIS A O 1
ATOM 2891 N N . HIS A 1 360 ? 22.624 -17.678 0.749 1.00 94.12 360 HIS A N 1
ATOM 2892 C CA . HIS A 1 360 ? 21.328 -18.305 0.510 1.00 94.12 360 HIS A CA 1
ATOM 2893 C C . HIS A 1 360 ? 20.500 -17.528 -0.514 1.00 94.12 360 HIS A C 1
ATOM 2895 O O . HIS A 1 360 ? 19.507 -18.051 -1.011 1.00 94.12 360 HIS A O 1
ATOM 2901 N N . LEU A 1 361 ? 20.853 -16.271 -0.794 1.00 95.38 361 LEU A N 1
ATOM 2902 C CA . LEU A 1 361 ? 20.094 -15.430 -1.706 1.00 95.38 361 LEU A CA 1
ATOM 2903 C C . LEU A 1 361 ? 20.466 -15.756 -3.155 1.00 95.38 361 LEU A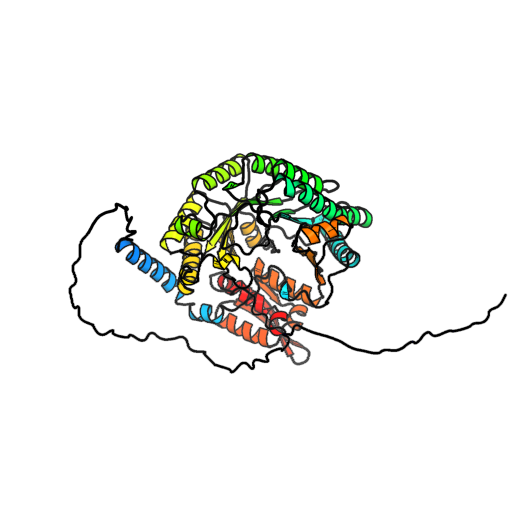 C 1
ATOM 2905 O O . LEU A 1 361 ? 21.640 -15.998 -3.450 1.00 95.38 361 LEU A O 1
ATOM 2909 N N . PRO A 1 362 ? 19.495 -15.721 -4.081 1.00 94.06 362 PRO A N 1
ATOM 2910 C CA . PRO A 1 362 ? 19.807 -15.815 -5.496 1.00 94.06 362 PRO A CA 1
ATOM 2911 C C . PRO A 1 362 ? 20.704 -14.645 -5.916 1.00 94.06 362 PRO A C 1
ATOM 2913 O O . PRO A 1 362 ? 20.579 -13.525 -5.409 1.00 94.06 362 PRO A O 1
ATOM 2916 N N . SER A 1 363 ? 21.596 -14.892 -6.880 1.00 90.38 363 SER A N 1
ATOM 2917 C CA . SER A 1 363 ? 22.371 -13.819 -7.510 1.00 90.38 363 SER A CA 1
ATOM 2918 C C . SER A 1 363 ? 21.440 -12.785 -8.160 1.00 90.38 363 SER A C 1
ATOM 2920 O O . SER A 1 363 ? 20.267 -13.063 -8.402 1.00 90.38 363 SER A O 1
ATOM 2922 N N . LYS A 1 364 ? 21.942 -11.590 -8.501 1.00 85.19 364 LYS A N 1
ATOM 2923 C CA . LYS A 1 364 ? 21.128 -10.574 -9.198 1.00 85.19 364 LYS A CA 1
ATOM 2924 C C . LYS A 1 364 ? 20.491 -11.124 -10.482 1.00 85.19 364 LYS A C 1
ATOM 2926 O O . LYS A 1 364 ? 19.295 -10.949 -10.700 1.00 85.19 364 LYS A O 1
ATOM 2931 N N . THR A 1 365 ? 21.279 -11.843 -11.283 1.00 85.06 365 THR A N 1
ATOM 2932 C CA . THR A 1 365 ? 20.822 -12.491 -12.518 1.00 85.06 365 THR A CA 1
ATOM 2933 C C . THR A 1 365 ? 19.773 -13.567 -12.239 1.00 85.06 365 THR A C 1
ATOM 2935 O O . THR A 1 365 ? 18.765 -13.630 -12.937 1.00 85.06 365 THR A O 1
ATOM 2938 N N . ASP A 1 366 ? 19.967 -14.391 -11.203 1.00 89.38 366 ASP A N 1
ATOM 2939 C CA . ASP A 1 366 ? 18.974 -15.399 -10.809 1.00 89.38 366 ASP A CA 1
ATOM 2940 C C . ASP A 1 366 ? 17.676 -14.744 -10.352 1.00 89.38 366 ASP A C 1
ATOM 2942 O O . ASP A 1 366 ? 16.610 -15.092 -10.842 1.00 89.38 366 ASP A O 1
ATOM 2946 N N . LYS A 1 367 ? 17.760 -13.742 -9.473 1.00 90.88 367 LYS A N 1
ATOM 2947 C CA . LYS A 1 367 ? 16.601 -13.006 -8.967 1.00 90.88 367 LYS A CA 1
ATOM 2948 C C . LYS A 1 367 ? 15.791 -12.379 -10.103 1.00 90.88 367 LYS A C 1
ATOM 2950 O O . LYS A 1 367 ? 14.563 -12.425 -10.059 1.00 90.88 367 LYS A O 1
ATOM 2955 N N . ARG A 1 368 ? 16.454 -11.835 -11.130 1.00 86.06 368 ARG A N 1
ATOM 2956 C CA . ARG A 1 368 ? 15.772 -11.330 -12.328 1.00 86.06 368 ARG A CA 1
ATOM 2957 C C . ARG A 1 368 ? 15.090 -12.450 -13.112 1.00 86.06 368 ARG A C 1
ATOM 2959 O O . ARG A 1 368 ? 13.942 -12.286 -13.512 1.00 86.06 368 ARG A O 1
ATOM 2966 N N . ALA A 1 369 ? 15.749 -13.594 -13.284 1.00 89.06 369 ALA A N 1
ATOM 2967 C CA . ALA A 1 369 ? 15.138 -14.747 -13.941 1.00 89.06 369 ALA A CA 1
ATOM 2968 C C . ALA A 1 369 ? 13.888 -15.254 -13.189 1.00 89.06 369 ALA A C 1
ATOM 2970 O O . ALA A 1 369 ? 12.900 -15.601 -13.835 1.00 89.06 369 ALA A O 1
ATOM 2971 N N . LEU A 1 370 ? 13.883 -15.227 -11.846 1.00 94.56 370 LEU A N 1
ATOM 2972 C CA . LEU A 1 370 ? 12.701 -15.561 -11.031 1.00 94.56 370 LEU A CA 1
ATOM 2973 C C . LEU A 1 370 ? 11.532 -14.594 -11.276 1.00 94.56 370 LEU A C 1
ATOM 2975 O O . LEU A 1 370 ? 10.373 -15.015 -11.324 1.00 94.56 370 LEU A O 1
ATOM 2979 N N . TYR A 1 371 ? 11.829 -13.301 -11.428 1.00 91.38 371 TYR A N 1
ATOM 2980 C CA . TYR A 1 371 ? 10.823 -12.286 -11.735 1.00 91.38 371 TYR A CA 1
ATOM 2981 C C . TYR A 1 371 ? 10.173 -12.535 -13.099 1.00 91.38 371 TYR A C 1
ATOM 2983 O O . TYR A 1 371 ? 8.951 -12.653 -13.179 1.00 91.38 371 TYR A O 1
ATOM 2991 N N . GLU A 1 372 ? 10.978 -12.688 -14.153 1.00 88.69 372 GLU A N 1
ATOM 2992 C CA . GLU A 1 372 ? 10.469 -12.930 -15.511 1.00 88.69 372 GLU A CA 1
ATOM 2993 C C . GLU A 1 372 ? 9.702 -14.246 -15.625 1.00 88.69 372 GLU A C 1
ATOM 2995 O O . GLU A 1 372 ? 8.653 -14.300 -16.268 1.00 88.69 372 GLU A O 1
ATOM 3000 N N . LEU A 1 373 ? 10.187 -15.305 -14.967 1.00 93.00 373 LEU A N 1
ATOM 3001 C CA . LEU A 1 373 ? 9.461 -16.568 -14.885 1.00 93.00 373 LEU A CA 1
ATOM 3002 C C . LEU A 1 373 ? 8.074 -16.352 -14.273 1.00 93.00 373 LEU A C 1
ATOM 3004 O O . LEU A 1 373 ? 7.085 -16.826 -14.828 1.00 93.00 373 LEU A O 1
ATOM 3008 N N . GLY A 1 374 ? 8.004 -15.603 -13.168 1.00 94.69 374 GLY A N 1
ATOM 3009 C CA . GLY A 1 374 ? 6.746 -15.226 -12.533 1.00 94.69 374 GLY A CA 1
ATOM 3010 C C . GLY A 1 374 ? 5.808 -14.493 -13.472 1.00 94.69 374 GLY A C 1
ATOM 3011 O O . GLY A 1 374 ? 4.693 -14.956 -13.700 1.00 94.69 374 GLY A O 1
ATOM 3012 N N . LYS A 1 375 ? 6.281 -13.407 -14.090 1.00 91.44 375 LYS A N 1
ATOM 3013 C CA . LYS A 1 375 ? 5.497 -12.625 -15.057 1.00 91.44 375 LYS A CA 1
ATOM 3014 C C . LYS A 1 375 ? 4.928 -13.481 -16.174 1.00 91.44 375 LYS A C 1
ATOM 3016 O O . LYS A 1 375 ? 3.740 -13.379 -16.472 1.00 91.44 375 LYS A O 1
ATOM 3021 N N . LYS A 1 376 ? 5.773 -14.315 -16.782 1.00 92.12 376 LYS A N 1
ATOM 3022 C CA . LYS A 1 376 ? 5.371 -15.192 -17.879 1.00 92.12 376 LYS A CA 1
ATOM 3023 C C . LYS A 1 376 ? 4.274 -16.154 -17.431 1.00 92.12 376 LYS A C 1
ATOM 3025 O O . LYS A 1 376 ? 3.230 -16.216 -18.067 1.00 92.12 376 LYS A O 1
ATOM 3030 N N . LEU A 1 377 ? 4.479 -16.850 -16.313 1.00 95.69 377 LEU A N 1
ATOM 3031 C CA . LEU A 1 377 ? 3.504 -17.813 -15.804 1.00 95.69 377 LEU A CA 1
ATOM 3032 C C . LEU A 1 377 ? 2.188 -17.135 -15.395 1.00 95.69 377 LEU A C 1
ATOM 3034 O O . LEU A 1 377 ? 1.120 -17.662 -15.689 1.00 95.69 377 LEU A O 1
ATOM 3038 N N . PHE A 1 378 ? 2.231 -15.952 -14.776 1.00 96.31 378 PHE A N 1
ATOM 3039 C CA . PHE A 1 378 ? 1.020 -15.181 -14.480 1.00 96.31 378 PHE A CA 1
ATOM 3040 C C . PHE A 1 378 ? 0.268 -14.794 -15.759 1.00 96.31 378 PHE A C 1
ATOM 3042 O O . PHE A 1 378 ? -0.951 -14.951 -15.818 1.00 96.31 378 PHE A O 1
ATOM 3049 N N . ALA A 1 379 ? 0.978 -14.350 -16.798 1.00 93.88 379 ALA A N 1
ATOM 3050 C CA . ALA A 1 379 ? 0.371 -14.036 -18.089 1.00 93.88 379 ALA A CA 1
ATOM 3051 C C . ALA A 1 379 ? -0.258 -15.272 -18.755 1.00 93.88 379 ALA A C 1
ATOM 3053 O O . ALA A 1 379 ? -1.384 -15.179 -19.251 1.00 93.88 379 ALA A O 1
ATOM 3054 N N . ASP A 1 380 ? 0.421 -16.423 -18.709 1.00 95.12 380 ASP A N 1
ATOM 3055 C CA . ASP A 1 380 ? -0.078 -17.708 -19.221 1.00 95.12 380 ASP A CA 1
ATOM 3056 C C . ASP A 1 380 ? -1.352 -18.162 -18.477 1.00 95.12 380 ASP A C 1
ATOM 3058 O O . ASP A 1 380 ? -2.234 -18.785 -19.067 1.00 95.12 380 ASP A O 1
ATOM 3062 N N . MET A 1 381 ? -1.490 -17.796 -17.199 1.00 95.94 381 MET A N 1
ATOM 3063 C CA . MET A 1 381 ? -2.687 -18.035 -16.379 1.00 95.94 381 MET A CA 1
ATOM 3064 C C . MET A 1 381 ? -3.784 -16.967 -16.547 1.00 95.94 381 MET A C 1
ATOM 3066 O O . MET A 1 381 ? -4.831 -17.054 -15.908 1.00 95.94 381 MET A O 1
ATOM 3070 N N . GLY A 1 382 ? -3.577 -15.965 -17.406 1.00 96.00 382 GLY A N 1
ATOM 3071 C CA . GLY A 1 382 ? -4.572 -14.939 -17.731 1.00 96.00 382 GLY A CA 1
ATOM 3072 C C . GLY A 1 382 ? -4.507 -13.666 -16.885 1.00 96.00 382 GLY A C 1
ATOM 3073 O O . GLY A 1 382 ? -5.299 -12.751 -17.122 1.00 96.00 382 GLY A O 1
ATOM 3074 N N . TYR A 1 383 ? -3.560 -13.552 -15.953 1.00 96.56 383 TYR A N 1
ATOM 3075 C CA . TYR A 1 383 ? -3.332 -12.308 -15.221 1.00 96.56 383 TYR A CA 1
ATOM 3076 C C . TYR A 1 383 ? -2.686 -11.253 -16.123 1.00 96.56 383 TYR A C 1
ATOM 3078 O O . TYR A 1 383 ? -1.927 -11.549 -17.050 1.00 96.56 383 TYR A O 1
ATOM 3086 N N . ARG A 1 384 ? -2.978 -9.987 -15.841 1.00 92.81 384 ARG A N 1
ATOM 3087 C CA . ARG A 1 384 ? -2.430 -8.834 -16.552 1.00 92.81 384 ARG A CA 1
ATOM 3088 C C . ARG A 1 384 ? -1.611 -7.970 -15.612 1.00 92.81 384 ARG A C 1
ATOM 3090 O O . ARG A 1 384 ? -1.969 -7.791 -14.452 1.00 92.81 384 ARG A O 1
ATOM 3097 N N . ASP A 1 385 ? -0.521 -7.427 -16.144 1.00 88.88 385 ASP A N 1
ATOM 3098 C CA . ASP A 1 385 ? 0.349 -6.492 -15.437 1.00 88.88 385 ASP A CA 1
ATOM 3099 C C . ASP A 1 385 ? -0.415 -5.180 -15.187 1.00 88.88 385 ASP A C 1
ATOM 3101 O O . ASP A 1 385 ? -0.817 -4.474 -16.123 1.00 88.88 385 ASP A O 1
ATOM 3105 N N . VAL A 1 386 ? -0.668 -4.870 -13.916 1.00 88.62 386 VAL A N 1
ATOM 3106 C CA . VAL A 1 386 ? -1.255 -3.592 -13.492 1.00 88.62 386 VAL A CA 1
ATOM 3107 C C . VAL A 1 386 ? -0.148 -2.544 -13.380 1.00 88.62 386 VAL A C 1
ATOM 3109 O O . VAL A 1 386 ? -0.321 -1.416 -13.840 1.00 88.62 386 VAL A O 1
ATOM 3112 N N . GLY A 1 387 ? 1.016 -2.932 -12.874 1.00 82.81 387 GLY A N 1
ATOM 3113 C CA . GLY A 1 387 ? 2.208 -2.099 -12.781 1.00 82.81 387 GLY A CA 1
ATOM 3114 C C . GLY A 1 387 ? 3.031 -2.444 -11.545 1.00 82.81 387 GLY A C 1
ATOM 3115 O O . GLY A 1 387 ? 2.505 -2.949 -10.548 1.00 82.81 387 GLY A O 1
ATOM 3116 N N . MET A 1 388 ? 4.325 -2.117 -11.585 1.00 83.50 388 MET A N 1
ATOM 3117 C CA . MET A 1 388 ? 5.293 -2.428 -10.525 1.00 83.50 388 MET A CA 1
ATOM 3118 C C . MET A 1 388 ? 5.283 -3.915 -10.136 1.00 83.50 388 MET A C 1
ATOM 3120 O O . MET A 1 388 ? 5.861 -4.741 -10.836 1.00 83.50 388 MET A O 1
ATOM 3124 N N . ASP A 1 389 ? 4.630 -4.237 -9.018 1.00 88.06 389 ASP A N 1
ATOM 3125 C CA . ASP A 1 389 ? 4.597 -5.570 -8.421 1.00 88.06 389 ASP A CA 1
ATOM 3126 C C . ASP A 1 389 ? 3.209 -6.233 -8.564 1.00 88.06 389 ASP A C 1
ATOM 3128 O O . ASP A 1 389 ? 3.008 -7.318 -8.034 1.00 88.06 389 ASP A O 1
ATOM 3132 N N . HIS A 1 390 ? 2.217 -5.580 -9.188 1.00 92.19 390 HIS A N 1
ATOM 3133 C CA . HIS A 1 390 ? 0.815 -6.023 -9.154 1.00 92.19 390 HIS A CA 1
ATOM 3134 C C . HIS A 1 390 ? 0.340 -6.632 -10.476 1.00 92.19 390 HIS A C 1
ATOM 3136 O O . HIS A 1 390 ? 0.465 -6.030 -11.545 1.00 92.19 390 HIS A O 1
ATOM 3142 N N . PHE A 1 391 ? -0.314 -7.784 -10.358 1.00 94.62 391 PHE A N 1
ATOM 3143 C CA . PHE A 1 391 ? -0.986 -8.510 -11.427 1.00 94.62 391 PHE A CA 1
ATOM 3144 C C . PHE A 1 391 ? -2.431 -8.780 -11.015 1.00 94.62 391 PHE A C 1
ATOM 3146 O O . PHE A 1 391 ? -2.709 -9.068 -9.851 1.00 94.62 391 PHE A O 1
ATOM 3153 N N . ALA A 1 392 ? -3.362 -8.691 -11.955 1.00 96.00 392 ALA A N 1
ATOM 3154 C CA . ALA A 1 392 ? -4.775 -8.914 -11.668 1.00 96.00 392 ALA A CA 1
ATOM 3155 C C . ALA A 1 392 ? -5.478 -9.584 -12.847 1.00 96.00 392 ALA A C 1
ATOM 3157 O O . ALA A 1 392 ? -5.054 -9.436 -13.998 1.00 96.00 392 ALA A O 1
ATOM 3158 N N . LEU A 1 393 ? -6.546 -10.332 -12.568 1.00 96.44 393 LEU A N 1
ATOM 3159 C CA . LEU A 1 393 ? -7.415 -10.842 -13.625 1.00 96.44 393 LEU A CA 1
ATOM 3160 C C . LEU A 1 393 ? -8.101 -9.676 -14.363 1.00 96.44 393 LEU A C 1
ATOM 3162 O O . LEU A 1 393 ? -8.364 -8.638 -13.754 1.00 96.44 393 LEU A O 1
ATOM 3166 N N . PRO A 1 394 ? -8.460 -9.827 -15.653 1.00 95.12 394 PRO A N 1
ATOM 3167 C CA . PRO A 1 394 ? -9.139 -8.769 -16.404 1.00 95.12 394 PRO A CA 1
ATOM 3168 C C . PRO A 1 394 ? -10.479 -8.319 -15.805 1.00 95.12 394 PRO A C 1
ATOM 3170 O O . PRO A 1 394 ? -10.932 -7.211 -16.070 1.00 95.12 394 PRO A O 1
ATOM 3173 N N . THR A 1 395 ? -11.114 -9.181 -15.010 1.00 93.25 395 THR A N 1
ATOM 3174 C CA . THR A 1 395 ? -12.373 -8.914 -14.301 1.00 93.25 395 THR A CA 1
ATOM 3175 C C . THR A 1 395 ? -12.185 -8.134 -13.002 1.00 93.25 395 THR A C 1
ATOM 3177 O O . THR A 1 395 ? -13.166 -7.688 -12.409 1.00 93.25 395 THR A O 1
ATOM 3180 N N . ASP A 1 396 ? -10.950 -7.982 -12.532 1.00 93.94 396 ASP A N 1
ATOM 3181 C CA . ASP A 1 396 ? -10.660 -7.316 -11.275 1.00 93.94 396 ASP A CA 1
ATOM 3182 C C . ASP A 1 396 ? -10.673 -5.783 -11.408 1.00 93.94 396 ASP A C 1
ATOM 3184 O O . ASP A 1 396 ? -10.199 -5.202 -12.388 1.00 93.94 396 ASP A O 1
ATOM 3188 N N . GLN A 1 397 ? -11.165 -5.110 -10.364 1.00 91.06 397 GLN A N 1
ATOM 3189 C CA . GLN A 1 397 ? -11.316 -3.654 -10.336 1.00 91.06 397 GLN A CA 1
ATOM 3190 C C . GLN A 1 397 ? -10.001 -2.877 -10.515 1.00 91.06 397 GLN A C 1
ATOM 3192 O O . GLN A 1 397 ? -10.041 -1.758 -11.022 1.00 91.06 397 GLN A O 1
ATOM 3197 N N . LEU A 1 398 ? -8.835 -3.420 -10.138 1.00 90.88 398 LEU A N 1
ATOM 3198 C CA . LEU A 1 398 ? -7.554 -2.745 -10.395 1.00 90.88 398 LEU A CA 1
ATOM 3199 C C . LEU A 1 398 ? -7.229 -2.703 -11.882 1.00 90.88 398 LEU A C 1
ATOM 3201 O O . LEU A 1 398 ? -6.797 -1.665 -12.384 1.00 90.88 398 LEU A O 1
ATOM 3205 N N . PHE A 1 399 ? -7.442 -3.812 -12.592 1.00 91.62 399 PHE A N 1
ATOM 3206 C CA . PHE A 1 399 ? -7.173 -3.847 -14.023 1.00 91.62 399 PHE A CA 1
ATOM 3207 C C . PHE A 1 399 ? -8.190 -3.003 -14.793 1.00 91.62 399 PHE A C 1
ATOM 3209 O O . PHE A 1 399 ? -7.800 -2.199 -15.639 1.00 91.62 399 PHE A O 1
ATOM 3216 N N . ILE A 1 400 ? -9.471 -3.088 -14.426 1.00 91.75 400 ILE A N 1
ATOM 3217 C CA . ILE A 1 400 ? -10.523 -2.219 -14.974 1.00 91.75 400 ILE A CA 1
ATOM 3218 C C . ILE A 1 400 ? -10.184 -0.741 -14.719 1.00 91.75 400 ILE A C 1
ATOM 3220 O O . ILE A 1 400 ? -10.247 0.080 -15.633 1.00 91.75 400 ILE A O 1
ATOM 3224 N N . GLY A 1 401 ? -9.756 -0.395 -13.501 1.00 89.00 401 GLY A N 1
ATOM 3225 C CA . GLY A 1 401 ? -9.350 0.964 -13.145 1.00 89.00 401 GLY A CA 1
ATOM 3226 C C . GLY A 1 401 ? -8.144 1.461 -13.945 1.00 89.00 401 GL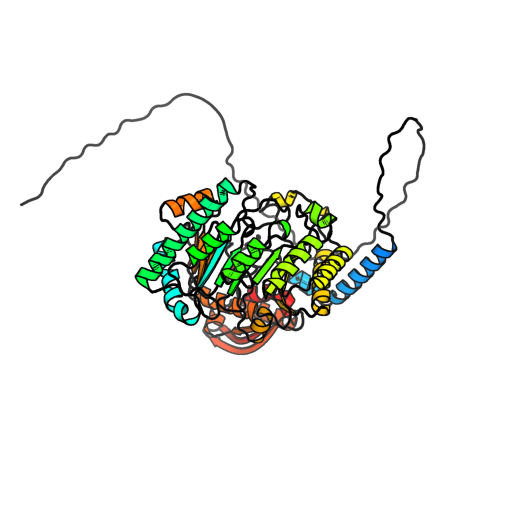Y A C 1
ATOM 3227 O O . GLY A 1 401 ? -8.110 2.624 -14.346 1.00 89.00 401 GLY A O 1
ATOM 3228 N N . LYS A 1 402 ? -7.181 0.582 -14.251 1.00 87.69 402 LYS A N 1
ATOM 3229 C CA . LYS A 1 402 ? -6.069 0.889 -15.164 1.00 87.69 402 LYS A CA 1
ATOM 3230 C C . LYS A 1 402 ? -6.576 1.203 -16.570 1.00 87.69 402 LYS A C 1
ATOM 3232 O O . LYS A 1 402 ? -6.205 2.233 -17.125 1.00 87.69 402 LYS A O 1
ATOM 3237 N N . GLN A 1 403 ? -7.443 0.357 -17.128 1.00 87.62 403 GLN A N 1
ATOM 3238 C CA . GLN A 1 403 ? -7.996 0.553 -18.475 1.00 87.62 403 GLN A CA 1
ATOM 3239 C C . GLN A 1 403 ? -8.821 1.842 -18.587 1.00 87.62 403 GLN A C 1
ATOM 3241 O O . GLN A 1 403 ? -8.749 2.532 -19.600 1.00 87.62 403 GLN A O 1
ATOM 3246 N N . ASN A 1 404 ? -9.549 2.193 -17.528 1.00 88.88 404 ASN A N 1
ATOM 3247 C CA . ASN A 1 404 ? -10.382 3.394 -17.476 1.00 88.88 404 ASN A CA 1
ATOM 3248 C C . ASN A 1 404 ? -9.610 4.661 -17.061 1.00 88.88 404 ASN A C 1
ATOM 3250 O O . ASN A 1 404 ? -10.195 5.742 -17.016 1.00 88.88 404 ASN A O 1
ATOM 3254 N N . GLY A 1 405 ? -8.320 4.553 -16.723 1.00 85.31 405 GLY A N 1
ATOM 3255 C CA . GLY A 1 405 ? -7.509 5.679 -16.247 1.00 85.31 405 GLY A CA 1
ATOM 3256 C C . GLY A 1 405 ? -7.886 6.198 -14.852 1.00 85.31 405 GLY A C 1
ATOM 3257 O O . GLY A 1 405 ? -7.489 7.305 -14.486 1.00 85.31 405 GLY A O 1
ATOM 3258 N N . THR A 1 406 ? -8.638 5.424 -14.063 1.00 86.44 406 THR A N 1
ATOM 3259 C CA . THR A 1 406 ? -9.063 5.776 -12.694 1.00 86.44 406 THR A CA 1
ATOM 3260 C C . THR A 1 406 ? -8.163 5.189 -11.609 1.00 86.44 406 THR A C 1
ATOM 3262 O O . THR A 1 406 ? -8.359 5.494 -10.432 1.00 86.44 406 THR A O 1
ATOM 3265 N N . LEU A 1 407 ? -7.181 4.364 -11.992 1.00 89.25 407 LEU A N 1
ATOM 3266 C CA . LEU A 1 407 ? -6.202 3.785 -11.078 1.00 89.25 407 LEU A CA 1
ATOM 3267 C C . LEU A 1 407 ? -5.513 4.883 -10.261 1.00 89.25 407 LEU A C 1
ATOM 3269 O O . LEU A 1 407 ? -5.078 5.907 -10.791 1.00 89.25 407 LEU A O 1
ATOM 3273 N N . HIS A 1 408 ? -5.386 4.644 -8.965 1.00 89.12 408 HIS A N 1
ATOM 3274 C CA . HIS A 1 408 ? -4.666 5.515 -8.055 1.00 89.12 408 HIS A CA 1
ATOM 3275 C C . HIS A 1 408 ? -3.668 4.707 -7.227 1.00 89.12 408 HIS A C 1
ATOM 3277 O O . HIS A 1 408 ? -3.742 3.479 -7.155 1.00 89.12 408 HIS A O 1
ATOM 3283 N N . ARG A 1 409 ? -2.707 5.398 -6.614 1.00 89.25 409 ARG A N 1
ATOM 3284 C CA . ARG A 1 409 ? -1.689 4.791 -5.767 1.00 89.25 409 ARG A CA 1
ATOM 3285 C C . ARG A 1 409 ? -1.521 5.580 -4.480 1.00 89.25 409 ARG A C 1
ATOM 3287 O O . ARG A 1 409 ? -1.272 6.781 -4.527 1.00 89.25 409 ARG A O 1
ATOM 3294 N N . ASN A 1 410 ? -1.584 4.867 -3.363 1.00 87.81 410 ASN A N 1
ATOM 3295 C CA . ASN A 1 410 ? -1.328 5.385 -2.023 1.00 87.81 410 ASN A CA 1
ATOM 3296 C C . ASN A 1 410 ? -0.256 4.526 -1.312 1.00 87.81 410 ASN A C 1
ATOM 3298 O O . ASN A 1 410 ? 0.445 3.726 -1.944 1.00 87.81 410 ASN A O 1
ATOM 3302 N N . PHE A 1 411 ? -0.106 4.690 0.006 1.00 88.62 411 PHE A N 1
ATOM 3303 C CA . PHE A 1 411 ? 0.866 3.936 0.808 1.00 88.62 411 PHE A CA 1
ATOM 3304 C C . PHE A 1 411 ? 0.616 2.423 0.855 1.00 88.62 411 PHE A C 1
ATOM 3306 O O . PHE A 1 411 ? 1.572 1.679 1.072 1.00 88.62 411 PHE A O 1
ATOM 3313 N N . MET A 1 412 ? -0.620 1.979 0.612 1.00 83.62 412 MET A N 1
ATOM 3314 C CA . MET A 1 412 ? -1.006 0.564 0.595 1.00 83.62 412 MET A CA 1
ATOM 3315 C C . MET A 1 412 ? -0.862 -0.086 -0.784 1.00 83.62 412 MET A C 1
ATOM 3317 O O . MET A 1 412 ? -0.998 -1.298 -0.908 1.00 83.62 412 MET A O 1
ATOM 3321 N N . GLY A 1 413 ? -0.535 0.693 -1.819 1.00 87.69 413 GLY A N 1
ATOM 3322 C CA . GLY A 1 413 ? -0.340 0.201 -3.178 1.00 87.69 413 GLY A CA 1
ATOM 3323 C C . GLY A 1 413 ? -1.343 0.796 -4.156 1.00 87.69 413 GLY A C 1
ATOM 3324 O O . GLY A 1 413 ? -1.726 1.960 -4.037 1.00 87.69 413 GLY A O 1
ATOM 3325 N N . TYR A 1 414 ? -1.697 0.022 -5.181 1.00 89.38 414 TYR A N 1
ATOM 3326 C CA . TYR A 1 414 ? -2.686 0.450 -6.163 1.00 89.38 414 TYR A CA 1
ATOM 3327 C C . TYR A 1 414 ? -4.104 0.241 -5.642 1.00 89.38 414 TYR A C 1
ATOM 3329 O O . TYR A 1 414 ? -4.429 -0.812 -5.098 1.00 89.38 414 TYR A O 1
ATOM 3337 N N . VAL A 1 415 ? -4.957 1.229 -5.886 1.00 87.62 415 VAL A N 1
ATOM 3338 C CA . VAL A 1 415 ? -6.382 1.210 -5.560 1.00 87.62 415 VAL A CA 1
ATOM 3339 C C . VAL A 1 415 ? -7.190 1.618 -6.789 1.00 87.62 415 VAL A C 1
ATOM 3341 O O . VAL A 1 415 ? -6.765 2.453 -7.589 1.00 87.62 415 VAL A O 1
ATOM 3344 N N . ALA A 1 416 ? -8.353 0.993 -6.969 1.00 81.69 416 ALA A N 1
ATOM 3345 C CA . ALA A 1 416 ? -9.198 1.211 -8.145 1.00 81.69 416 ALA A CA 1
ATOM 3346 C C . ALA A 1 416 ? -9.925 2.565 -8.101 1.00 81.69 416 ALA A C 1
ATOM 3348 O O . ALA A 1 416 ? -10.220 3.145 -9.149 1.00 81.69 416 ALA A O 1
ATOM 3349 N N . LYS A 1 417 ? -10.193 3.065 -6.887 1.00 77.25 417 LYS A N 1
ATOM 3350 C CA . LYS A 1 417 ? -10.826 4.357 -6.630 1.00 77.25 417 LYS A CA 1
ATOM 3351 C C . LYS A 1 417 ? -9.812 5.315 -6.014 1.00 77.25 417 LYS A C 1
ATOM 3353 O O . LYS A 1 417 ? -9.076 4.968 -5.098 1.00 77.25 417 LYS A O 1
ATOM 3358 N N . LYS A 1 418 ? -9.795 6.547 -6.511 1.00 81.31 418 LYS A N 1
ATOM 3359 C CA . LYS A 1 418 ? -8.960 7.623 -5.982 1.00 81.31 418 LYS A CA 1
ATOM 3360 C C . LYS A 1 418 ? -9.605 8.227 -4.738 1.00 81.31 418 LYS A C 1
ATOM 3362 O O . LYS A 1 418 ? -10.645 8.863 -4.860 1.00 81.31 418 LYS A O 1
ATOM 3367 N N . THR A 1 419 ? -8.960 8.102 -3.585 1.00 85.44 419 THR A N 1
ATOM 3368 C CA . THR A 1 419 ? -9.233 8.913 -2.388 1.00 85.44 419 THR A CA 1
ATOM 3369 C C . THR A 1 419 ? -8.183 10.023 -2.281 1.00 85.44 419 THR A C 1
ATOM 3371 O O . THR A 1 419 ? -7.064 9.881 -2.771 1.00 85.44 419 THR A O 1
ATOM 3374 N N . GLN A 1 420 ? -8.556 11.185 -1.738 1.00 92.44 420 GLN A N 1
ATOM 3375 C CA . GLN A 1 420 ? -7.620 12.310 -1.530 1.00 92.44 420 GLN A CA 1
ATOM 3376 C C . GLN A 1 420 ? -7.282 12.520 -0.054 1.00 92.44 420 GLN A C 1
ATOM 3378 O O . GLN A 1 420 ? -6.216 13.050 0.249 1.00 92.44 420 GLN A O 1
ATOM 3383 N N . LEU A 1 421 ? -8.183 12.088 0.832 1.00 96.31 421 LEU A N 1
ATOM 3384 C CA . LEU A 1 421 ? -7.986 12.072 2.268 1.00 96.31 421 LEU A CA 1
ATOM 3385 C C . LEU A 1 421 ? -7.940 10.625 2.757 1.00 96.31 421 LEU A C 1
ATOM 3387 O O . LEU A 1 421 ? -8.944 9.916 2.707 1.00 96.31 421 LEU A O 1
ATOM 3391 N N . LEU A 1 422 ? -6.778 10.220 3.252 1.00 97.25 422 LEU A N 1
ATOM 3392 C CA . LEU A 1 422 ? -6.538 8.989 3.986 1.00 97.25 422 LEU A CA 1
ATOM 3393 C C . LEU A 1 422 ? -6.039 9.361 5.379 1.00 97.25 422 LEU A C 1
ATOM 3395 O O . LEU A 1 422 ? -4.946 9.913 5.524 1.00 97.25 422 LEU A O 1
ATOM 3399 N N . VAL A 1 423 ? -6.835 9.045 6.399 1.00 98.31 423 VAL A N 1
ATOM 3400 C CA . VAL A 1 423 ? -6.434 9.167 7.804 1.00 98.31 423 VAL A CA 1
ATOM 3401 C C . VAL A 1 423 ? -5.823 7.841 8.245 1.00 98.31 423 VAL A C 1
ATOM 3403 O O . VAL A 1 423 ? -6.479 6.801 8.228 1.00 98.31 423 VAL A O 1
ATOM 3406 N N . GLY A 1 424 ? -4.543 7.877 8.599 1.00 98.38 424 GLY A N 1
ATOM 3407 C CA . GLY A 1 424 ? -3.815 6.750 9.161 1.00 98.38 424 GLY A CA 1
ATOM 3408 C C . GLY A 1 424 ? -3.919 6.751 10.681 1.00 98.38 424 GLY A C 1
ATOM 3409 O O . GLY A 1 424 ? -3.501 7.714 11.317 1.00 98.38 424 GLY A O 1
ATOM 3410 N N . LEU A 1 425 ? -4.435 5.662 11.239 1.00 98.88 425 LEU A N 1
ATOM 3411 C CA . LEU A 1 425 ? -4.608 5.424 12.667 1.00 98.88 425 LEU A CA 1
ATOM 3412 C C . LEU A 1 425 ? -3.716 4.278 13.133 1.00 98.88 425 LEU A C 1
ATOM 3414 O O . LEU A 1 425 ? -3.414 3.347 12.378 1.00 98.88 425 LEU A O 1
ATOM 3418 N N . GLY A 1 426 ? -3.335 4.310 14.402 1.00 98.69 426 GLY A N 1
ATOM 3419 C CA . GLY A 1 426 ? -2.427 3.325 14.968 1.00 98.69 426 GLY A CA 1
ATOM 3420 C C . GLY A 1 426 ? -0.962 3.723 14.819 1.00 98.69 426 GLY A C 1
ATOM 3421 O O . GLY A 1 426 ? -0.567 4.655 14.114 1.00 98.69 426 GLY A O 1
ATOM 3422 N N . MET A 1 427 ? -0.121 2.987 15.529 1.00 98.00 427 MET A N 1
ATOM 3423 C CA . MET A 1 427 ? 1.315 3.236 15.581 1.00 98.00 427 MET A CA 1
ATOM 3424 C C . MET A 1 427 ? 1.954 3.110 14.183 1.00 98.00 427 MET A C 1
ATOM 3426 O O . MET A 1 427 ? 1.653 2.203 13.416 1.00 98.00 427 MET A O 1
ATOM 3430 N N . SER A 1 428 ? 2.877 4.007 13.843 1.00 97.12 428 SER A N 1
ATOM 3431 C CA . SER A 1 428 ? 3.561 4.159 12.545 1.00 97.12 428 SER A CA 1
ATOM 3432 C C . SER A 1 428 ? 2.706 4.494 11.328 1.00 97.12 428 SER A C 1
ATOM 3434 O O . SER A 1 428 ? 3.289 4.731 10.260 1.00 97.12 428 SER A O 1
ATOM 3436 N N . ALA A 1 429 ? 1.380 4.530 11.478 1.00 97.94 429 ALA A N 1
ATOM 3437 C CA . ALA A 1 429 ? 0.460 4.841 10.402 1.00 97.94 429 ALA A CA 1
ATOM 3438 C C . ALA A 1 429 ? 0.804 6.178 9.748 1.00 97.94 429 ALA A C 1
ATOM 3440 O O . ALA A 1 429 ? 1.337 7.093 10.381 1.00 97.94 429 ALA A O 1
ATOM 3441 N N . ILE A 1 430 ? 0.534 6.259 8.451 1.00 97.25 430 ILE A N 1
ATOM 3442 C CA . ILE A 1 430 ? 0.772 7.454 7.658 1.00 97.25 430 ILE A CA 1
ATOM 3443 C C . ILE A 1 430 ? -0.564 7.929 7.112 1.00 97.25 430 ILE A C 1
ATOM 3445 O O . ILE A 1 430 ? -1.309 7.142 6.534 1.00 97.25 430 ILE A O 1
ATOM 3449 N N . SER A 1 431 ? -0.823 9.220 7.271 1.00 97.56 431 SER A N 1
ATOM 3450 C CA . SER A 1 431 ? -1.943 9.914 6.652 1.00 97.56 431 SER A CA 1
ATOM 3451 C C . SER A 1 431 ? -1.499 10.644 5.380 1.00 97.56 431 SER A C 1
ATOM 3453 O O . SER A 1 431 ? -0.405 11.217 5.343 1.00 97.56 431 SER A O 1
ATOM 3455 N N . ASP A 1 432 ? -2.359 10.665 4.360 1.00 96.12 432 ASP A N 1
ATOM 3456 C CA . ASP A 1 432 ? -2.236 11.485 3.144 1.00 96.12 432 ASP A CA 1
ATOM 3457 C C . ASP A 1 432 ? -3.492 12.342 3.010 1.00 96.12 432 ASP A C 1
ATOM 3459 O O . ASP A 1 432 ? -4.574 11.827 2.753 1.00 96.12 432 ASP A O 1
ATOM 3463 N N . ALA A 1 433 ? -3.351 13.650 3.202 1.00 96.12 433 ALA A N 1
ATOM 3464 C CA . ALA A 1 433 ? -4.449 14.607 3.133 1.00 96.12 433 ALA A CA 1
ATOM 3465 C C . ALA A 1 433 ? -4.286 15.564 1.945 1.00 96.12 433 ALA A C 1
ATOM 3467 O O . ALA A 1 433 ? -4.575 16.754 2.087 1.00 96.12 433 ALA A O 1
ATOM 3468 N N . LYS A 1 434 ? -3.772 15.072 0.800 1.00 94.12 434 LYS A N 1
ATOM 3469 C CA . LYS A 1 434 ? -3.484 15.799 -0.460 1.00 94.12 434 LYS A CA 1
ATOM 3470 C C . LYS A 1 434 ? -2.451 16.919 -0.331 1.00 94.12 434 LYS A C 1
ATOM 3472 O O . LYS A 1 434 ? -1.459 16.914 -1.052 1.00 94.12 434 LYS A O 1
ATOM 3477 N N . TYR A 1 435 ? -2.707 17.868 0.562 1.00 95.88 435 TYR A N 1
ATOM 3478 C CA . TYR A 1 435 ? -1.913 19.041 0.912 1.00 95.88 435 TYR A CA 1
ATOM 3479 C C . TYR A 1 435 ? -0.864 18.768 1.987 1.00 95.88 435 TYR A C 1
ATOM 3481 O O . TYR A 1 435 ? -0.057 19.642 2.282 1.00 95.88 435 TYR A O 1
ATOM 3489 N N . GLY A 1 436 ? -0.836 17.568 2.555 1.00 94.88 436 GLY A N 1
ATOM 3490 C CA . GLY A 1 436 ? 0.228 17.190 3.462 1.00 94.88 436 GLY A CA 1
ATOM 3491 C C . GLY A 1 436 ? 0.196 15.723 3.836 1.00 94.88 436 GLY A C 1
ATOM 3492 O O . GLY A 1 436 ? -0.787 15.019 3.598 1.00 94.88 436 GLY A O 1
ATOM 3493 N N . TYR A 1 437 ? 1.291 15.293 4.447 1.00 95.94 437 TYR A N 1
ATOM 3494 C CA . TYR A 1 437 ? 1.405 13.991 5.078 1.00 95.94 437 TYR A CA 1
ATOM 3495 C C . TYR A 1 437 ? 1.728 14.130 6.559 1.00 95.94 437 TYR A C 1
ATOM 3497 O O . TYR A 1 437 ? 2.437 15.058 6.956 1.00 95.94 437 TYR A O 1
ATOM 3505 N N .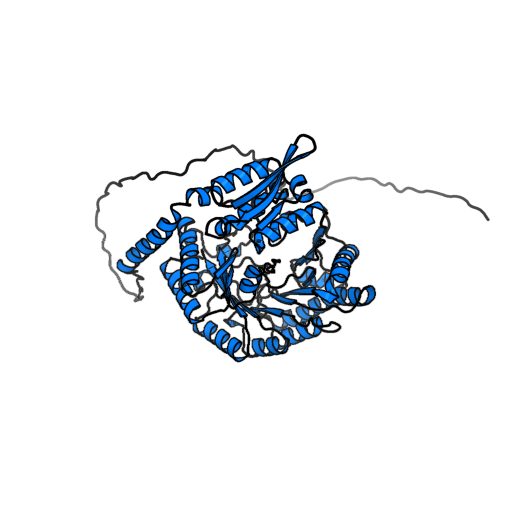 ALA A 1 438 ? 1.312 13.141 7.341 1.00 95.88 438 ALA A N 1
ATOM 3506 C CA . ALA A 1 438 ? 1.729 12.985 8.726 1.00 95.88 438 ALA A CA 1
ATOM 3507 C C . ALA A 1 438 ? 1.969 11.508 9.047 1.00 95.88 438 ALA A C 1
ATOM 3509 O O . ALA A 1 438 ? 1.270 10.636 8.535 1.00 95.88 438 ALA A O 1
ATOM 3510 N N . GLN A 1 439 ? 2.975 11.223 9.869 1.00 96.31 439 GLN A N 1
ATOM 3511 C CA . GLN A 1 439 ? 3.301 9.886 10.351 1.00 96.31 439 GLN A CA 1
ATOM 3512 C C . GLN A 1 439 ? 3.189 9.834 11.873 1.00 96.31 439 GLN A C 1
ATOM 3514 O O . GLN A 1 439 ? 3.759 10.679 12.571 1.00 96.31 439 GLN A O 1
ATOM 3519 N N . ASN A 1 440 ? 2.526 8.788 12.355 1.00 97.75 440 ASN A N 1
ATOM 3520 C CA . ASN A 1 440 ? 2.376 8.493 13.768 1.00 97.75 440 ASN A CA 1
ATOM 3521 C C . ASN A 1 440 ? 3.650 7.906 14.397 1.00 97.75 440 ASN A C 1
ATOM 3523 O O . ASN A 1 440 ? 4.495 7.306 13.719 1.00 97.75 440 ASN A O 1
ATOM 3527 N N . GLU A 1 441 ? 3.748 8.032 15.721 1.00 97.31 441 GLU A N 1
ATOM 3528 C CA . GLU A 1 441 ? 4.732 7.383 16.594 1.00 97.31 441 GLU A CA 1
ATOM 3529 C C . GLU A 1 441 ? 4.970 5.920 16.203 1.00 97.31 441 GLU A C 1
ATOM 3531 O O . GLU A 1 441 ? 4.036 5.134 16.047 1.00 97.31 441 GLU A O 1
ATOM 3536 N N . LYS A 1 442 ? 6.240 5.522 16.071 1.00 95.50 442 LYS A N 1
ATOM 3537 C CA . LYS A 1 442 ? 6.622 4.156 15.652 1.00 95.50 442 LYS A CA 1
ATOM 3538 C C . LYS A 1 442 ? 6.768 3.175 16.811 1.00 95.50 442 LYS A C 1
ATOM 3540 O O . LYS A 1 442 ? 7.003 1.990 16.580 1.00 95.50 442 LYS A O 1
ATOM 3545 N N . ASN A 1 443 ? 6.671 3.656 18.044 1.00 96.50 443 ASN A N 1
ATOM 3546 C CA . ASN A 1 443 ? 6.700 2.837 19.243 1.00 96.50 443 ASN A CA 1
ATOM 3547 C C . ASN A 1 443 ? 5.299 2.794 19.853 1.00 96.50 443 ASN A C 1
ATOM 3549 O O . ASN A 1 443 ? 4.703 3.842 20.074 1.00 96.50 443 ASN A O 1
ATOM 3553 N N . VAL A 1 444 ? 4.792 1.596 20.160 1.00 97.75 444 VAL A N 1
ATOM 3554 C CA . VAL A 1 444 ? 3.451 1.427 20.746 1.00 97.75 444 VAL A CA 1
ATOM 3555 C C . VAL A 1 444 ? 3.297 2.202 22.056 1.00 97.75 444 VAL A C 1
ATOM 3557 O O . VAL A 1 444 ? 2.256 2.803 22.272 1.00 97.75 444 VAL A O 1
ATOM 3560 N N . LYS A 1 445 ? 4.320 2.235 22.921 1.00 97.88 445 LYS A N 1
ATOM 3561 C CA . LYS A 1 445 ? 4.229 2.924 24.218 1.00 97.88 445 LYS A CA 1
ATOM 3562 C C . LYS A 1 445 ? 4.115 4.436 24.053 1.00 97.88 445 LYS A C 1
ATOM 3564 O O . LYS A 1 445 ? 3.275 5.049 24.702 1.00 97.88 445 LYS A O 1
ATOM 3569 N N . ASP A 1 446 ? 4.950 5.015 23.194 1.00 97.94 446 ASP A N 1
ATOM 3570 C CA . ASP A 1 446 ? 4.944 6.459 22.943 1.00 97.94 446 ASP A CA 1
ATOM 3571 C C . ASP A 1 446 ? 3.661 6.873 22.209 1.00 97.94 446 ASP A C 1
ATOM 3573 O O . ASP A 1 446 ? 3.027 7.851 22.595 1.00 97.94 446 ASP A O 1
ATOM 3577 N N . TYR A 1 447 ? 3.220 6.064 21.238 1.00 98.62 447 TYR A N 1
ATOM 3578 C CA . TYR A 1 447 ? 1.922 6.199 20.571 1.00 98.62 447 TYR A CA 1
ATOM 3579 C C . TYR A 1 447 ? 0.768 6.245 21.581 1.00 98.62 447 TYR A C 1
ATOM 3581 O O . TYR A 1 447 ? 0.035 7.231 21.629 1.00 98.62 447 TYR A O 1
ATOM 3589 N N . THR A 1 448 ? 0.649 5.217 22.428 1.00 98.56 448 THR A N 1
ATOM 3590 C CA . THR A 1 448 ? -0.422 5.123 23.426 1.00 98.56 448 THR A CA 1
ATOM 3591 C C . THR A 1 448 ? -0.395 6.301 24.387 1.00 98.56 448 THR A C 1
ATOM 3593 O O . THR A 1 448 ? -1.423 6.940 24.584 1.00 98.56 448 THR A O 1
ATOM 3596 N N . LYS A 1 449 ? 0.781 6.661 24.909 1.00 98.44 449 LYS A N 1
ATOM 3597 C CA . LYS A 1 449 ? 0.925 7.777 25.849 1.00 98.44 449 LYS A CA 1
ATOM 3598 C C . LYS A 1 449 ? 0.408 9.101 25.277 1.00 98.44 449 LYS A C 1
ATOM 3600 O O . LYS A 1 449 ? -0.232 9.860 25.998 1.00 98.44 449 LYS A O 1
ATOM 3605 N N . ARG A 1 450 ? 0.705 9.407 24.010 1.00 97.94 450 ARG A N 1
ATOM 3606 C CA . ARG A 1 450 ? 0.274 10.672 23.387 1.00 97.94 450 ARG A CA 1
ATOM 3607 C C . ARG A 1 450 ? -1.235 10.699 23.170 1.00 97.94 450 ARG A C 1
ATOM 3609 O O . ARG A 1 450 ? -1.887 11.658 23.573 1.00 97.94 450 ARG A O 1
ATOM 3616 N N . VAL A 1 451 ? -1.799 9.606 22.659 1.00 98.56 451 VAL A N 1
ATOM 3617 C CA . VAL A 1 451 ? -3.250 9.495 22.455 1.00 98.56 451 VAL A CA 1
ATOM 3618 C C . VAL A 1 451 ? -4.017 9.553 23.781 1.00 98.56 451 VAL A C 1
ATOM 3620 O O . VAL A 1 451 ? -5.049 10.213 23.868 1.00 98.56 451 VAL A O 1
ATOM 3623 N N . GLU A 1 452 ? -3.510 8.923 24.843 1.00 97.75 452 GLU A N 1
ATOM 3624 C CA . GLU A 1 452 ? -4.114 8.990 26.183 1.00 97.75 452 GLU A CA 1
ATOM 3625 C C . GLU A 1 452 ? -4.140 10.409 26.766 1.00 97.75 452 GLU A C 1
ATOM 3627 O O . GLU A 1 452 ? -5.046 10.729 27.536 1.00 97.75 452 GLU A O 1
ATOM 3632 N N . ASN A 1 453 ? -3.204 11.269 26.361 1.00 97.69 453 ASN A N 1
ATOM 3633 C CA . ASN A 1 453 ? -3.183 12.686 26.726 1.00 97.69 453 ASN A CA 1
ATOM 3634 C C . ASN A 1 453 ? -4.111 13.556 25.855 1.00 97.69 453 ASN A C 1
ATOM 3636 O O . ASN A 1 453 ? -4.155 14.770 26.047 1.00 97.69 453 ASN A O 1
ATOM 3640 N N . GLY A 1 454 ? -4.846 12.969 24.904 1.00 97.25 454 GLY A N 1
ATOM 3641 C CA . GLY A 1 454 ? -5.681 13.706 23.950 1.00 97.25 454 GLY A CA 1
ATOM 3642 C C . GLY A 1 454 ? -4.886 14.376 22.825 1.00 97.25 454 GLY A C 1
ATOM 3643 O O . GLY A 1 454 ? -5.391 15.305 22.194 1.00 97.25 454 GLY A O 1
ATOM 3644 N N . GLU A 1 455 ? -3.653 13.926 22.581 1.00 97.44 455 GLU A N 1
ATOM 3645 C CA . GLU A 1 455 ? -2.774 14.447 21.534 1.00 97.44 455 GLU A CA 1
ATOM 3646 C C . GLU A 1 455 ? -2.721 13.495 20.333 1.00 97.44 455 GLU A C 1
ATOM 3648 O O . GLU A 1 455 ? -2.578 12.278 20.485 1.00 97.44 455 GLU A O 1
ATOM 3653 N N . LEU A 1 456 ? -2.730 14.048 19.119 1.00 98.00 456 LEU A N 1
ATOM 3654 C CA . LEU A 1 456 ? -2.381 13.287 17.925 1.00 98.00 456 LEU A CA 1
ATOM 3655 C C . LEU A 1 456 ? -0.905 12.844 17.998 1.00 98.00 456 LEU A C 1
ATOM 3657 O O . LEU A 1 456 ? -0.020 13.678 18.227 1.00 98.00 456 LEU A O 1
ATOM 3661 N N . PRO A 1 457 ? -0.593 11.557 17.760 1.00 97.00 457 PRO A N 1
ATOM 3662 C CA . PRO A 1 457 ? 0.737 10.994 17.991 1.00 97.00 457 PRO A CA 1
ATOM 3663 C C . PRO A 1 457 ? 1.704 11.279 16.826 1.00 97.00 457 PRO A C 1
ATOM 3665 O O . PRO A 1 457 ? 2.376 10.377 16.334 1.00 97.00 457 PRO A O 1
ATOM 3668 N N . LEU A 1 458 ? 1.785 12.523 16.351 1.00 95.50 458 LEU A N 1
ATOM 3669 C CA . LEU A 1 458 ? 2.530 12.896 15.143 1.00 95.50 458 LEU A CA 1
ATOM 3670 C C . LEU A 1 458 ? 4.032 13.048 15.429 1.00 95.50 458 LEU A C 1
ATOM 3672 O O . LEU A 1 458 ? 4.426 13.848 16.280 1.00 95.50 458 LEU A O 1
ATOM 3676 N N . ILE A 1 459 ? 4.882 12.332 14.685 1.00 93.31 459 ILE A N 1
ATOM 3677 C CA . ILE A 1 459 ? 6.357 12.427 14.800 1.00 93.31 459 ILE A CA 1
ATOM 3678 C C . ILE A 1 459 ? 7.034 13.091 13.614 1.00 93.31 459 ILE A C 1
ATOM 3680 O O . ILE A 1 459 ? 8.182 13.521 13.708 1.00 93.31 459 ILE A O 1
ATOM 3684 N N . LYS A 1 460 ? 6.365 13.103 12.464 1.00 91.12 460 LYS A N 1
ATOM 3685 C CA . LYS A 1 460 ? 6.937 13.563 11.203 1.00 91.12 460 LYS A CA 1
ATOM 3686 C C . LYS A 1 460 ? 5.815 13.947 10.255 1.00 91.12 460 LYS A C 1
ATOM 3688 O O . LYS A 1 460 ? 4.762 13.318 10.277 1.00 91.12 460 LYS A O 1
ATOM 3693 N N . GLY A 1 461 ? 6.053 14.919 9.389 1.00 92.62 461 GLY A N 1
ATOM 3694 C CA . GLY A 1 461 ? 5.105 15.285 8.348 1.00 92.62 461 GLY A CA 1
ATOM 3695 C C . GLY A 1 461 ? 5.753 16.109 7.249 1.00 92.62 461 GLY A C 1
ATOM 3696 O O . GLY A 1 461 ? 6.933 16.450 7.322 1.00 92.62 461 GLY A O 1
ATOM 3697 N N . HIS A 1 462 ? 4.974 16.404 6.218 1.00 93.25 462 HIS A N 1
ATOM 3698 C CA . HIS A 1 462 ? 5.378 17.289 5.130 1.00 93.25 462 HIS A CA 1
ATOM 3699 C C . HIS A 1 462 ? 4.162 18.067 4.651 1.00 93.25 462 HIS A C 1
ATOM 3701 O O . HIS A 1 462 ? 3.197 17.457 4.196 1.00 93.25 462 HIS A O 1
ATOM 3707 N N . GLU A 1 463 ? 4.212 19.392 4.742 1.00 93.19 463 GLU A N 1
ATOM 3708 C CA . GLU A 1 463 ? 3.226 20.269 4.115 1.00 93.19 463 GLU A CA 1
ATOM 3709 C C . GLU A 1 463 ? 3.604 20.492 2.647 1.00 93.19 463 GLU A C 1
ATOM 3711 O O . GLU A 1 463 ? 4.755 20.789 2.316 1.00 93.19 463 GLU A O 1
ATOM 3716 N N . MET A 1 464 ? 2.638 20.312 1.751 1.00 93.44 464 MET A N 1
ATOM 3717 C CA . MET A 1 464 ? 2.868 20.400 0.316 1.00 93.44 464 MET A CA 1
ATOM 3718 C C . MET A 1 464 ? 2.985 21.844 -0.136 1.00 93.44 464 MET A C 1
ATOM 3720 O O . MET A 1 464 ? 2.068 22.649 0.026 1.00 93.44 464 MET A O 1
ATOM 3724 N N . THR A 1 465 ? 4.072 22.142 -0.835 1.00 94.00 465 THR A N 1
ATOM 3725 C CA . THR A 1 465 ? 4.149 23.355 -1.647 1.00 94.00 465 THR A CA 1
ATOM 3726 C C . THR A 1 465 ? 3.337 23.198 -2.937 1.00 94.00 465 THR A C 1
ATOM 3728 O O . THR A 1 465 ? 2.994 22.088 -3.354 1.00 94.00 465 THR A O 1
ATOM 3731 N N . ARG A 1 466 ? 3.064 24.310 -3.632 1.00 95.06 466 ARG A N 1
ATOM 3732 C CA . ARG A 1 466 ? 2.459 24.261 -4.976 1.00 95.06 466 ARG A CA 1
ATOM 3733 C C . ARG A 1 466 ? 3.293 23.412 -5.942 1.00 95.06 466 ARG A C 1
ATOM 3735 O O . ARG A 1 466 ? 2.729 22.640 -6.711 1.00 95.06 466 ARG A O 1
ATOM 3742 N N . GLU A 1 467 ? 4.616 23.538 -5.875 1.00 95.00 467 GLU A N 1
ATOM 3743 C CA . GLU A 1 467 ? 5.549 22.743 -6.678 1.00 95.00 467 GLU A CA 1
ATOM 3744 C C . GLU A 1 467 ? 5.412 21.250 -6.358 1.00 95.00 467 GLU A C 1
ATOM 3746 O O . GLU A 1 467 ? 5.301 20.435 -7.274 1.00 95.00 467 GLU A O 1
ATOM 3751 N N . ASP A 1 468 ? 5.326 20.894 -5.069 1.00 94.75 468 ASP A N 1
ATOM 3752 C CA . ASP A 1 468 ? 5.156 19.501 -4.650 1.00 94.75 468 ASP A CA 1
ATOM 3753 C C . ASP A 1 468 ? 3.873 18.886 -5.221 1.00 94.75 468 ASP A C 1
ATOM 3755 O O . ASP A 1 468 ? 3.898 17.743 -5.673 1.00 94.75 468 ASP A O 1
ATOM 3759 N N . LEU A 1 469 ? 2.765 19.636 -5.254 1.00 95.88 469 LEU A N 1
ATOM 3760 C CA . LEU A 1 469 ? 1.493 19.166 -5.818 1.00 95.88 469 LEU A CA 1
ATOM 3761 C C . LEU A 1 469 ? 1.580 18.910 -7.329 1.00 95.88 469 LEU A C 1
ATOM 3763 O O . LEU A 1 469 ? 1.050 17.904 -7.808 1.00 95.88 469 LEU A O 1
ATOM 3767 N N . ILE A 1 470 ? 2.254 19.792 -8.074 1.00 96.50 470 ILE A N 1
ATOM 3768 C CA . ILE A 1 470 ? 2.440 19.658 -9.528 1.00 96.50 470 ILE A CA 1
ATOM 3769 C C . ILE A 1 470 ? 3.298 18.425 -9.838 1.00 96.50 470 ILE A C 1
ATOM 3771 O O . ILE A 1 470 ? 2.914 17.598 -10.668 1.00 96.50 470 ILE A O 1
ATOM 3775 N N . ILE A 1 471 ? 4.416 18.254 -9.125 1.00 95.81 471 ILE A N 1
ATOM 3776 C CA . ILE A 1 471 ? 5.301 17.098 -9.302 1.00 95.81 471 ILE A CA 1
ATOM 3777 C C . ILE A 1 471 ? 4.633 15.797 -8.831 1.00 95.81 471 ILE A C 1
ATOM 3779 O O . ILE A 1 471 ? 4.682 14.797 -9.549 1.00 95.81 471 ILE A O 1
ATOM 3783 N N . LYS A 1 472 ? 3.951 15.796 -7.672 1.00 95.38 472 LYS A N 1
ATOM 3784 C CA . LYS A 1 472 ? 3.186 14.635 -7.170 1.00 95.38 472 LYS A CA 1
ATOM 3785 C C . LYS A 1 472 ? 2.190 14.168 -8.223 1.00 95.38 472 LYS A C 1
ATOM 3787 O O . LYS A 1 472 ? 2.108 12.969 -8.482 1.00 95.38 472 LYS A O 1
ATOM 3792 N N . LYS A 1 473 ? 1.457 15.098 -8.846 1.00 95.00 473 LYS A N 1
ATOM 3793 C CA . LYS A 1 473 ? 0.518 14.775 -9.923 1.00 95.00 473 LYS A CA 1
ATOM 3794 C C . LYS A 1 473 ? 1.234 14.124 -11.108 1.00 95.00 473 LYS A C 1
ATOM 3796 O O . LYS A 1 473 ? 0.798 13.065 -11.535 1.00 95.00 473 LYS A O 1
ATOM 3801 N N . ALA A 1 474 ? 2.332 14.705 -11.591 1.00 95.38 474 ALA A N 1
ATOM 3802 C CA . ALA A 1 474 ? 3.085 14.158 -12.721 1.00 95.38 474 ALA A CA 1
ATOM 3803 C C . ALA A 1 474 ? 3.574 12.722 -12.463 1.00 95.38 474 ALA A C 1
ATOM 3805 O O . ALA A 1 474 ? 3.375 11.836 -13.290 1.00 95.38 474 ALA A O 1
ATOM 3806 N N . ILE A 1 475 ? 4.149 12.475 -11.283 1.00 95.12 475 ILE A N 1
ATOM 3807 C CA . ILE A 1 475 ? 4.625 11.146 -10.877 1.00 95.12 475 ILE A CA 1
ATOM 3808 C C . ILE A 1 475 ? 3.466 10.150 -10.764 1.00 95.12 475 ILE A C 1
ATOM 3810 O O . ILE A 1 475 ? 3.604 9.008 -11.196 1.00 95.12 475 ILE A O 1
ATOM 3814 N N . LEU A 1 476 ? 2.328 10.558 -10.193 1.00 93.44 476 LEU A N 1
ATOM 3815 C CA . LEU A 1 476 ? 1.150 9.693 -10.086 1.00 93.44 476 LEU A CA 1
ATOM 3816 C C . LEU A 1 476 ? 0.534 9.385 -11.453 1.00 93.44 476 LEU A C 1
ATOM 3818 O O . LEU A 1 476 ? 0.150 8.239 -11.675 1.00 93.44 476 LEU A O 1
ATOM 3822 N N . ASP A 1 477 ? 0.468 10.362 -12.358 1.00 92.69 477 ASP A N 1
ATOM 3823 C CA . ASP A 1 477 ? -0.030 10.166 -13.722 1.00 92.69 477 ASP A CA 1
ATOM 3824 C C . ASP A 1 477 ? 0.847 9.137 -14.458 1.00 92.69 477 ASP A C 1
ATOM 3826 O O . ASP A 1 477 ? 0.332 8.155 -14.994 1.00 92.69 477 ASP A O 1
ATOM 3830 N N . VAL A 1 478 ? 2.178 9.259 -14.368 1.00 92.31 478 VAL A N 1
ATOM 3831 C CA . VAL A 1 478 ? 3.104 8.246 -14.900 1.00 92.31 478 VAL A CA 1
ATOM 3832 C C . VAL A 1 478 ? 2.875 6.888 -14.233 1.00 92.31 478 VAL A C 1
ATOM 3834 O O . VAL A 1 478 ? 2.627 5.900 -14.920 1.00 92.31 478 VAL A O 1
ATOM 3837 N N . ALA A 1 479 ? 2.914 6.822 -12.901 1.00 91.19 479 ALA A N 1
ATOM 3838 C CA . ALA A 1 479 ? 2.852 5.561 -12.165 1.00 91.19 479 ALA A CA 1
ATOM 3839 C C . ALA A 1 479 ? 1.512 4.823 -12.314 1.00 91.19 479 ALA A C 1
ATOM 3841 O O . ALA A 1 479 ? 1.485 3.599 -12.193 1.00 91.19 479 ALA A O 1
ATOM 3842 N N . CYS A 1 480 ? 0.404 5.536 -12.523 1.00 89.88 480 CYS A N 1
ATOM 3843 C CA . CYS A 1 480 ? -0.936 4.944 -12.568 1.00 89.88 480 CYS A CA 1
ATOM 3844 C C . CYS A 1 480 ? -1.498 4.825 -13.987 1.00 89.88 480 CYS A C 1
ATOM 3846 O O . CYS A 1 480 ? -2.255 3.898 -14.258 1.00 89.88 480 CYS A O 1
ATOM 3848 N N . GLN A 1 481 ? -1.149 5.749 -14.884 1.00 88.25 481 GLN A N 1
ATOM 3849 C CA . GLN A 1 481 ? -1.713 5.820 -16.236 1.00 88.25 481 GLN A CA 1
ATOM 3850 C C . GLN A 1 481 ? -0.682 5.526 -17.326 1.00 88.25 481 GLN A C 1
ATOM 3852 O O . GLN A 1 481 ? -1.062 5.352 -18.481 1.00 88.25 481 GLN A O 1
ATOM 3857 N N . GLY A 1 482 ? 0.611 5.485 -16.987 1.00 88.88 482 GLY A N 1
ATOM 3858 C CA . GLY A 1 482 ? 1.682 5.330 -17.968 1.00 88.88 482 GLY A CA 1
ATOM 3859 C C . GLY A 1 482 ? 1.804 6.530 -18.904 1.00 88.88 482 GLY A C 1
ATOM 3860 O O . GLY A 1 482 ? 2.369 6.402 -19.979 1.00 88.88 482 GLY A O 1
ATOM 3861 N N . LYS A 1 483 ? 1.261 7.695 -18.546 1.00 90.88 483 LYS A N 1
ATOM 3862 C CA . LYS A 1 483 ? 1.343 8.905 -19.369 1.00 90.88 483 LYS A CA 1
ATOM 3863 C C . LYS A 1 483 ? 1.236 10.154 -18.517 1.00 90.88 483 LYS A C 1
ATOM 3865 O O . LYS A 1 483 ? 0.646 10.121 -17.443 1.00 90.88 483 LYS A O 1
ATOM 3870 N N . VAL A 1 484 ? 1.782 11.259 -19.003 1.00 93.25 484 VAL A N 1
ATOM 3871 C CA . VAL A 1 484 ? 1.704 12.559 -18.336 1.00 93.25 484 VAL A CA 1
ATOM 3872 C C . VAL A 1 484 ? 1.729 13.685 -19.358 1.00 93.25 484 VAL A C 1
ATOM 3874 O O . VAL A 1 484 ? 2.493 13.670 -20.321 1.00 93.25 484 VAL A O 1
ATOM 3877 N N . VAL A 1 485 ? 0.897 14.696 -19.121 1.00 93.50 485 VAL A N 1
ATOM 3878 C CA . VAL A 1 485 ? 0.925 15.936 -19.895 1.00 93.50 485 VAL A CA 1
ATOM 3879 C C . VAL A 1 485 ? 1.900 16.902 -19.232 1.00 93.50 485 VAL A C 1
ATOM 3881 O O . VAL A 1 485 ? 1.679 17.354 -18.102 1.00 93.50 485 VAL A O 1
ATOM 3884 N N . ILE A 1 486 ? 2.968 17.244 -19.948 1.00 91.88 486 ILE A N 1
ATOM 3885 C CA . ILE A 1 486 ? 3.923 18.279 -19.563 1.00 91.88 486 ILE A CA 1
ATOM 3886 C C . ILE A 1 486 ? 3.288 19.638 -19.840 1.00 91.88 486 ILE A C 1
ATOM 3888 O O . ILE A 1 486 ? 3.432 20.227 -20.909 1.00 91.88 486 ILE A O 1
ATOM 3892 N N . THR A 1 487 ? 2.529 20.105 -18.851 1.00 91.56 487 THR A N 1
ATOM 3893 C CA . THR A 1 487 ? 1.961 21.454 -18.845 1.00 91.56 487 THR A CA 1
ATOM 3894 C C . THR A 1 487 ? 3.055 22.504 -18.694 1.00 91.56 487 THR A C 1
ATOM 3896 O O . THR A 1 487 ? 4.129 22.229 -18.160 1.00 91.56 487 THR A O 1
ATOM 3899 N N . LYS A 1 488 ? 2.731 23.745 -19.056 1.00 87.81 488 LYS A N 1
ATOM 3900 C CA . LYS A 1 488 ? 3.590 24.908 -18.830 1.00 87.81 488 LYS A CA 1
ATOM 3901 C C . LYS A 1 488 ? 4.099 25.020 -17.390 1.00 87.81 488 LYS A C 1
ATOM 3903 O O . LYS A 1 488 ? 5.276 25.282 -17.185 1.00 87.81 488 LYS A O 1
ATOM 3908 N N . GLU A 1 489 ? 3.237 24.813 -16.391 1.00 91.00 489 GLU A N 1
ATOM 3909 C CA . GLU A 1 489 ? 3.642 24.898 -14.979 1.00 91.00 489 GLU A CA 1
ATOM 3910 C C . GLU A 1 489 ? 4.623 23.785 -14.601 1.00 91.00 489 GLU A C 1
ATOM 3912 O O . GLU A 1 489 ? 5.596 24.043 -13.900 1.00 91.00 489 GLU A O 1
ATOM 3917 N N . LEU A 1 490 ? 4.404 22.564 -15.100 1.00 92.56 490 LEU A N 1
ATOM 3918 C CA . LEU A 1 490 ? 5.318 21.449 -14.870 1.00 92.56 490 LEU A CA 1
ATOM 3919 C C . LEU A 1 490 ? 6.665 21.684 -15.565 1.00 92.56 490 LEU A C 1
ATOM 3921 O O . LEU A 1 490 ? 7.699 21.549 -14.921 1.00 92.56 490 LEU A O 1
ATOM 3925 N N . ALA A 1 491 ? 6.662 22.098 -16.835 1.00 89.50 491 ALA A N 1
ATOM 3926 C CA . ALA A 1 491 ? 7.875 22.350 -17.618 1.00 89.50 491 ALA A CA 1
ATOM 3927 C C . ALA A 1 491 ? 8.829 23.350 -16.941 1.00 89.50 491 ALA A C 1
ATOM 3929 O O . ALA A 1 491 ? 10.044 23.203 -17.043 1.00 89.50 491 ALA A O 1
ATOM 3930 N N . GLN A 1 492 ? 8.290 24.338 -16.217 1.00 88.56 492 GLN A N 1
ATOM 3931 C CA . GLN A 1 492 ? 9.079 25.325 -15.471 1.00 88.56 492 GLN A CA 1
ATOM 3932 C C . GLN A 1 492 ? 9.782 24.765 -14.230 1.00 88.56 492 GLN A C 1
ATOM 3934 O O . GLN A 1 492 ? 10.754 25.357 -13.767 1.00 88.56 492 GLN A O 1
ATOM 3939 N N . LEU A 1 493 ? 9.286 23.660 -13.673 1.00 90.81 493 LEU A N 1
ATOM 3940 C CA . LEU A 1 493 ? 9.869 23.006 -12.499 1.00 90.81 493 LEU A CA 1
ATOM 3941 C C . LEU A 1 493 ? 10.900 21.937 -12.878 1.00 90.81 493 LEU A C 1
ATOM 3943 O O . LEU A 1 493 ? 11.622 21.445 -12.007 1.00 90.81 493 LEU A O 1
ATOM 3947 N N . LEU A 1 494 ? 10.959 21.561 -14.158 1.00 89.31 494 LEU A N 1
ATOM 3948 C CA . LEU A 1 494 ? 11.838 20.511 -14.651 1.00 89.31 494 LEU A CA 1
ATOM 3949 C C . LEU A 1 494 ? 13.230 21.076 -14.994 1.00 89.31 494 LEU A C 1
ATOM 3951 O O . LEU A 1 494 ? 13.318 22.080 -15.703 1.00 89.31 494 LEU A O 1
ATOM 3955 N N . PRO A 1 495 ? 14.323 20.456 -14.508 1.00 87.69 495 PRO A N 1
ATOM 3956 C CA . PRO A 1 495 ? 15.686 20.905 -14.810 1.00 87.69 495 PRO A CA 1
ATOM 3957 C C . PRO A 1 495 ? 16.078 20.676 -16.274 1.00 87.69 495 PRO A C 1
ATOM 3959 O O . PRO A 1 495 ? 15.488 19.837 -16.946 1.00 87.69 495 PRO A O 1
ATOM 3962 N N . ASP A 1 496 ? 17.150 21.315 -16.746 1.00 85.31 496 ASP A N 1
ATOM 3963 C CA . ASP A 1 496 ? 17.636 21.113 -18.120 1.00 85.31 496 ASP A CA 1
ATOM 3964 C C . ASP A 1 496 ? 18.061 19.642 -18.364 1.00 85.31 496 ASP A C 1
ATOM 3966 O O . ASP A 1 496 ? 17.816 19.093 -19.440 1.00 85.31 496 ASP A O 1
ATOM 3970 N N . GLU A 1 497 ? 18.594 18.946 -17.348 1.00 88.50 497 GLU A N 1
ATOM 3971 C CA . GLU A 1 497 ? 18.981 17.530 -17.458 1.00 88.50 497 GLU A CA 1
ATOM 3972 C C . GLU A 1 497 ? 17.778 16.597 -17.648 1.00 88.50 497 GLU A C 1
ATOM 3974 O O . GLU A 1 497 ? 17.940 15.512 -18.196 1.00 88.50 497 GLU A O 1
ATOM 3979 N N . PHE A 1 498 ? 16.565 17.008 -17.240 1.00 90.69 498 PHE A N 1
ATOM 3980 C CA . PHE A 1 498 ? 15.352 16.226 -17.516 1.00 90.69 498 PHE A CA 1
ATOM 3981 C C . PHE A 1 498 ? 15.191 15.992 -19.018 1.00 90.69 498 PHE A C 1
ATOM 3983 O O . PHE A 1 498 ? 14.889 14.882 -19.438 1.00 90.69 498 PHE A O 1
ATOM 3990 N N . TYR A 1 499 ? 15.417 17.023 -19.835 1.00 87.44 499 TYR A N 1
ATOM 3991 C CA . TYR A 1 499 ? 15.226 16.932 -21.281 1.00 87.44 499 TYR A CA 1
ATOM 3992 C C . TYR A 1 499 ? 16.310 16.085 -21.958 1.00 87.44 499 TYR A C 1
ATOM 3994 O O . TYR A 1 499 ? 16.030 15.429 -22.961 1.00 87.44 499 TYR A O 1
ATOM 4002 N N . VAL A 1 500 ? 17.524 16.062 -21.396 1.00 89.75 500 VAL A N 1
ATOM 4003 C CA . VAL A 1 500 ? 18.607 15.174 -21.845 1.00 89.75 500 VAL A CA 1
ATOM 4004 C C . VAL A 1 500 ? 18.237 13.719 -21.564 1.00 89.75 500 VAL A C 1
ATOM 4006 O O . VAL A 1 500 ? 18.187 12.915 -22.491 1.00 89.75 500 VAL A O 1
ATOM 4009 N N . GLU A 1 501 ? 17.885 13.403 -20.316 1.00 91.69 501 GLU A N 1
ATOM 4010 C CA . GLU A 1 501 ? 17.489 12.051 -19.901 1.00 91.69 501 GLU A CA 1
ATOM 4011 C C . GLU A 1 501 ? 16.224 11.574 -20.633 1.00 91.69 501 GLU A C 1
ATOM 4013 O O . GLU A 1 501 ? 16.130 10.412 -21.023 1.00 91.69 501 GLU A O 1
ATOM 4018 N N . LEU A 1 502 ? 15.261 12.471 -20.867 1.00 91.12 502 LEU A N 1
ATOM 4019 C CA . LEU A 1 502 ? 14.056 12.182 -21.639 1.00 91.12 502 LEU A CA 1
ATOM 4020 C C . LEU A 1 502 ? 14.393 11.806 -23.086 1.00 91.12 502 LEU A C 1
ATOM 4022 O O . LEU A 1 502 ? 13.822 10.858 -23.628 1.00 91.12 502 LEU A O 1
ATOM 4026 N N . LYS A 1 503 ? 15.306 12.548 -23.723 1.00 90.56 503 LYS A N 1
ATOM 4027 C CA . LYS A 1 503 ? 15.747 12.250 -25.087 1.00 90.56 503 LYS A CA 1
ATOM 4028 C C . LYS A 1 503 ? 16.438 10.887 -25.151 1.00 90.56 503 LYS A C 1
ATOM 4030 O O . LYS A 1 503 ? 16.111 10.111 -26.042 1.00 90.56 503 LYS A O 1
ATOM 4035 N N . GLU A 1 504 ? 17.316 10.583 -24.196 1.00 93.25 504 GLU A N 1
ATOM 4036 C CA . GLU A 1 504 ? 17.958 9.266 -24.097 1.00 93.25 504 GLU A CA 1
ATOM 4037 C C . GLU A 1 504 ? 16.924 8.145 -23.948 1.00 93.25 504 GLU A C 1
ATOM 4039 O O . GLU A 1 504 ? 16.912 7.216 -24.748 1.00 93.25 504 GLU A O 1
ATOM 4044 N N . MET A 1 505 ? 15.993 8.263 -22.992 1.00 93.19 505 MET A N 1
ATOM 4045 C CA . MET A 1 505 ? 14.947 7.252 -22.784 1.00 93.19 505 MET A CA 1
ATOM 4046 C C . MET A 1 505 ? 14.035 7.080 -24.007 1.00 93.19 505 MET A C 1
ATOM 4048 O O . MET A 1 505 ? 13.492 5.996 -24.217 1.00 93.19 505 MET A O 1
ATOM 4052 N N . LYS A 1 506 ? 13.851 8.130 -24.818 1.00 91.94 506 LYS A N 1
ATOM 4053 C CA . LYS A 1 506 ? 13.124 8.047 -26.091 1.00 91.94 506 LYS A CA 1
ATOM 4054 C C . LYS A 1 506 ? 13.917 7.287 -27.154 1.00 91.94 506 LYS A C 1
ATOM 4056 O O . LYS A 1 506 ? 13.345 6.458 -27.853 1.00 91.94 506 LYS A O 1
ATOM 4061 N N . GLU A 1 507 ? 15.213 7.559 -27.285 1.00 92.06 507 GLU A N 1
ATOM 4062 C CA . GLU A 1 507 ? 16.105 6.843 -28.212 1.00 92.06 507 GLU A CA 1
ATOM 4063 C C . GLU A 1 507 ? 16.262 5.361 -27.825 1.00 92.06 507 GLU A C 1
ATOM 4065 O O . GLU A 1 507 ? 16.376 4.506 -28.699 1.00 92.06 507 GLU A O 1
ATOM 4070 N N . GLU A 1 508 ? 16.182 5.054 -26.531 1.00 91.06 508 GLU A N 1
ATOM 4071 C CA . GLU A 1 508 ? 16.214 3.696 -25.970 1.00 91.06 508 GLU A CA 1
ATOM 4072 C C . GLU A 1 508 ? 14.851 2.978 -26.003 1.00 91.06 508 GLU A C 1
ATOM 4074 O O . GLU A 1 508 ? 14.750 1.832 -25.570 1.00 91.06 508 GLU A O 1
ATOM 4079 N N . GLY A 1 509 ? 13.793 3.630 -26.503 1.00 90.06 509 GLY A N 1
ATOM 4080 C CA . GLY A 1 509 ? 12.462 3.026 -26.631 1.00 90.06 509 GLY A CA 1
ATOM 4081 C C . GLY A 1 509 ? 11.749 2.772 -25.297 1.00 90.06 509 GLY A C 1
ATOM 4082 O O . GLY A 1 509 ? 10.883 1.907 -25.215 1.00 90.06 509 GLY A O 1
ATOM 4083 N N . ILE A 1 510 ? 12.097 3.499 -24.233 1.00 91.06 510 ILE A N 1
ATOM 4084 C CA . ILE A 1 510 ? 11.423 3.406 -22.924 1.00 91.06 510 ILE A CA 1
ATOM 4085 C C . ILE A 1 510 ? 10.167 4.289 -22.902 1.00 91.06 510 ILE A C 1
ATOM 4087 O O . ILE A 1 510 ? 9.154 3.943 -22.284 1.00 91.06 510 ILE A O 1
ATOM 4091 N N . VAL A 1 511 ? 10.227 5.441 -23.573 1.00 93.44 511 VAL A N 1
ATOM 4092 C CA . VAL A 1 511 ? 9.139 6.425 -23.628 1.00 93.44 511 VAL A CA 1
ATOM 4093 C C . VAL A 1 511 ? 8.939 6.960 -25.040 1.00 93.44 511 VAL A C 1
ATOM 4095 O O . VAL A 1 511 ? 9.876 7.076 -25.826 1.00 93.44 511 VAL A O 1
ATOM 4098 N N . GLU A 1 512 ? 7.718 7.385 -25.326 1.00 92.06 512 GLU A N 1
ATOM 4099 C CA . GLU A 1 512 ? 7.392 8.239 -26.457 1.00 92.06 512 GLU A CA 1
ATOM 4100 C C . GLU A 1 512 ? 7.032 9.637 -25.966 1.00 92.06 512 GLU A C 1
ATOM 4102 O O . GLU A 1 512 ? 6.435 9.831 -24.908 1.00 92.06 512 GLU A O 1
ATOM 4107 N N . PHE A 1 513 ? 7.398 10.643 -26.753 1.00 88.50 513 PHE A N 1
ATOM 4108 C CA . PHE A 1 513 ? 7.067 12.028 -26.456 1.00 88.50 513 PHE A CA 1
ATOM 4109 C C . PHE A 1 513 ? 6.609 12.740 -27.719 1.00 88.50 513 PHE A C 1
ATOM 4111 O O . PHE A 1 513 ? 7.331 12.740 -28.731 1.00 88.50 513 PHE A O 1
ATOM 4118 N N . SER A 1 514 ? 5.444 13.377 -27.618 1.00 85.69 514 SER A N 1
ATOM 4119 C CA . SER A 1 514 ? 4.877 14.272 -28.621 1.00 85.69 514 SER A CA 1
ATOM 4120 C C . SER A 1 514 ? 4.775 15.672 -28.024 1.00 85.69 514 SER A C 1
ATOM 4122 O O . SER A 1 514 ? 4.166 15.866 -26.979 1.00 85.69 514 SER A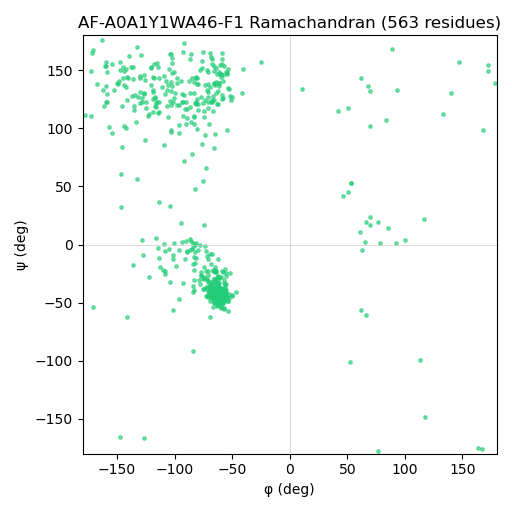 O 1
ATOM 4124 N N . GLY A 1 515 ? 5.406 16.661 -28.651 1.00 79.62 515 GLY A N 1
ATOM 4125 C CA . GLY A 1 515 ? 5.430 18.011 -28.101 1.00 79.62 515 GLY A CA 1
ATOM 4126 C C . GLY A 1 515 ? 6.025 19.029 -29.053 1.00 79.62 515 GLY A C 1
ATOM 4127 O O . GLY A 1 515 ? 6.670 18.674 -30.041 1.00 79.62 515 GLY A O 1
ATOM 4128 N N . SER A 1 516 ? 5.785 20.299 -28.749 1.00 74.75 516 SER A N 1
ATOM 4129 C CA . SER A 1 516 ? 6.330 21.431 -29.496 1.00 74.75 516 SER A CA 1
ATOM 4130 C C . SER A 1 516 ? 7.319 22.203 -28.623 1.00 74.75 516 SER A C 1
ATOM 4132 O O . SER A 1 516 ? 7.090 22.337 -27.418 1.00 74.75 516 SER A O 1
ATOM 4134 N N . PRO A 1 517 ? 8.417 22.720 -29.199 1.00 75.69 517 PRO A N 1
ATOM 4135 C CA . PRO A 1 517 ? 9.302 23.621 -28.482 1.00 75.69 517 PRO A CA 1
ATOM 4136 C C . PRO A 1 517 ? 8.576 24.931 -28.165 1.00 75.69 517 PRO A C 1
ATOM 4138 O O . PRO A 1 517 ? 7.879 25.493 -29.011 1.00 75.69 517 PRO A O 1
ATOM 4141 N N . VAL A 1 518 ? 8.773 25.431 -26.951 1.00 70.88 518 VAL A N 1
ATOM 4142 C CA . VAL A 1 518 ? 8.248 26.712 -26.477 1.00 70.88 518 VAL A CA 1
ATOM 4143 C C . VAL A 1 518 ? 9.407 27.511 -25.890 1.00 70.88 518 VAL A C 1
ATOM 4145 O O . VAL A 1 518 ? 10.118 27.026 -25.016 1.00 70.88 518 VAL A O 1
ATOM 4148 N N . THR A 1 519 ? 9.612 28.741 -26.363 1.00 73.12 519 THR A N 1
ATOM 4149 C CA . THR A 1 519 ? 10.677 29.622 -25.856 1.00 73.12 519 THR A CA 1
ATOM 4150 C C . THR A 1 519 ? 10.156 30.496 -24.718 1.00 73.12 519 THR A C 1
ATOM 4152 O O . THR A 1 519 ? 9.140 31.178 -24.879 1.00 73.12 519 THR A O 1
ATOM 4155 N N . ARG A 1 520 ? 10.858 30.524 -23.579 1.00 66.06 520 ARG A N 1
ATOM 4156 C CA . ARG A 1 520 ? 10.560 31.412 -22.447 1.00 66.06 520 ARG A CA 1
ATOM 4157 C C . ARG A 1 520 ? 11.816 31.723 -21.634 1.00 66.06 520 ARG A C 1
ATOM 4159 O O . ARG A 1 520 ? 12.550 30.806 -21.291 1.00 66.06 520 ARG A O 1
ATOM 4166 N N . ASP A 1 521 ? 12.031 32.999 -21.307 1.00 71.38 521 ASP A N 1
ATOM 4167 C CA . ASP A 1 521 ? 13.179 33.476 -20.514 1.00 71.38 521 ASP A CA 1
ATOM 4168 C C . ASP A 1 521 ? 14.528 32.948 -21.057 1.00 71.38 521 ASP A C 1
ATOM 4170 O O . ASP A 1 521 ? 15.351 32.414 -20.319 1.00 71.38 521 ASP A O 1
ATOM 4174 N N . ASP A 1 522 ? 14.699 33.023 -22.385 1.00 72.56 522 ASP A N 1
ATOM 4175 C CA . ASP A 1 522 ? 15.842 32.499 -23.157 1.00 72.56 522 ASP A CA 1
ATOM 4176 C C . ASP A 1 522 ? 16.067 30.972 -23.086 1.00 72.56 522 ASP A C 1
ATOM 4178 O O . ASP A 1 522 ? 17.062 30.461 -23.605 1.00 72.56 522 ASP A O 1
ATOM 4182 N N . LYS A 1 523 ? 15.118 30.211 -22.524 1.00 70.00 523 LYS A N 1
ATOM 4183 C CA . LYS A 1 523 ? 15.114 28.741 -22.522 1.00 70.00 523 LYS A CA 1
ATOM 4184 C C . LYS A 1 523 ? 14.093 28.173 -23.505 1.00 70.00 523 LYS A C 1
ATOM 4186 O O . LYS A 1 523 ? 12.955 28.632 -23.570 1.00 70.00 523 LYS A O 1
ATOM 4191 N N . VAL A 1 524 ? 14.484 27.138 -24.248 1.00 73.19 524 VAL A N 1
ATOM 4192 C CA . VAL A 1 524 ? 13.567 26.330 -25.068 1.00 73.19 524 VAL A CA 1
ATOM 4193 C C . VAL A 1 524 ? 13.113 25.138 -24.231 1.00 73.19 524 VAL A C 1
ATOM 4195 O O . VAL A 1 524 ? 13.912 24.259 -23.922 1.00 73.19 524 VAL A O 1
ATOM 4198 N N . LEU A 1 525 ? 11.840 25.127 -23.851 1.00 78.50 525 LEU A N 1
ATOM 4199 C CA . LEU A 1 525 ? 11.192 24.047 -23.109 1.00 78.50 525 LEU A CA 1
ATOM 4200 C C . LEU A 1 525 ? 10.342 23.198 -24.059 1.00 78.50 525 LEU A C 1
ATOM 4202 O O . LEU A 1 525 ? 9.964 23.652 -25.138 1.00 78.50 525 LEU A O 1
ATOM 4206 N N . LEU A 1 526 ? 10.020 21.971 -23.656 1.00 73.62 526 LEU A N 1
ATOM 4207 C CA . LEU A 1 526 ? 9.088 21.114 -24.389 1.00 73.62 526 LEU A CA 1
ATOM 4208 C C . LEU A 1 526 ? 7.764 21.029 -23.627 1.00 73.62 526 LEU A C 1
ATOM 4210 O O . LEU A 1 526 ? 7.728 20.545 -22.497 1.00 73.62 526 LEU A O 1
ATOM 4214 N N . GLU A 1 527 ? 6.682 21.470 -24.265 1.00 82.12 527 GLU A N 1
ATOM 4215 C CA . GLU A 1 527 ? 5.313 21.203 -23.815 1.00 82.12 527 GLU A CA 1
ATOM 4216 C C . GLU A 1 527 ? 4.725 20.089 -24.681 1.00 82.12 527 GLU A C 1
ATOM 4218 O O . GLU A 1 527 ? 4.917 20.070 -25.903 1.00 82.12 527 GLU A O 1
ATOM 4223 N N . GLY A 1 528 ? 4.032 19.137 -24.060 1.00 85.31 528 GLY A N 1
ATOM 4224 C CA . GLY A 1 528 ? 3.556 17.969 -24.789 1.00 85.31 528 GLY A CA 1
ATOM 4225 C C . GLY A 1 528 ? 3.068 16.826 -23.918 1.00 85.31 528 GLY A C 1
ATOM 4226 O O . GLY A 1 528 ? 3.022 16.922 -22.692 1.00 85.31 528 GLY A O 1
ATOM 4227 N N . GLU A 1 529 ? 2.709 15.729 -24.566 1.00 86.94 529 GLU A N 1
ATOM 4228 C CA . GLU A 1 529 ? 2.320 14.485 -23.917 1.00 86.94 529 GLU A CA 1
ATOM 4229 C C . GLU A 1 529 ? 3.490 13.498 -23.959 1.00 86.94 529 GLU A C 1
ATOM 4231 O O . GLU A 1 529 ? 4.013 13.162 -25.029 1.00 86.94 529 GLU A O 1
ATOM 4236 N N . LEU A 1 530 ? 3.900 13.052 -22.771 1.00 84.38 530 LEU A N 1
ATOM 4237 C CA . LEU A 1 530 ? 4.800 11.926 -22.576 1.00 84.38 530 LEU A CA 1
ATOM 4238 C C . LEU A 1 530 ? 3.966 10.666 -22.361 1.00 84.38 530 LEU A C 1
ATOM 4240 O O . LEU A 1 530 ? 3.112 10.629 -21.472 1.00 84.38 530 LEU A O 1
ATOM 4244 N N . VAL A 1 531 ? 4.282 9.618 -23.106 1.00 82.31 531 VAL A N 1
ATOM 4245 C CA . VAL A 1 531 ? 3.709 8.287 -22.945 1.00 82.31 531 VAL A CA 1
ATOM 4246 C C . VAL A 1 531 ? 4.828 7.321 -22.573 1.00 82.31 531 VAL A C 1
ATOM 4248 O O . VAL A 1 531 ? 5.854 7.235 -23.240 1.00 82.31 531 VAL A O 1
ATOM 4251 N N . VAL A 1 532 ? 4.638 6.590 -21.484 1.00 79.19 532 VAL A N 1
ATOM 4252 C CA . VAL A 1 532 ? 5.480 5.461 -21.098 1.00 79.19 532 VAL A CA 1
ATOM 4253 C C . VAL A 1 532 ? 5.021 4.246 -21.880 1.00 79.19 532 VAL A C 1
ATOM 4255 O O . VAL A 1 532 ? 3.851 3.863 -21.819 1.00 79.19 532 VAL A O 1
ATOM 4258 N N . LEU A 1 533 ? 5.941 3.643 -22.626 1.00 73.50 533 LEU A N 1
ATOM 4259 C CA . LEU A 1 533 ? 5.598 2.562 -23.533 1.00 73.50 533 LEU A CA 1
ATOM 4260 C C . LEU A 1 533 ? 5.172 1.304 -22.764 1.00 73.50 533 LEU A C 1
ATOM 4262 O O . LEU A 1 533 ? 5.875 0.781 -21.900 1.00 73.50 533 LEU A O 1
ATOM 4266 N N . SER A 1 534 ? 3.956 0.841 -23.049 1.00 65.06 534 SER A N 1
ATOM 4267 C CA . SER A 1 534 ? 3.316 -0.258 -22.309 1.00 65.06 534 SER A CA 1
ATOM 4268 C C . SER A 1 534 ? 3.733 -1.657 -22.775 1.00 65.06 534 SER A C 1
ATOM 4270 O O . SER A 1 534 ? 3.415 -2.645 -22.116 1.00 65.06 534 SER A O 1
ATOM 4272 N N . ASP A 1 535 ? 4.433 -1.738 -23.901 1.00 63.78 535 ASP A N 1
ATOM 4273 C CA . ASP A 1 535 ? 4.719 -2.940 -24.685 1.00 63.78 535 ASP A CA 1
ATOM 4274 C C . ASP A 1 535 ? 5.796 -3.848 -24.077 1.00 63.78 535 ASP A C 1
ATOM 4276 O O . ASP A 1 535 ? 5.676 -5.062 -24.222 1.00 63.78 535 ASP A O 1
ATOM 4280 N N . TYR A 1 536 ? 6.769 -3.313 -23.331 1.00 72.75 536 TYR A N 1
ATOM 4281 C CA . TYR A 1 536 ? 7.614 -4.090 -22.404 1.00 72.75 536 TYR A CA 1
ATOM 4282 C C . TYR A 1 536 ? 8.492 -3.177 -21.534 1.00 72.75 536 TYR A C 1
ATOM 4284 O O . TYR A 1 536 ? 8.451 -3.239 -20.300 1.00 72.75 536 TYR A O 1
ATOM 4292 N N . LEU A 1 537 ? 9.257 -2.289 -22.179 1.00 82.62 537 LEU A N 1
ATOM 4293 C CA . LEU A 1 537 ? 10.318 -1.507 -21.537 1.00 82.62 537 LEU A CA 1
ATOM 4294 C C . LEU A 1 537 ? 9.765 -0.467 -20.564 1.00 82.62 537 LEU A C 1
ATOM 4296 O O . LEU A 1 537 ? 10.198 -0.415 -19.413 1.00 82.62 537 LEU A O 1
ATOM 4300 N N . GLY A 1 538 ? 8.771 0.324 -20.969 1.00 81.31 538 GLY A N 1
ATOM 4301 C CA . GLY A 1 538 ? 8.237 1.378 -20.106 1.00 81.31 538 GLY A CA 1
ATOM 4302 C C . GLY A 1 538 ? 7.589 0.844 -18.822 1.00 81.31 538 GLY A C 1
ATOM 4303 O O . GLY A 1 538 ? 7.666 1.495 -17.781 1.00 81.31 538 GLY A O 1
ATOM 4304 N N . THR A 1 539 ? 7.052 -0.382 -18.834 1.00 78.81 539 THR A N 1
ATOM 4305 C CA . THR A 1 539 ? 6.566 -1.043 -17.608 1.00 78.81 539 THR A CA 1
ATOM 4306 C C . THR A 1 539 ? 7.719 -1.451 -16.684 1.00 78.81 539 THR A C 1
ATOM 4308 O O . THR A 1 539 ? 7.628 -1.257 -15.471 1.00 78.81 539 THR A O 1
ATOM 4311 N N . ILE A 1 540 ? 8.820 -1.979 -17.235 1.00 83.56 540 ILE A N 1
ATOM 4312 C CA . ILE A 1 540 ? 10.007 -2.391 -16.461 1.00 83.56 540 ILE A CA 1
ATOM 4313 C C . ILE A 1 540 ? 10.672 -1.179 -15.803 1.00 83.56 540 ILE A C 1
ATOM 4315 O O . ILE A 1 540 ? 10.974 -1.206 -14.611 1.00 83.56 540 ILE A O 1
ATOM 4319 N N . PHE A 1 541 ? 10.866 -0.105 -16.565 1.00 89.69 541 PHE A N 1
ATOM 4320 C CA . PHE A 1 541 ? 11.589 1.089 -16.124 1.00 89.69 541 PHE A CA 1
ATOM 4321 C C . PHE A 1 541 ? 10.660 2.180 -15.569 1.00 89.69 541 PHE A C 1
ATOM 4323 O O . PHE A 1 541 ? 11.067 3.333 -15.429 1.00 89.69 541 PHE A O 1
ATOM 4330 N N . LEU A 1 542 ? 9.420 1.839 -15.197 1.00 90.81 542 LEU A N 1
ATOM 4331 C CA . LEU A 1 542 ? 8.405 2.798 -14.743 1.00 90.81 542 LEU A CA 1
ATOM 4332 C C . LEU A 1 542 ? 8.907 3.692 -13.597 1.00 90.81 542 LEU A C 1
ATOM 4334 O O . LEU A 1 542 ? 8.698 4.905 -13.600 1.00 90.81 542 LEU A O 1
ATOM 4338 N N . ARG A 1 543 ? 9.621 3.112 -12.621 1.00 91.81 543 ARG A N 1
ATOM 4339 C CA . ARG A 1 543 ? 10.194 3.874 -11.496 1.00 91.81 543 ARG A CA 1
ATOM 4340 C C . ARG A 1 543 ? 11.302 4.829 -11.937 1.00 91.81 543 ARG A C 1
ATOM 4342 O O . ARG A 1 543 ? 11.444 5.897 -11.341 1.00 91.81 543 ARG A O 1
ATOM 4349 N N . ASN A 1 544 ? 12.060 4.475 -12.973 1.00 93.12 544 ASN A N 1
ATOM 4350 C CA . ASN A 1 544 ? 13.072 5.344 -13.569 1.00 93.12 544 ASN A CA 1
ATOM 4351 C C . ASN A 1 544 ? 12.423 6.521 -14.299 1.00 93.12 544 ASN A C 1
ATOM 4353 O O . ASN A 1 544 ? 12.900 7.643 -14.146 1.00 93.12 544 ASN A O 1
ATOM 4357 N N . VAL A 1 545 ? 11.304 6.300 -14.997 1.00 93.81 545 VAL A N 1
ATOM 4358 C CA . VAL A 1 545 ? 10.541 7.397 -15.610 1.00 93.81 545 VAL A CA 1
ATOM 4359 C C . VAL A 1 545 ? 9.968 8.326 -14.538 1.00 93.81 545 VAL A C 1
ATOM 4361 O O . VAL A 1 545 ? 10.140 9.538 -14.631 1.00 93.81 545 VAL A O 1
ATOM 4364 N N . CYS A 1 546 ? 9.366 7.794 -13.466 1.00 94.06 546 CYS A N 1
ATOM 4365 C CA . CYS A 1 546 ? 8.900 8.614 -12.337 1.00 94.06 546 CYS A CA 1
ATOM 4366 C C . CYS A 1 546 ? 10.027 9.467 -11.732 1.00 94.06 546 CYS A C 1
ATOM 4368 O O . CYS A 1 546 ? 9.817 10.632 -11.399 1.00 94.06 546 CYS A O 1
ATOM 4370 N N . LYS A 1 547 ? 11.235 8.900 -11.627 1.00 93.19 547 LYS A N 1
ATOM 4371 C CA . LYS A 1 547 ? 12.423 9.589 -11.112 1.00 93.19 547 LYS A CA 1
ATOM 4372 C C . LYS A 1 547 ? 12.832 10.802 -11.951 1.00 93.19 547 LYS A C 1
ATOM 4374 O O . LYS A 1 547 ? 13.373 11.744 -11.373 1.00 93.19 547 LYS A O 1
ATOM 4379 N N . LEU A 1 548 ? 12.546 10.832 -13.257 1.00 92.00 548 LEU A N 1
ATOM 4380 C CA . LEU A 1 548 ? 12.820 12.009 -14.093 1.00 92.00 548 LEU A CA 1
ATOM 4381 C C . LEU A 1 548 ? 12.159 13.268 -13.520 1.00 92.00 548 LEU A C 1
ATOM 4383 O O . LEU A 1 548 ? 12.789 14.323 -13.459 1.00 92.00 548 L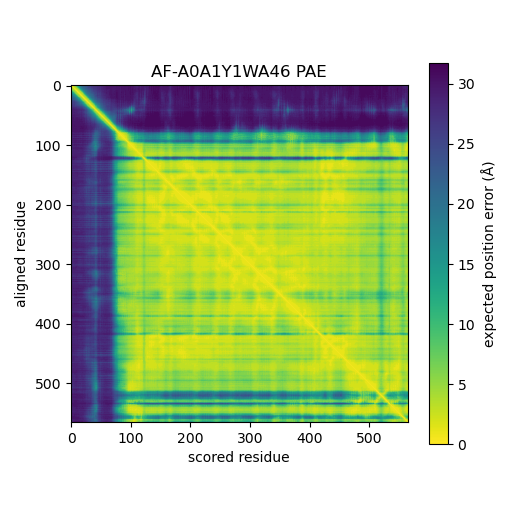EU A O 1
ATOM 4387 N N . PHE A 1 549 ? 10.921 13.124 -13.046 1.00 93.50 549 PHE A N 1
ATOM 4388 C CA . PHE A 1 549 ? 10.098 14.211 -12.522 1.00 93.50 549 PHE A CA 1
ATOM 4389 C C . PHE A 1 549 ? 10.443 14.609 -11.086 1.00 93.50 549 PHE A C 1
ATOM 4391 O O . PHE A 1 549 ? 9.865 15.564 -10.587 1.00 93.50 549 PHE A O 1
ATOM 4398 N N . ASP A 1 550 ? 11.349 13.909 -10.400 1.00 92.50 550 ASP A N 1
ATOM 4399 C CA . ASP A 1 550 ? 11.666 14.149 -8.991 1.00 92.50 550 ASP A CA 1
ATOM 4400 C C . ASP A 1 550 ? 12.908 15.054 -8.834 1.00 92.50 550 ASP A C 1
ATOM 4402 O O . ASP A 1 550 ? 14.047 14.565 -8.824 1.00 92.50 550 ASP A O 1
ATOM 4406 N N . PRO A 1 551 ? 12.741 16.381 -8.658 1.00 86.94 551 PRO A N 1
ATOM 4407 C CA . PRO A 1 551 ? 13.865 17.287 -8.439 1.00 86.94 551 PRO A CA 1
ATOM 4408 C C . PRO A 1 551 ? 14.548 17.072 -7.081 1.00 86.94 551 PRO A C 1
ATOM 4410 O O . PRO A 1 551 ? 15.674 17.534 -6.880 1.00 86.94 551 PRO A O 1
ATOM 4413 N N . THR A 1 552 ? 13.904 16.391 -6.128 1.00 83.50 552 THR A N 1
ATOM 4414 C CA . THR A 1 552 ? 14.430 16.200 -4.768 1.00 83.50 552 THR A CA 1
ATOM 4415 C C . THR A 1 552 ? 15.627 15.256 -4.776 1.00 83.50 552 THR A C 1
ATOM 4417 O O . THR A 1 552 ? 16.635 15.523 -4.117 1.00 83.50 552 THR A O 1
ATOM 4420 N N . LEU A 1 553 ? 15.565 14.199 -5.590 1.00 82.44 553 LEU A N 1
ATOM 4421 C CA . LEU A 1 553 ? 16.657 13.230 -5.742 1.00 82.44 553 LEU A CA 1
ATOM 4422 C C . LEU A 1 553 ? 17.921 13.831 -6.361 1.00 82.44 553 LEU A C 1
ATOM 4424 O O . LEU A 1 553 ? 19.016 13.316 -6.143 1.00 82.44 553 LEU A O 1
ATOM 4428 N N . ARG A 1 554 ? 17.780 14.928 -7.111 1.00 76.00 554 ARG A N 1
ATOM 4429 C CA . ARG A 1 554 ? 18.910 15.655 -7.709 1.00 76.00 554 ARG A CA 1
ATOM 4430 C C . ARG A 1 554 ? 19.609 16.552 -6.687 1.00 76.00 554 ARG A C 1
ATOM 4432 O O . ARG A 1 554 ? 20.817 16.747 -6.760 1.00 76.00 554 ARG A O 1
ATOM 4439 N N . LYS A 1 555 ? 18.860 17.065 -5.706 1.00 70.44 555 LYS A N 1
ATOM 4440 C CA . LYS A 1 555 ? 19.362 17.975 -4.663 1.00 70.44 555 LYS A CA 1
ATOM 4441 C C . LYS A 1 555 ? 20.023 17.236 -3.499 1.00 70.44 555 LYS A C 1
ATOM 4443 O O . LYS A 1 555 ? 20.934 17.776 -2.877 1.00 70.44 555 LYS A O 1
ATOM 4448 N N . VAL A 1 556 ? 19.574 16.018 -3.188 1.00 67.75 556 VAL A N 1
ATOM 4449 C CA . VAL A 1 556 ? 20.037 15.258 -2.018 1.00 67.75 556 VAL A CA 1
ATOM 4450 C C . VAL A 1 556 ? 20.323 13.806 -2.395 1.00 67.75 556 VAL A C 1
ATOM 4452 O O . VAL A 1 556 ? 19.422 13.059 -2.773 1.00 67.75 556 VAL A O 1
ATOM 4455 N N . LYS A 1 557 ? 21.576 13.365 -2.216 1.00 64.88 557 LYS A N 1
ATOM 4456 C CA . LYS A 1 557 ? 21.938 11.949 -2.368 1.00 64.88 557 LYS A CA 1
ATOM 4457 C C . LYS A 1 557 ? 21.433 11.150 -1.167 1.00 64.88 557 LYS A C 1
ATOM 4459 O O . LYS A 1 557 ? 21.984 11.250 -0.074 1.00 64.88 557 LYS A O 1
ATOM 4464 N N . TYR A 1 558 ? 20.417 10.317 -1.382 1.00 65.44 558 TYR A N 1
ATOM 4465 C CA . TYR A 1 558 ? 19.947 9.334 -0.405 1.00 65.44 558 TYR A CA 1
ATOM 4466 C C . TYR A 1 558 ? 20.178 7.913 -0.928 1.00 65.44 558 TYR A C 1
ATOM 4468 O O . TYR A 1 558 ? 19.552 7.487 -1.894 1.00 65.44 558 TYR A O 1
ATOM 4476 N N . GLY A 1 559 ? 21.079 7.169 -0.281 1.00 62.88 559 GLY A N 1
ATOM 4477 C CA . GLY A 1 559 ? 21.450 5.804 -0.683 1.00 62.88 559 GLY A CA 1
ATOM 4478 C C . GLY A 1 559 ? 20.547 4.692 -0.137 1.00 62.88 559 GLY A C 1
ATOM 4479 O O . GLY A 1 559 ? 20.849 3.524 -0.339 1.00 62.88 559 GLY A O 1
ATOM 4480 N N . GLY A 1 560 ? 19.475 5.025 0.591 1.00 71.31 560 GLY A N 1
ATOM 4481 C CA . GLY A 1 560 ? 18.627 4.039 1.275 1.00 71.31 560 GLY A CA 1
ATOM 4482 C C . GLY A 1 560 ? 17.443 3.507 0.461 1.00 71.31 560 GLY A C 1
ATOM 4483 O O . GLY A 1 560 ? 16.636 2.758 1.007 1.00 71.31 560 GLY A O 1
ATOM 4484 N N . PHE A 1 561 ? 17.285 3.907 -0.804 1.00 80.62 561 PHE A N 1
ATOM 4485 C CA . PHE A 1 561 ? 16.205 3.391 -1.649 1.00 80.62 561 PHE A CA 1
ATOM 4486 C C . PHE A 1 561 ? 16.519 1.994 -2.190 1.00 80.62 561 PHE A C 1
ATOM 4488 O O . PHE A 1 561 ? 17.672 1.646 -2.433 1.00 80.62 561 PHE A O 1
ATOM 4495 N N . SER A 1 562 ? 15.469 1.201 -2.414 1.00 78.56 562 SER A N 1
ATOM 4496 C CA . SER A 1 562 ? 15.584 -0.060 -3.147 1.00 78.56 562 SER A CA 1
ATOM 4497 C C . SER A 1 562 ? 15.954 0.192 -4.605 1.00 78.56 562 SER A C 1
ATOM 4499 O O . SER A 1 562 ? 15.583 1.222 -5.172 1.00 78.56 562 SER A O 1
ATOM 4501 N N . GLN A 1 563 ? 16.602 -0.792 -5.220 1.00 81.25 563 GLN A N 1
ATOM 4502 C CA . GLN A 1 563 ? 16.876 -0.780 -6.651 1.00 81.25 563 GLN A CA 1
ATOM 4503 C C . GLN A 1 563 ? 15.593 -0.664 -7.484 1.00 81.25 563 GLN A C 1
ATOM 4505 O O . GLN A 1 563 ? 14.537 -1.137 -7.044 1.00 81.25 563 GLN A O 1
ATOM 4510 N N . ALA A 1 564 ? 15.671 0.029 -8.625 1.00 79.81 564 ALA A N 1
ATOM 4511 C CA . ALA A 1 564 ? 14.538 0.371 -9.488 1.00 79.81 564 ALA A CA 1
ATOM 4512 C C . ALA A 1 564 ? 13.985 -0.806 -10.310 1.00 79.81 564 ALA A C 1
ATOM 4514 O O . ALA A 1 564 ? 12.816 -0.748 -10.705 1.00 79.81 564 ALA A O 1
ATOM 4515 N N . ILE A 1 565 ? 14.765 -1.874 -10.486 1.00 75.69 565 ILE A N 1
ATOM 4516 C CA . ILE A 1 565 ? 14.451 -3.009 -11.365 1.00 75.69 565 ILE A CA 1
ATOM 4517 C C . ILE A 1 565 ? 14.368 -4.328 -10.590 1.00 75.69 565 ILE A C 1
ATOM 4519 O O . ILE A 1 565 ? 14.989 -4.443 -9.505 1.00 75.69 565 ILE A O 1
#

InterPro domains:
  IPR004558 Oxygen-independent coproporphyrinogen III oxidase HemN [TIGR00538] (99-565)
  IPR006638 Elp3/MiaA/NifB-like, radical SAM core domain [SM00729] (148-373)
  IPR007197 Radical SAM [PF04055] (152-328)
  IPR007197 Radical SAM [PS51918] (143-384)
  IPR007197 Radical SAM [SFLDS00029] (150-516)
  IPR023404 Radical SAM, alpha/beta horseshoe [G3DSA:3.80.30.20] (156-377)
  IPR034505 Anaerobic coproporphyrinogen-III oxidase [PTHR13932] (137-548)
  IPR058240 Radical SAM superfamily [SSF102114] (97-516)